Protein 6MEL (pdb70)

Structure (mmCIF, N/CA/C/O backbone):
data_6MEL
#
_entry.id   6MEL
#
_cell.length_a   123.072
_cell.length_b   123.072
_cell.length_c   146.788
_cell.angle_alpha   90.000
_cell.angle_beta   90.000
_cell.angle_gamma   120.000
#
_symmetry.space_group_name_H-M   'P 31 2 1'
#
loop_
_entity.id
_entity.type
_entity.pdbx_description
1 polymer 'Succinate--CoA ligase subunit alpha'
2 polymer 'Succinate--CoA ligase [ADP-forming] subunit beta'
3 non-polymer 'CHLORIDE ION'
4 non-polymer 'CITRIC ACID'
5 water water
#
loop_
_atom_site.group_PDB
_atom_site.id
_atom_site.type_symbol
_atom_site.label_atom_id
_atom_site.label_alt_id
_atom_site.label_comp_id
_atom_site.label_asym_id
_atom_site.label_entity_id
_atom_site.label_seq_id
_atom_site.pdbx_PDB_ins_code
_atom_site.Cartn_x
_atom_site.Cartn_y
_atom_site.Cartn_z
_atom_site.occupancy
_atom_site.B_iso_or_equiv
_atom_site.auth_seq_id
_atom_site.auth_comp_id
_atom_site.auth_asym_id
_atom_site.auth_atom_id
_atom_site.pdbx_PDB_model_num
ATOM 1 N N . SER A 1 2 ? 41.795 89.668 -22.816 1.00 49.36 2 SER A N 1
ATOM 2 C CA . SER A 1 2 ? 41.294 88.300 -22.812 1.00 46.50 2 SER A CA 1
ATOM 3 C C . SER A 1 2 ? 41.610 87.692 -21.441 1.00 45.57 2 SER A C 1
ATOM 4 O O . SER A 1 2 ? 42.475 88.218 -20.681 1.00 44.39 2 SER A O 1
ATOM 7 N N . ILE A 1 3 ? 40.887 86.620 -21.097 1.00 44.97 3 ILE A N 1
ATOM 8 C CA . ILE A 1 3 ? 41.145 85.887 -19.840 1.00 43.75 3 ILE A CA 1
ATOM 9 C C . ILE A 1 3 ? 41.243 84.397 -20.153 1.00 41.75 3 ILE A C 1
ATOM 10 O O . ILE A 1 3 ? 40.652 83.951 -21.113 1.00 42.00 3 ILE A O 1
ATOM 15 N N . LEU A 1 4 ? 42.012 83.693 -19.311 1.00 42.79 4 LEU A N 1
ATOM 16 C CA . LEU A 1 4 ? 42.084 82.236 -19.134 1.00 44.51 4 LEU A CA 1
ATOM 17 C C . LEU A 1 4 ? 42.737 81.506 -20.314 1.00 44.53 4 LEU A C 1
ATOM 18 O O . LEU A 1 4 ? 43.428 80.561 -20.115 1.00 44.41 4 LEU A O 1
ATOM 23 N N . VAL A 1 5 ? 42.377 81.836 -21.544 1.00 45.31 5 VAL A N 1
ATOM 24 C CA . VAL A 1 5 ? 42.885 81.090 -22.666 1.00 45.34 5 VAL A CA 1
ATOM 25 C C . VAL A 1 5 ? 43.253 82.097 -23.755 1.00 46.32 5 VAL A C 1
ATOM 26 O O . VAL A 1 5 ? 42.679 83.219 -23.835 1.00 42.34 5 VAL A O 1
ATOM 30 N N . ASN A 1 6 ? 44.180 81.654 -24.603 1.00 46.30 6 ASN A N 1
ATOM 31 C CA . ASN A 1 6 ? 44.664 82.437 -25.749 1.00 49.77 6 ASN A CA 1
ATOM 32 C C . ASN A 1 6 ? 45.249 81.487 -26.793 1.00 49.14 6 ASN A C 1
ATOM 33 O O . ASN A 1 6 ? 45.188 80.259 -26.650 1.00 46.15 6 ASN A O 1
ATOM 38 N N . LYS A 1 7 ? 45.804 82.060 -27.869 1.00 52.77 7 LYS A N 1
ATOM 39 C CA . LYS A 1 7 ? 46.193 81.265 -29.051 1.00 53.54 7 LYS A CA 1
ATOM 40 C C . LYS A 1 7 ? 47.279 80.237 -28.726 1.00 49.35 7 LYS A C 1
ATOM 41 O O . LYS A 1 7 ? 47.394 79.267 -29.473 1.00 53.45 7 LYS A O 1
ATOM 47 N N . ASN A 1 8 ? 48.044 80.447 -27.640 1.00 47.71 8 ASN A N 1
ATOM 48 C CA . ASN A 1 8 ? 49.147 79.574 -27.263 1.00 50.21 8 ASN A CA 1
ATOM 49 C C . ASN A 1 8 ? 48.702 78.510 -26.262 1.00 50.32 8 ASN A C 1
ATOM 50 O O . ASN A 1 8 ? 49.415 77.557 -26.073 1.00 49.01 8 ASN A O 1
ATOM 55 N N . THR A 1 9 ? 47.552 78.691 -25.601 1.00 48.05 9 THR A N 1
ATOM 56 C CA . THR A 1 9 ? 47.151 77.704 -24.571 1.00 47.00 9 THR A CA 1
ATOM 57 C C . THR A 1 9 ? 47.151 76.291 -25.197 1.00 43.06 9 THR A C 1
ATOM 58 O O . THR A 1 9 ? 46.463 76.049 -26.152 1.00 44.00 9 THR A O 1
ATOM 62 N N . LYS A 1 10 ? 47.864 75.347 -24.607 1.00 44.38 10 LYS A N 1
ATOM 63 C CA . LYS A 1 10 ? 47.826 73.966 -25.053 1.00 47.68 10 LYS A CA 1
ATOM 64 C C . LYS A 1 10 ? 46.605 73.253 -24.481 1.00 47.68 10 LYS A C 1
ATOM 65 O O . LYS A 1 10 ? 46.402 73.278 -23.260 1.00 46.05 10 LYS A O 1
ATOM 71 N N . VAL A 1 11 ? 45.875 72.563 -25.364 1.00 44.31 11 VAL A N 1
ATOM 72 C CA . VAL A 1 11 ? 44.610 71.951 -25.038 1.00 43.38 11 VAL A CA 1
ATOM 73 C C . VAL A 1 11 ? 44.628 70.487 -25.462 1.00 42.67 11 VAL A C 1
ATOM 74 O O . VAL A 1 11 ? 44.952 70.214 -26.605 1.00 44.58 11 VAL A O 1
ATOM 78 N N . ILE A 1 12 ? 44.174 69.591 -24.571 1.00 41.72 12 ILE A N 1
ATOM 79 C CA . ILE A 1 12 ? 43.834 68.237 -24.920 1.00 40.33 12 ILE A CA 1
ATOM 80 C C . ILE A 1 12 ? 42.320 68.091 -24.916 1.00 41.97 12 ILE A C 1
ATOM 81 O O . ILE A 1 12 ? 41.601 68.797 -24.177 1.00 39.96 12 ILE A O 1
ATOM 86 N N . VAL A 1 13 ? 41.844 67.123 -25.691 1.00 38.07 13 VAL A N 1
ATOM 87 C CA . VAL A 1 13 ? 40.411 66.864 -25.802 1.00 37.56 13 VAL A CA 1
ATOM 88 C C . VAL A 1 13 ? 40.138 65.487 -25.197 1.00 39.71 13 VAL A C 1
ATOM 89 O O . VAL A 1 13 ? 40.690 64.496 -25.628 1.00 38.16 13 VAL A O 1
ATOM 93 N N . GLN A 1 14 ? 39.260 65.431 -24.193 1.00 37.98 14 GLN A N 1
ATOM 94 C CA . GLN A 1 14 ? 38.790 64.150 -23.674 1.00 37.81 14 GLN A CA 1
ATOM 95 C C . GLN A 1 14 ? 37.538 63.791 -24.486 1.00 37.51 14 GLN A C 1
ATOM 96 O O . GLN A 1 14 ? 36.645 64.630 -24.689 1.00 38.09 14 GLN A O 1
ATOM 102 N N . GLY A 1 15 ? 37.506 62.556 -25.000 1.00 37.53 15 GLY A N 1
ATOM 103 C CA . GLY A 1 15 ? 36.468 62.116 -25.940 1.00 40.45 15 GLY A CA 1
ATOM 104 C C . GLY A 1 15 ? 36.770 62.569 -27.372 1.00 42.06 15 GLY A C 1
ATOM 105 O O . GLY A 1 15 ? 35.871 62.796 -28.176 1.00 43.12 15 GLY A O 1
ATOM 106 N N . PHE A 1 16 ? 38.056 62.550 -27.718 1.00 42.18 16 PHE A N 1
ATOM 107 C CA . PHE A 1 16 ? 38.590 63.159 -28.918 1.00 42.71 16 PHE A CA 1
ATOM 108 C C . PHE A 1 16 ? 38.077 62.487 -30.199 1.00 44.31 16 PHE A C 1
ATOM 109 O O . PHE A 1 16 ? 37.958 63.159 -31.182 1.00 46.09 16 PHE A O 1
ATOM 117 N N . THR A 1 17 ? 37.803 61.176 -30.197 1.00 45.15 17 THR A N 1
ATOM 118 C CA . THR A 1 17 ? 37.511 60.491 -31.457 1.00 47.42 17 THR A CA 1
ATOM 119 C C . THR A 1 17 ? 36.013 60.352 -31.679 1.00 46.28 17 THR A C 1
ATOM 120 O O . THR A 1 17 ? 35.636 59.893 -32.697 1.00 47.60 17 THR A O 1
ATOM 124 N N . GLY A 1 18 ? 35.176 60.728 -30.712 1.00 45.50 18 GLY A N 1
ATOM 125 C CA . GLY A 1 18 ? 33.774 60.757 -30.955 1.00 46.06 18 GLY A CA 1
ATOM 126 C C . GLY A 1 18 ? 33.433 61.686 -32.127 1.00 49.61 18 GLY A C 1
ATOM 127 O O . GLY A 1 18 ? 34.189 62.585 -32.476 1.00 45.14 18 GLY A O 1
ATOM 128 N N . LYS A 1 19 ? 32.256 61.474 -32.715 1.00 51.19 19 LYS A N 1
ATOM 129 C CA . LYS A 1 19 ? 31.848 62.157 -33.934 1.00 57.54 19 LYS A CA 1
ATOM 130 C C . LYS A 1 19 ? 31.732 63.672 -33.709 1.00 51.39 19 LYS A C 1
ATOM 131 O O . LYS A 1 19 ? 32.307 64.486 -34.432 1.00 48.22 19 LYS A O 1
ATOM 137 N N . GLU A 1 20 ? 30.949 64.042 -32.711 1.00 49.92 20 GLU A N 1
ATOM 138 C CA . GLU A 1 20 ? 30.679 65.448 -32.370 1.00 49.75 20 GLU A CA 1
ATOM 139 C C . GLU A 1 20 ? 31.974 66.151 -31.971 1.00 40.99 20 GLU A C 1
ATOM 140 O O . GLU A 1 20 ? 32.252 67.233 -32.397 1.00 42.89 20 GLU A O 1
ATOM 146 N N . ALA A 1 21 ? 32.723 65.516 -31.077 1.00 39.56 21 ALA A N 1
ATOM 147 C CA . ALA A 1 21 ? 33.991 66.015 -30.603 1.00 40.46 21 ALA A CA 1
ATOM 148 C C . ALA A 1 21 ? 34.932 66.277 -31.782 1.00 41.99 21 ALA A C 1
ATOM 149 O O . ALA A 1 21 ? 35.642 67.294 -31.793 1.00 41.95 21 ALA A O 1
ATOM 151 N N . THR A 1 22 ? 34.932 65.353 -32.755 1.00 39.98 22 THR A N 1
ATOM 152 C CA . THR A 1 22 ? 35.816 65.467 -33.940 1.00 42.39 22 THR A CA 1
ATOM 153 C C . THR A 1 22 ? 35.431 66.730 -34.747 1.00 41.14 22 THR A C 1
ATOM 154 O O . THR A 1 22 ? 36.271 67.535 -35.088 1.00 40.77 22 THR A O 1
ATOM 158 N N . PHE A 1 23 ? 34.137 66.874 -35.030 1.00 41.79 23 PHE A N 1
ATOM 159 C CA . PHE A 1 23 ? 33.602 68.010 -35.729 1.00 42.97 23 PHE A CA 1
ATOM 160 C C . PHE A 1 23 ? 34.045 69.310 -35.030 1.00 44.63 23 PHE A C 1
ATOM 161 O O . PHE A 1 23 ? 34.612 70.186 -35.674 1.00 41.29 23 PHE A O 1
ATOM 169 N N . HIS A 1 24 ? 33.812 69.427 -33.704 1.00 40.68 24 HIS A N 1
ATOM 170 C CA . HIS A 1 24 ? 34.094 70.655 -33.016 1.00 39.78 24 HIS A CA 1
ATOM 171 C C . HIS A 1 24 ? 35.603 70.872 -32.879 1.00 38.54 24 HIS A C 1
ATOM 172 O O . HIS A 1 24 ? 36.056 71.997 -33.038 1.00 38.03 24 HIS A O 1
ATOM 179 N N . ALA A 1 25 ? 36.357 69.827 -32.539 1.00 39.58 25 ALA A N 1
ATOM 180 C CA . ALA A 1 25 ? 37.847 69.920 -32.399 1.00 42.82 25 ALA A CA 1
ATOM 181 C C . ALA A 1 25 ? 38.470 70.498 -33.678 1.00 43.40 25 ALA A C 1
ATOM 182 O O . ALA A 1 25 ? 39.366 71.365 -33.608 1.00 45.22 25 ALA A O 1
ATOM 184 N N . GLU A 1 26 ? 37.950 70.088 -34.833 1.00 45.16 26 GLU A N 1
ATOM 185 C CA A GLU A 1 26 ? 38.451 70.548 -36.139 0.60 48.73 26 GLU A CA 1
ATOM 186 C CA B GLU A 1 26 ? 38.505 70.567 -36.111 0.40 45.96 26 GLU A CA 1
ATOM 187 C C . GLU A 1 26 ? 38.163 72.047 -36.279 1.00 46.05 26 GLU A C 1
ATOM 188 O O . GLU A 1 26 ? 39.037 72.831 -36.627 1.00 46.37 26 GLU A O 1
ATOM 199 N N . GLN A 1 27 ? 36.902 72.438 -36.009 1.00 46.18 27 GLN A N 1
ATOM 200 C CA . GLN A 1 27 ? 36.549 73.872 -36.043 1.00 44.65 27 GLN A CA 1
ATOM 201 C C . GLN A 1 27 ? 37.394 74.668 -35.031 1.00 42.93 27 GLN A C 1
ATOM 202 O O . GLN A 1 27 ? 37.846 75.748 -35.354 1.00 43.32 27 GLN A O 1
ATOM 208 N N . CYS A 1 28 ? 37.653 74.127 -33.833 1.00 42.51 28 CYS A N 1
ATOM 209 C CA . CYS A 1 28 ? 38.479 74.849 -32.825 1.00 43.62 28 CYS A CA 1
ATOM 210 C C . CYS A 1 28 ? 39.914 75.053 -33.361 1.00 45.17 28 CYS A C 1
ATOM 211 O O . CYS A 1 28 ? 40.493 76.142 -33.262 1.00 44.72 28 CYS A O 1
ATOM 214 N N . MET A 1 29 ? 40.475 74.005 -33.954 1.00 44.53 29 MET A N 1
ATOM 215 C CA . MET A 1 29 ? 41.809 74.091 -34.544 1.00 47.07 29 MET A CA 1
ATOM 216 C C . MET A 1 29 ? 41.852 75.127 -35.676 1.00 46.05 29 MET A C 1
ATOM 217 O O . MET A 1 29 ? 42.748 75.972 -35.691 1.00 44.55 29 MET A O 1
ATOM 222 N N . ALA A 1 30 ? 40.846 75.127 -36.550 1.00 45.20 30 ALA A N 1
ATOM 223 C CA . ALA A 1 30 ? 40.795 76.082 -37.675 1.00 47.86 30 ALA A CA 1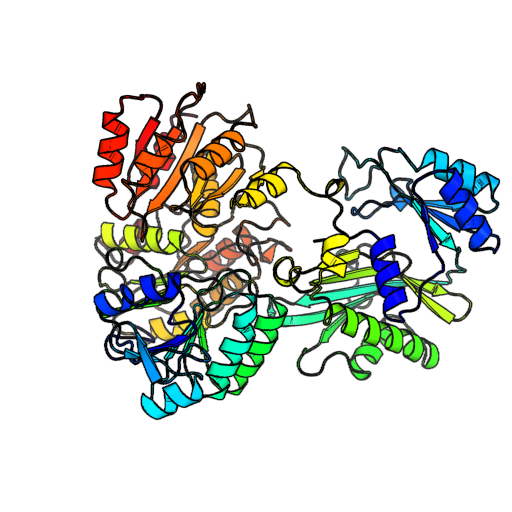
ATOM 224 C C . ALA A 1 30 ? 40.689 77.502 -37.133 1.00 50.42 30 ALA A C 1
ATOM 225 O O . ALA A 1 30 ? 41.200 78.416 -37.751 1.00 46.53 30 ALA A O 1
ATOM 227 N N . TYR A 1 31 ? 40.032 77.683 -35.978 1.00 45.43 31 TYR A N 1
ATOM 228 C CA . TYR A 1 31 ? 39.898 79.019 -35.418 1.00 44.00 31 TYR A CA 1
ATOM 229 C C . TYR A 1 31 ? 41.210 79.500 -34.773 1.00 46.19 31 TYR A C 1
ATOM 230 O O . TYR A 1 31 ? 41.322 80.672 -34.454 1.00 44.85 31 TYR A O 1
ATOM 239 N N . GLY A 1 32 ? 42.162 78.593 -34.505 1.00 45.19 32 GLY A N 1
ATOM 240 C CA . GLY A 1 32 ? 43.480 78.982 -33.955 1.00 47.37 32 GLY A CA 1
ATOM 241 C C . GLY A 1 32 ? 43.847 78.263 -32.659 1.00 46.63 32 GLY A C 1
ATOM 242 O O . GLY A 1 32 ? 44.942 78.448 -32.138 1.00 47.37 32 GLY A O 1
ATOM 243 N N . THR A 1 33 ? 42.943 77.419 -32.143 1.00 45.33 33 THR A N 1
ATOM 244 C CA . THR A 1 33 ? 43.189 76.764 -30.850 1.00 45.75 33 THR A CA 1
ATOM 245 C C . THR A 1 33 ? 44.350 75.776 -30.982 1.00 44.88 33 THR A C 1
ATOM 246 O O . THR A 1 33 ? 44.346 74.924 -31.854 1.00 45.92 33 THR A O 1
ATOM 250 N N . ASN A 1 34 ? 45.291 75.843 -30.051 1.00 42.61 34 ASN A N 1
ATOM 251 C CA . ASN A 1 34 ? 46.445 74.931 -30.006 1.00 44.20 34 ASN A CA 1
ATOM 252 C C . ASN A 1 34 ? 46.045 73.577 -29.389 1.00 44.31 34 ASN A C 1
ATOM 253 O O . ASN A 1 34 ? 46.452 73.240 -28.282 1.00 44.60 34 ASN A O 1
ATOM 258 N N . ILE A 1 35 ? 45.268 72.775 -30.109 1.00 41.56 35 ILE A N 1
ATOM 259 C CA . ILE A 1 35 ? 44.983 71.459 -29.648 1.00 42.95 35 ILE A CA 1
ATOM 260 C C . ILE A 1 35 ? 46.198 70.570 -29.904 1.00 47.66 35 ILE A C 1
ATOM 261 O O . ILE A 1 35 ? 46.576 70.380 -31.059 1.00 47.00 35 ILE A O 1
ATOM 266 N N . VAL A 1 36 ? 46.734 69.938 -28.848 1.00 43.73 36 VAL A N 1
ATOM 267 C CA . VAL A 1 36 ? 47.987 69.204 -28.993 1.00 47.41 36 VAL A CA 1
ATOM 268 C C . VAL A 1 36 ? 47.739 67.705 -28.959 1.00 49.39 36 VAL A C 1
ATOM 269 O O . VAL A 1 36 ? 48.679 66.964 -29.105 1.00 50.04 36 VAL A O 1
ATOM 273 N N . GLY A 1 37 ? 46.497 67.269 -28.752 1.00 46.64 37 GLY A N 1
ATOM 274 C CA . GLY A 1 37 ? 46.252 65.837 -28.526 1.00 47.70 37 GLY A CA 1
ATOM 275 C C . GLY A 1 37 ? 44.892 65.562 -27.920 1.00 46.32 37 GLY A C 1
ATOM 276 O O . GLY A 1 37 ? 44.101 66.464 -27.592 1.00 44.53 37 GLY A O 1
ATOM 277 N N . GLY A 1 38 ? 44.589 64.296 -27.752 1.00 43.36 38 GLY A N 1
ATOM 278 C CA . GLY A 1 38 ? 43.325 63.939 -27.131 1.00 43.02 38 GLY A CA 1
ATOM 279 C C . GLY A 1 38 ? 43.351 62.545 -26.563 1.00 44.10 38 GLY A C 1
ATOM 280 O O . GLY A 1 38 ? 44.315 61.783 -26.824 1.00 43.87 38 GLY A O 1
ATOM 281 N N . ILE A 1 39 ? 42.263 62.204 -25.859 1.00 40.33 39 ILE A N 1
ATOM 282 C CA . ILE A 1 39 ? 42.132 60.978 -25.137 1.00 39.60 39 ILE A CA 1
ATOM 283 C C . ILE A 1 39 ? 40.969 60.186 -25.750 1.00 41.55 39 ILE A C 1
ATOM 284 O O . ILE A 1 39 ? 39.893 60.703 -25.948 1.00 43.16 39 ILE A O 1
ATOM 289 N N . THR A 1 40 ? 41.204 58.900 -26.011 1.00 39.41 40 THR A N 1
ATOM 290 C CA . THR A 1 40 ? 40.156 57.913 -26.131 1.00 41.46 40 THR A CA 1
ATOM 291 C C . THR A 1 40 ? 40.704 56.576 -25.648 1.00 42.38 40 THR A C 1
ATOM 292 O O . THR A 1 40 ? 41.649 56.079 -26.233 1.00 45.08 40 THR A O 1
ATOM 296 N N . PRO A 1 41 ? 40.151 55.953 -24.585 1.00 42.91 41 PRO A N 1
ATOM 297 C CA . PRO A 1 41 ? 40.658 54.660 -24.124 1.00 44.20 41 PRO A CA 1
ATOM 298 C C . PRO A 1 41 ? 40.692 53.651 -25.286 1.00 45.12 41 PRO A C 1
ATOM 299 O O . PRO A 1 41 ? 39.748 53.584 -26.056 1.00 43.23 41 PRO A O 1
ATOM 303 N N . HIS A 1 42 ? 41.816 52.931 -25.397 1.00 48.14 42 HIS A N 1
ATOM 304 C CA . HIS A 1 42 ? 42.040 51.829 -26.316 1.00 49.34 42 HIS A CA 1
ATOM 305 C C . HIS A 1 42 ? 42.420 52.351 -27.708 1.00 55.55 42 HIS A C 1
ATOM 306 O O . HIS A 1 42 ? 42.469 51.586 -28.660 1.00 57.56 42 HIS A O 1
ATOM 313 N N . LYS A 1 43 ? 42.704 53.651 -27.832 1.00 53.72 43 LYS A N 1
ATOM 314 C CA . LYS A 1 43 ? 43.140 54.188 -29.085 1.00 50.41 43 LYS A CA 1
ATOM 315 C C . LYS A 1 43 ? 44.462 54.919 -28.922 1.00 46.81 43 LYS A C 1
ATOM 316 O O . LYS A 1 43 ? 44.876 55.645 -29.843 1.00 49.26 43 LYS A O 1
ATOM 322 N N . GLY A 1 44 ? 45.121 54.697 -27.791 1.00 42.92 44 GLY A N 1
ATOM 323 C CA . GLY A 1 44 ? 46.419 55.283 -27.544 1.00 49.66 44 GLY A CA 1
ATOM 324 C C . GLY A 1 44 ? 47.403 54.858 -28.627 1.00 52.89 44 GLY A C 1
ATOM 325 O O . GLY A 1 44 ? 47.373 53.711 -29.064 1.00 49.48 44 GLY A O 1
ATOM 326 N N . GLY A 1 45 ? 48.215 55.806 -29.085 1.00 54.78 45 GLY A N 1
ATOM 327 C CA . GLY A 1 45 ? 49.185 55.594 -30.154 1.00 55.19 45 GLY A CA 1
ATOM 328 C C . GLY A 1 45 ? 48.638 55.958 -31.520 1.00 56.87 45 GLY A C 1
ATOM 329 O O . GLY A 1 45 ? 49.394 56.110 -32.468 1.00 55.49 45 GLY A O 1
ATOM 330 N N . GLN A 1 46 ? 47.316 56.085 -31.662 1.00 54.36 46 GLN A N 1
ATOM 331 C CA . GLN A 1 46 ? 46.785 56.499 -32.944 1.00 50.05 46 GLN A CA 1
ATOM 332 C C . GLN A 1 46 ? 47.039 57.999 -33.154 1.00 51.03 46 GLN A C 1
ATOM 333 O O . GLN A 1 46 ? 47.603 58.704 -32.281 1.00 49.50 46 GLN A O 1
ATOM 339 N N . THR A 1 47 ? 46.668 58.447 -34.357 1.00 49.19 47 THR A N 1
ATOM 340 C CA . THR A 1 47 ? 46.679 59.822 -34.775 1.00 52.31 47 THR A CA 1
ATOM 341 C C . THR A 1 47 ? 45.238 60.208 -35.155 1.00 52.55 47 THR A C 1
ATOM 342 O O . THR A 1 47 ? 44.510 59.390 -35.736 1.00 52.02 47 THR A O 1
ATOM 346 N N . HIS A 1 48 ? 44.835 61.446 -34.820 1.00 51.00 48 HIS A N 1
ATOM 347 C CA . HIS A 1 48 ? 43.453 61.956 -35.090 1.00 48.74 48 HIS A CA 1
ATOM 348 C C . HIS A 1 48 ? 43.535 63.476 -35.258 1.00 46.82 48 HIS A C 1
ATOM 349 O O . HIS A 1 48 ? 44.177 64.188 -34.443 1.00 47.83 48 HIS A O 1
ATOM 356 N N . LEU A 1 49 ? 43.035 63.948 -36.406 1.00 49.16 49 LEU A N 1
ATOM 357 C CA . LEU A 1 49 ? 43.142 65.343 -36.815 1.00 49.43 49 LEU A CA 1
ATOM 358 C C . LEU A 1 49 ? 44.586 65.823 -36.715 1.00 47.85 49 LEU A C 1
ATOM 359 O O . LEU A 1 49 ? 44.839 66.957 -36.305 1.00 51.77 49 LEU A O 1
ATOM 364 N N . GLY A 1 50 ? 45.513 64.955 -37.110 1.00 50.11 50 GLY A N 1
ATOM 365 C CA . GLY A 1 50 ? 46.956 65.219 -37.137 1.00 50.01 50 GLY A CA 1
ATOM 366 C C . GLY A 1 50 ? 47.619 65.305 -35.769 1.00 51.82 50 GLY A C 1
ATOM 367 O O . GLY A 1 50 ? 48.746 65.791 -35.665 1.00 50.69 50 GLY A O 1
ATOM 368 N N . LYS A 1 51 ? 46.966 64.819 -34.707 1.00 48.90 51 LYS A N 1
ATOM 369 C CA . LYS A 1 51 ? 47.525 64.928 -33.368 1.00 46.12 51 LYS A CA 1
ATOM 370 C C . LYS A 1 51 ? 47.502 63.572 -32.691 1.00 43.50 51 LYS A C 1
ATOM 371 O O . LYS A 1 51 ? 46.709 62.716 -33.048 1.00 44.19 51 LYS A O 1
ATOM 377 N N . PRO A 1 52 ? 48.345 63.367 -31.663 1.00 44.06 52 PRO A N 1
ATOM 378 C CA . PRO A 1 52 ? 48.383 62.096 -30.950 1.00 44.74 52 PRO A CA 1
ATOM 379 C C . PRO A 1 52 ? 47.146 61.841 -30.072 1.00 46.98 52 PRO A C 1
ATOM 380 O O . PRO A 1 52 ? 46.557 62.772 -29.513 1.00 46.97 52 PRO A O 1
ATOM 384 N N . VAL A 1 53 ? 46.716 60.585 -30.064 1.00 45.29 53 VAL A N 1
ATOM 385 C CA . VAL A 1 53 ? 45.653 60.076 -29.222 1.00 46.43 53 VAL A CA 1
ATOM 386 C C . VAL A 1 53 ? 46.326 59.288 -28.113 1.00 48.60 53 VAL A C 1
ATOM 387 O O . VAL A 1 53 ? 47.336 58.618 -28.376 1.00 49.73 53 VAL A O 1
ATOM 391 N N . PHE A 1 54 ? 45.768 59.396 -26.905 1.00 45.82 54 PHE A N 1
ATOM 392 C CA . PHE A 1 54 ? 46.245 58.714 -25.740 1.00 42.91 54 PHE A CA 1
ATOM 393 C C . PHE A 1 54 ? 45.102 57.951 -25.083 1.00 44.14 54 PHE A C 1
ATOM 394 O O . PHE A 1 54 ? 43.911 58.329 -25.251 1.00 44.12 54 PHE A O 1
ATOM 402 N N . ASP A 1 55 ? 45.448 56.926 -24.296 1.00 41.39 55 ASP A N 1
ATOM 403 C CA . ASP A 1 55 ? 44.441 56.166 -23.562 1.00 44.43 55 ASP A CA 1
ATOM 404 C C . ASP A 1 55 ? 43.943 56.931 -22.332 1.00 40.65 55 ASP A C 1
ATOM 405 O O . ASP A 1 55 ? 42.852 56.657 -21.889 1.00 43.07 55 ASP A O 1
ATOM 410 N N . THR A 1 56 ? 44.814 57.763 -21.740 1.00 40.44 56 THR A N 1
ATOM 411 C CA . THR A 1 56 ? 44.621 58.357 -20.437 1.00 40.42 56 THR A CA 1
ATOM 412 C C . THR A 1 56 ? 45.073 59.817 -20.491 1.00 42.63 56 THR A C 1
ATOM 413 O O . THR A 1 56 ? 46.002 60.192 -21.262 1.00 41.64 56 THR A O 1
ATOM 417 N N . VAL A 1 57 ? 44.439 60.649 -19.661 1.00 38.75 57 VAL A N 1
ATOM 418 C CA . VAL A 1 57 ? 44.876 62.030 -19.551 1.00 40.45 57 VAL A CA 1
ATOM 419 C C . VAL A 1 57 ? 46.324 62.066 -19.042 1.00 40.22 57 VAL A C 1
ATOM 420 O O . VAL A 1 57 ? 47.093 62.939 -19.430 1.00 39.85 57 VAL A O 1
ATOM 424 N N . ALA A 1 58 ? 46.677 61.167 -18.115 1.00 42.61 58 ALA A N 1
ATOM 425 C CA . ALA A 1 58 ? 48.023 61.189 -17.515 1.00 42.42 58 ALA A CA 1
ATOM 426 C C . ALA A 1 58 ? 49.098 61.021 -18.601 1.00 44.02 58 ALA A C 1
ATOM 427 O O . ALA A 1 58 ? 50.074 61.751 -18.583 1.00 45.30 58 ALA A O 1
ATOM 429 N N . ASP A 1 59 ? 48.884 60.096 -19.543 1.00 44.42 59 ASP A N 1
ATOM 430 C CA . ASP A 1 59 ? 49.816 59.881 -20.702 1.00 47.66 59 ASP A CA 1
ATOM 431 C C . ASP A 1 59 ? 49.886 61.130 -21.582 1.00 47.35 59 ASP A C 1
ATOM 432 O O . ASP A 1 59 ? 50.965 61.549 -21.987 1.00 46.46 59 ASP A O 1
ATOM 437 N N . ALA A 1 60 ? 48.732 61.761 -21.830 1.00 42.94 60 ALA A N 1
ATOM 438 C CA . ALA A 1 60 ? 48.674 62.941 -22.663 1.00 43.02 60 ALA A CA 1
ATOM 439 C C . ALA A 1 60 ? 49.438 64.098 -22.014 1.00 45.01 60 ALA A C 1
ATOM 440 O O . ALA A 1 60 ? 50.160 64.841 -22.694 1.00 44.14 60 ALA A O 1
ATOM 442 N N . VAL A 1 61 ? 49.249 64.288 -20.706 1.00 45.40 61 VAL A N 1
ATOM 443 C CA . VAL A 1 61 ? 49.883 65.409 -19.994 1.00 47.48 61 VAL A CA 1
ATOM 444 C C . VAL A 1 61 ? 51.425 65.208 -19.959 1.00 50.17 61 VAL A C 1
ATOM 445 O O . VAL A 1 61 ? 52.187 66.151 -20.110 1.00 50.76 61 VAL A O 1
ATOM 449 N N . LYS A 1 62 ? 51.877 63.975 -19.739 1.00 51.39 62 LYS A N 1
ATOM 450 C CA . LYS A 1 62 ? 53.305 63.645 -19.742 1.00 57.46 62 LYS A CA 1
ATOM 451 C C . LYS A 1 62 ? 53.935 63.945 -21.123 1.00 58.02 62 LYS A C 1
ATOM 452 O O . LYS A 1 62 ? 55.000 64.556 -21.184 1.00 54.57 62 LYS A O 1
ATOM 458 N N . ALA A 1 63 ? 53.257 63.571 -22.219 1.00 52.06 63 ALA A N 1
ATOM 459 C CA . ALA A 1 63 ? 53.801 63.767 -23.553 1.00 51.82 63 ALA A CA 1
ATOM 460 C C . ALA A 1 63 ? 53.690 65.234 -23.974 1.00 53.44 63 ALA A C 1
ATOM 461 O O . ALA A 1 63 ? 54.611 65.710 -24.571 1.00 51.70 63 ALA A O 1
ATOM 463 N N . THR A 1 64 ? 52.587 65.945 -23.672 1.00 50.44 64 THR A N 1
ATOM 464 C CA . THR A 1 64 ? 52.311 67.257 -24.304 1.00 47.57 64 THR A CA 1
ATOM 465 C C . THR A 1 64 ? 52.499 68.434 -23.341 1.00 48.19 64 THR A C 1
ATOM 466 O O . THR A 1 64 ? 52.579 69.568 -23.786 1.00 46.10 64 THR A O 1
ATOM 470 N N . LYS A 1 65 ? 52.507 68.171 -22.028 1.00 49.10 65 LYS A N 1
ATOM 471 C CA . LYS A 1 65 ? 52.533 69.233 -21.003 1.00 53.58 65 LYS A CA 1
ATOM 472 C C . LYS A 1 65 ? 51.333 70.193 -21.090 1.00 49.80 65 LYS A C 1
ATOM 473 O O . LYS A 1 65 ? 51.385 71.250 -20.516 1.00 49.48 65 LYS A O 1
ATOM 479 N N . ALA A 1 66 ? 50.243 69.793 -21.749 1.00 48.51 66 ALA A N 1
ATOM 480 C CA . ALA A 1 66 ? 48.943 70.540 -21.723 1.00 49.52 66 ALA A CA 1
ATOM 481 C C . ALA A 1 66 ? 48.434 70.666 -20.280 1.00 47.16 66 ALA A C 1
ATOM 482 O O . ALA A 1 66 ? 48.596 69.739 -19.511 1.00 44.78 66 ALA A O 1
ATOM 484 N N . ASP A 1 67 ? 47.843 71.811 -19.925 1.00 50.07 67 ASP A N 1
ATOM 485 C CA . ASP A 1 67 ? 47.196 71.914 -18.624 1.00 50.11 67 ASP A CA 1
ATOM 486 C C . ASP A 1 67 ? 45.761 72.415 -18.752 1.00 45.28 67 ASP A C 1
ATOM 487 O O . ASP A 1 67 ? 45.137 72.764 -17.740 1.00 42.00 67 ASP A O 1
ATOM 492 N N . VAL A 1 68 ? 45.227 72.386 -19.974 1.00 43.14 68 VAL A N 1
ATOM 493 C CA . VAL A 1 68 ? 43.852 72.709 -20.217 1.00 41.33 68 VAL A CA 1
ATOM 494 C C . VAL A 1 68 ? 43.220 71.545 -20.976 1.00 40.83 68 VAL A C 1
ATOM 495 O O . VAL A 1 68 ? 43.803 71.066 -21.903 1.00 38.54 68 VAL A O 1
ATOM 499 N N . SER A 1 69 ? 42.033 71.107 -20.548 1.00 36.45 69 SER A N 1
ATOM 500 C CA . SER A 1 69 ? 41.331 70.045 -21.211 1.00 38.51 69 SER A CA 1
ATOM 501 C C . SER A 1 69 ? 39.934 70.504 -21.627 1.00 38.91 69 SER A C 1
ATOM 502 O O . SER A 1 69 ? 39.225 71.244 -20.891 1.00 38.87 69 SER A O 1
ATOM 505 N N . LEU A 1 70 ? 39.498 69.990 -22.770 1.00 36.87 70 LEU A N 1
ATOM 506 C CA . LEU A 1 70 ? 38.165 70.243 -23.335 1.00 37.33 70 LEU A CA 1
ATOM 507 C C . LEU A 1 70 ? 37.445 68.890 -23.402 1.00 36.37 70 LEU A C 1
ATOM 508 O O . LEU A 1 70 ? 37.921 67.940 -24.086 1.00 35.54 70 LEU A O 1
ATOM 513 N N . ILE A 1 71 ? 36.328 68.782 -22.677 1.00 34.81 71 ILE A N 1
ATOM 514 C CA . ILE A 1 71 ? 35.700 67.484 -22.385 1.00 34.69 71 ILE A CA 1
ATOM 515 C C . ILE A 1 71 ? 34.357 67.347 -23.104 1.00 36.22 71 ILE A C 1
ATOM 516 O O . ILE A 1 71 ? 33.400 68.110 -22.840 1.00 36.70 71 ILE A O 1
ATOM 521 N N . PHE A 1 72 ? 34.268 66.334 -23.975 1.00 35.47 72 PHE A N 1
ATOM 522 C CA . PHE A 1 72 ? 33.086 66.039 -24.801 1.00 35.69 72 PHE A CA 1
ATOM 523 C C . PHE A 1 72 ? 32.474 64.672 -24.475 1.00 37.84 72 PHE A C 1
ATOM 524 O O . PHE A 1 72 ? 31.534 64.268 -25.157 1.00 37.12 72 PHE A O 1
ATOM 532 N N . VAL A 1 73 ? 32.941 64.001 -23.413 1.00 36.51 73 VAL A N 1
ATOM 533 C CA . VAL A 1 73 ? 32.523 62.638 -23.150 1.00 35.55 73 VAL A CA 1
ATOM 534 C C . VAL A 1 73 ? 31.041 62.616 -22.764 1.00 36.20 73 VAL A C 1
ATOM 535 O O . VAL A 1 73 ? 30.482 63.605 -22.298 1.00 36.75 73 VAL A O 1
ATOM 539 N N . PRO A 1 74 ? 30.365 61.470 -22.951 1.00 38.83 74 PRO A N 1
ATOM 540 C CA . PRO A 1 74 ? 28.956 61.366 -22.617 1.00 40.08 74 PRO A CA 1
ATOM 541 C C . PRO A 1 74 ? 28.711 61.593 -21.115 1.00 39.02 74 PRO A C 1
ATOM 542 O O . PRO A 1 74 ? 29.609 61.501 -20.300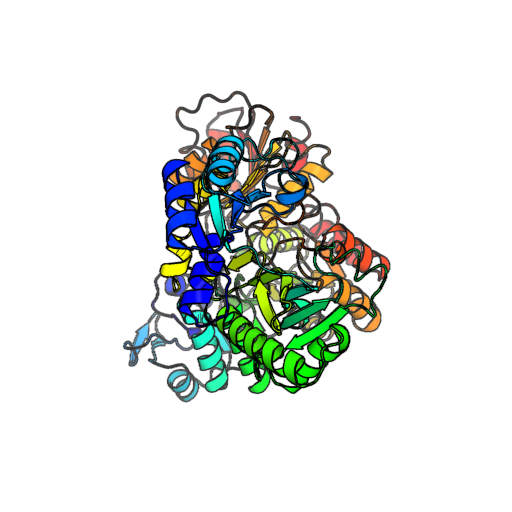 1.00 35.68 74 PRO A O 1
ATOM 546 N N . ALA A 1 75 ? 27.457 61.875 -20.794 1.00 37.75 75 ALA A N 1
ATOM 547 C CA . ALA A 1 75 ? 27.020 62.276 -19.484 1.00 37.28 75 ALA A CA 1
ATOM 548 C C . ALA A 1 75 ? 27.430 61.258 -18.410 1.00 36.21 75 ALA A C 1
ATOM 549 O O . ALA A 1 75 ? 27.813 61.674 -17.302 1.00 35.43 75 ALA A O 1
ATOM 551 N N . PHE A 1 76 ? 27.395 59.960 -18.744 1.00 33.92 76 PHE A N 1
ATOM 552 C CA . PHE A 1 76 ? 27.697 58.939 -17.800 1.00 36.01 76 PHE A CA 1
ATOM 553 C C . PHE A 1 76 ? 29.191 58.912 -17.464 1.00 34.90 76 PHE A C 1
ATOM 554 O O . PHE A 1 76 ? 29.548 58.242 -16.508 1.00 35.34 76 PHE A O 1
ATOM 562 N N . ALA A 1 77 ? 30.032 59.597 -18.251 1.00 34.56 77 ALA A N 1
ATOM 563 C CA . ALA A 1 77 ? 31.485 59.541 -18.112 1.00 37.16 77 ALA A CA 1
ATOM 564 C C . ALA A 1 77 ? 32.041 60.861 -17.556 1.00 34.95 77 ALA A C 1
ATOM 565 O O . ALA A 1 77 ? 33.238 60.955 -17.247 1.00 36.57 77 ALA A O 1
ATOM 567 N N . VAL A 1 78 ? 31.202 61.883 -17.445 1.00 33.16 78 VAL A N 1
ATOM 568 C CA . VAL A 1 78 ? 31.683 63.266 -17.197 1.00 34.27 78 VAL A CA 1
ATOM 569 C C . VAL A 1 78 ? 32.396 63.338 -15.836 1.00 34.57 78 VAL A C 1
ATOM 570 O O . VAL A 1 78 ? 33.491 63.855 -15.734 1.00 33.39 78 VAL A O 1
ATOM 574 N N . GLY A 1 79 ? 31.768 62.794 -14.798 1.00 37.74 79 GLY A N 1
ATOM 575 C CA . GLY A 1 79 ? 32.301 62.894 -13.474 1.00 36.40 79 GLY A CA 1
ATOM 576 C C . GLY A 1 79 ? 33.675 62.274 -13.399 1.00 36.08 79 GLY A C 1
ATOM 577 O O . GLY A 1 79 ? 34.594 62.897 -12.886 1.00 36.91 79 GLY A O 1
ATOM 578 N N . ASP A 1 80 ? 33.786 61.032 -13.878 1.00 34.41 80 ASP A N 1
ATOM 579 C CA . ASP A 1 80 ? 35.056 60.322 -13.887 1.00 36.84 80 ASP A CA 1
ATOM 580 C C . ASP A 1 80 ? 36.095 61.026 -14.774 1.00 35.68 80 ASP A C 1
ATOM 581 O O . ASP A 1 80 ? 37.294 61.038 -14.391 1.00 34.34 80 ASP A O 1
ATOM 586 N N . SER A 1 81 ? 35.667 61.666 -15.873 1.00 33.80 81 SER A N 1
ATOM 587 C CA . SER A 1 81 ? 36.614 62.380 -16.767 1.00 35.43 81 SER A CA 1
ATOM 588 C C . SER A 1 81 ? 37.113 63.666 -16.105 1.00 36.07 81 SER A C 1
ATOM 589 O O . SER A 1 81 ? 38.302 64.019 -16.292 1.00 36.61 81 SER A O 1
ATOM 592 N N . VAL A 1 82 ? 36.254 64.331 -15.305 1.00 33.46 82 VAL A N 1
ATOM 593 C CA . VAL A 1 82 ? 36.686 65.507 -14.568 1.00 34.19 82 VAL A CA 1
ATOM 594 C C . VAL A 1 82 ? 37.700 65.088 -13.482 1.00 34.62 82 VAL A C 1
ATOM 595 O O . VAL A 1 82 ? 38.761 65.719 -13.325 1.00 35.01 82 VAL A O 1
ATOM 599 N N . ILE A 1 83 ? 37.392 64.006 -12.763 1.00 33.68 83 ILE A N 1
ATOM 600 C CA . ILE A 1 83 ? 38.276 63.464 -11.736 1.00 34.96 83 ILE A CA 1
ATOM 601 C C . ILE A 1 83 ? 39.621 63.059 -12.367 1.00 35.53 83 ILE A C 1
ATOM 602 O O . ILE A 1 83 ? 40.633 63.351 -11.811 1.00 34.45 83 ILE A O 1
ATOM 607 N N . GLU A 1 84 ? 39.597 62.376 -13.512 1.00 34.53 84 GLU A N 1
ATOM 608 C CA . GLU A 1 84 ? 40.807 61.977 -14.213 1.00 37.58 84 GLU A CA 1
ATOM 609 C C . GLU A 1 84 ? 41.697 63.193 -14.555 1.00 36.70 84 GLU A C 1
ATOM 610 O O . GLU A 1 84 ? 42.902 63.204 -14.335 1.00 37.33 84 GLU A O 1
ATOM 616 N N . ALA A 1 85 ? 41.083 64.240 -15.086 1.00 37.03 85 ALA A N 1
ATOM 617 C CA . ALA A 1 85 ? 41.776 65.467 -15.420 1.00 36.67 85 ALA A CA 1
ATOM 618 C C . ALA A 1 85 ? 42.431 66.073 -14.180 1.00 36.99 85 ALA A C 1
ATOM 619 O O . ALA A 1 85 ? 43.603 66.460 -14.232 1.00 35.53 85 ALA A O 1
ATOM 621 N N . ALA A 1 86 ? 41.681 66.137 -13.078 1.00 35.05 86 ALA A N 1
ATOM 622 C CA . ALA A 1 86 ? 42.189 66.709 -11.863 1.00 36.03 86 ALA A CA 1
ATOM 623 C C . ALA A 1 86 ? 43.341 65.859 -11.322 1.00 36.54 86 ALA A C 1
ATOM 624 O O . ALA A 1 86 ? 44.356 66.414 -10.857 1.00 36.52 86 ALA A O 1
ATOM 626 N N . ASP A 1 87 ? 43.181 64.544 -11.378 1.00 37.27 87 ASP A N 1
ATOM 627 C CA . ASP A 1 87 ? 44.229 63.629 -10.917 1.00 39.89 87 ASP A CA 1
ATOM 628 C C . ASP A 1 87 ? 45.531 63.815 -11.712 1.00 40.52 87 ASP A C 1
ATOM 629 O O . ASP 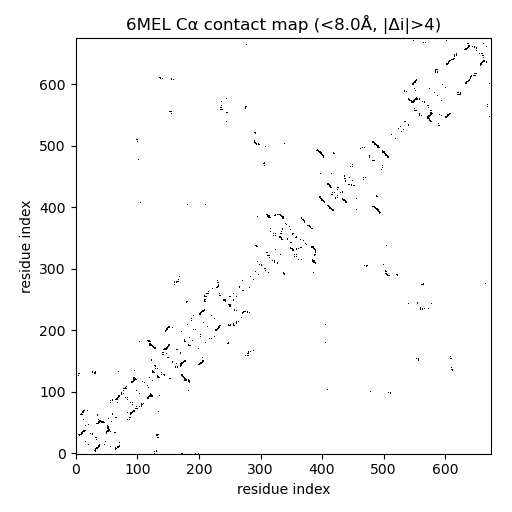A 1 87 ? 46.598 63.708 -11.170 1.00 39.13 87 ASP A O 1
ATOM 634 N N . ALA A 1 88 ? 45.440 64.124 -13.001 1.00 42.14 88 ALA A N 1
ATOM 635 C CA . ALA A 1 88 ? 46.641 64.219 -13.860 1.00 42.21 88 ALA A CA 1
ATOM 636 C C . ALA A 1 88 ? 47.337 65.586 -13.775 1.00 42.77 88 ALA A C 1
ATOM 637 O O . ALA A 1 88 ? 48.356 65.763 -14.418 1.00 44.00 88 ALA A O 1
ATOM 639 N N . GLY A 1 89 ? 46.739 66.581 -13.117 1.00 40.82 89 GLY A N 1
ATOM 640 C CA . GLY A 1 89 ? 47.363 67.930 -13.028 1.00 41.30 89 GLY A CA 1
ATOM 641 C C . GLY A 1 89 ? 46.789 68.956 -14.014 1.00 43.61 89 GLY A C 1
ATOM 642 O O . GLY A 1 89 ? 47.315 70.076 -14.114 1.00 42.87 89 GLY A O 1
ATOM 643 N N . ILE A 1 90 ? 45.671 68.654 -14.693 1.00 38.08 90 ILE A N 1
ATOM 644 C CA . ILE A 1 90 ? 44.980 69.695 -15.467 1.00 37.79 90 ILE A CA 1
ATOM 645 C C . ILE A 1 90 ? 44.560 70.855 -14.554 1.00 38.46 90 ILE A C 1
ATOM 646 O O . ILE A 1 90 ? 44.102 70.623 -13.457 1.00 38.04 90 ILE A O 1
ATOM 651 N N . LYS A 1 91 ? 44.706 72.100 -15.045 1.00 38.46 91 LYS A N 1
ATOM 652 C CA . LYS A 1 91 ? 44.407 73.301 -14.264 1.00 41.17 91 LYS A CA 1
ATOM 653 C C . LYS A 1 91 ? 43.054 73.923 -14.631 1.00 37.80 91 LYS A C 1
ATOM 654 O O . LYS A 1 91 ? 42.471 74.602 -13.825 1.00 37.56 91 LYS A O 1
ATOM 660 N N . LEU A 1 92 ? 42.542 73.629 -15.812 1.00 35.01 92 LEU A N 1
ATOM 661 C CA . LEU A 1 92 ? 41.279 74.152 -16.312 1.00 37.44 92 LEU A CA 1
ATOM 662 C C . LEU A 1 92 ? 40.652 73.072 -17.209 1.00 36.93 92 LEU A C 1
ATOM 663 O O . LEU A 1 92 ? 41.262 72.623 -18.159 1.00 38.14 92 LEU A O 1
ATOM 668 N N . ALA A 1 93 ? 39.448 72.628 -16.850 1.00 36.99 93 ALA A N 1
ATOM 669 C CA . ALA A 1 93 ? 38.677 71.675 -17.624 1.00 36.37 93 ALA A CA 1
ATOM 670 C C . ALA A 1 93 ? 37.381 72.337 -18.065 1.00 36.55 93 ALA A C 1
ATOM 671 O O . ALA A 1 93 ? 36.599 72.799 -17.226 1.00 35.51 93 ALA A O 1
ATOM 673 N N . VAL A 1 94 ? 37.173 72.353 -19.379 1.00 36.22 94 VAL A N 1
ATOM 674 C CA . VAL A 1 94 ? 36.012 72.905 -19.983 1.00 36.99 94 VAL A CA 1
ATOM 675 C C . VAL A 1 94 ? 35.076 71.754 -20.347 1.00 37.36 94 VAL A C 1
ATOM 676 O O . VAL A 1 94 ? 35.413 70.904 -21.177 1.00 36.69 94 VAL A O 1
ATOM 680 N N . VAL A 1 95 ? 33.892 71.711 -19.738 1.00 34.59 95 VAL A N 1
ATOM 681 C CA . VAL A 1 95 ? 33.043 70.521 -19.861 1.00 34.92 95 VAL A CA 1
ATOM 682 C C . VAL A 1 95 ? 31.755 70.909 -20.608 1.00 34.79 95 VAL A C 1
ATOM 683 O O . VAL A 1 95 ? 30.923 71.604 -20.057 1.00 34.37 95 VAL A O 1
ATOM 687 N N . ILE A 1 96 ? 31.578 70.381 -21.811 1.00 33.67 96 ILE A N 1
ATOM 688 C CA . ILE A 1 96 ? 30.481 70.758 -22.683 1.00 35.24 96 ILE A CA 1
ATOM 689 C C . ILE A 1 96 ? 29.195 70.013 -22.336 1.00 36.76 96 ILE A C 1
ATOM 690 O O . ILE A 1 96 ? 28.121 70.628 -22.356 1.00 35.07 96 ILE A O 1
ATOM 695 N N . THR A 1 97 ? 29.315 68.713 -22.048 1.00 35.03 97 THR A N 1
ATOM 696 C CA . THR A 1 97 ? 28.222 67.747 -22.064 1.00 35.32 97 THR A CA 1
ATOM 697 C C . THR A 1 97 ? 27.112 68.135 -21.072 1.00 36.15 97 THR A C 1
ATOM 698 O O . THR A 1 97 ? 27.371 68.618 -19.960 1.00 32.63 97 THR A O 1
ATOM 702 N N . GLU A 1 98 ? 25.873 67.938 -21.528 1.00 34.12 98 GLU A N 1
ATOM 703 C CA . GLU A 1 98 ? 24.653 68.116 -20.754 1.00 38.51 98 GLU A CA 1
ATOM 704 C C . GLU A 1 98 ? 24.221 66.756 -20.158 1.00 35.23 98 GLU A C 1
ATOM 705 O O . GLU A 1 98 ? 24.628 65.714 -20.635 1.00 33.66 98 GLU A O 1
ATOM 711 N N . HIS A 1 99 ? 23.368 66.811 -19.128 1.00 32.94 99 HIS A N 1
ATOM 712 C CA . HIS A 1 99 ? 22.677 65.675 -18.484 1.00 33.98 99 HIS A CA 1
ATOM 713 C C . HIS A 1 99 ? 23.616 64.886 -17.571 1.00 33.43 99 HIS A C 1
ATOM 714 O O . HIS A 1 99 ? 23.360 63.709 -17.292 1.00 32.63 99 HIS A O 1
ATOM 721 N N . THR A 1 100 ? 24.693 65.523 -17.068 1.00 34.13 100 THR A N 1
ATOM 722 C CA . THR A 1 100 ? 25.548 64.861 -16.069 1.00 34.77 100 THR A CA 1
ATOM 723 C C . THR A 1 100 ? 24.757 64.701 -14.767 1.00 33.80 100 THR A C 1
ATOM 724 O O . THR A 1 100 ? 24.169 65.666 -14.285 1.00 33.92 100 THR A O 1
ATOM 728 N N . PRO A 1 101 ? 24.684 63.509 -14.144 1.00 33.82 101 PRO A N 1
ATOM 729 C CA . PRO A 1 101 ? 24.050 63.393 -12.830 1.00 35.44 101 PRO A CA 1
ATOM 730 C C . PRO A 1 101 ? 24.630 64.414 -11.834 1.00 34.45 101 PRO A C 1
ATOM 731 O O . PRO A 1 101 ? 25.848 64.612 -11.776 1.00 34.95 101 PRO A O 1
ATOM 735 N N . VAL A 1 102 ? 23.765 65.101 -11.083 1.00 32.74 102 VAL A N 1
ATOM 736 C CA . VAL A 1 102 ? 24.224 66.155 -10.176 1.00 33.68 102 VAL A CA 1
ATOM 737 C C . VAL A 1 102 ? 25.236 65.597 -9.158 1.00 32.56 102 VAL A C 1
ATOM 738 O O . VAL A 1 102 ? 26.233 66.218 -8.827 1.00 34.52 102 VAL A O 1
ATOM 742 N N . LYS A 1 103 ? 24.950 64.434 -8.623 1.00 34.71 103 LYS A N 1
ATOM 743 C CA . LYS A 1 103 ? 25.805 63.874 -7.608 1.00 36.37 103 LYS A CA 1
ATOM 744 C C . LYS A 1 103 ? 27.224 63.668 -8.180 1.00 34.93 103 LYS A C 1
ATOM 745 O O . LYS A 1 103 ? 28.229 63.866 -7.459 1.00 33.56 103 LYS A O 1
ATOM 751 N N . ASP A 1 104 ? 27.328 63.267 -9.453 1.00 35.44 104 ASP A N 1
ATOM 752 C CA . ASP A 1 104 ? 28.668 63.007 -10.037 1.00 36.28 104 ASP A CA 1
ATOM 753 C C . ASP A 1 104 ? 29.444 64.318 -10.098 1.00 34.50 104 ASP A C 1
ATOM 754 O O . ASP A 1 104 ? 30.640 64.370 -9.830 1.00 33.21 104 ASP A O 1
ATOM 759 N N . MET A 1 105 ? 28.744 65.388 -10.446 1.00 35.05 105 MET A N 1
ATOM 760 C CA . MET A 1 105 ? 29.363 66.675 -10.527 1.00 36.31 105 MET A CA 1
ATOM 761 C C . MET A 1 105 ? 29.744 67.179 -9.131 1.00 37.15 105 MET A C 1
ATOM 762 O O . MET A 1 105 ? 30.791 67.800 -8.936 1.00 35.70 105 MET A O 1
ATOM 767 N N . MET A 1 106 ? 28.892 66.898 -8.138 1.00 36.59 106 MET A N 1
ATOM 768 C CA . MET A 1 106 ? 29.166 67.304 -6.779 1.00 35.56 106 MET A CA 1
ATOM 769 C C . MET A 1 106 ? 30.521 66.720 -6.322 1.00 35.40 106 MET A C 1
ATOM 770 O O . MET A 1 106 ? 31.381 67.436 -5.797 1.00 36.34 106 MET A O 1
ATOM 775 N N . PHE A 1 107 ? 30.683 65.408 -6.455 1.00 35.75 107 PHE A N 1
ATOM 776 C CA . PHE A 1 107 ? 31.914 64.721 -6.042 1.00 37.68 107 PHE A CA 1
ATOM 777 C C . PHE A 1 107 ? 33.107 65.126 -6.924 1.00 36.83 107 PHE A C 1
ATOM 778 O O . PHE A 1 107 ? 34.203 65.372 -6.403 1.00 34.97 107 PHE A O 1
ATOM 786 N N . ALA A 1 108 ? 32.890 65.282 -8.228 1.00 34.17 108 ALA A N 1
ATOM 787 C CA . ALA A 1 108 ? 34.010 65.619 -9.124 1.00 34.92 108 ALA A CA 1
ATOM 788 C C . ALA A 1 108 ? 34.527 67.031 -8.829 1.00 34.38 108 ALA A C 1
ATOM 789 O O . ALA A 1 108 ? 35.729 67.249 -8.818 1.00 33.63 108 ALA A O 1
ATOM 791 N N . LYS A 1 109 ? 33.634 67.970 -8.545 1.00 34.22 109 LYS A N 1
ATOM 792 C CA . LYS A 1 109 ? 34.052 69.301 -8.193 1.00 35.11 109 LYS A CA 1
ATOM 793 C C . LYS A 1 109 ? 34.841 69.340 -6.870 1.00 36.12 109 LYS A C 1
ATOM 794 O O . LYS A 1 109 ? 35.789 70.099 -6.772 1.00 36.24 109 LYS A O 1
ATOM 800 N N . GLN A 1 110 ? 34.412 68.585 -5.856 1.00 34.11 110 GLN A N 1
ATOM 801 C CA . GLN A 1 110 ? 35.141 68.568 -4.588 1.00 36.78 110 GLN A CA 1
ATOM 802 C C . GLN A 1 110 ? 36.575 68.087 -4.868 1.00 36.27 110 GLN A C 1
ATOM 803 O O . GLN A 1 110 ? 37.539 68.644 -4.359 1.00 36.43 110 GLN A O 1
ATOM 809 N N . TYR A 1 111 ? 36.732 67.095 -5.749 1.00 34.69 111 TYR A N 1
ATOM 810 C CA . TYR A 1 111 ? 38.081 66.590 -6.037 1.00 34.99 111 TYR A CA 1
ATOM 811 C C . TYR A 1 111 ? 38.882 67.632 -6.832 1.00 34.62 111 TYR A C 1
ATOM 812 O O . TYR A 1 111 ? 40.046 67.905 -6.541 1.00 34.92 111 TYR A O 1
ATOM 821 N N . ALA A 1 112 ? 38.257 68.229 -7.844 1.00 35.07 112 ALA A N 1
ATOM 822 C CA . ALA A 1 112 ? 38.887 69.293 -8.616 1.00 34.28 112 ALA A CA 1
ATOM 823 C C . ALA A 1 112 ? 39.344 70.426 -7.689 1.00 36.93 112 ALA A C 1
ATOM 824 O O . ALA A 1 112 ? 40.467 70.886 -7.798 1.00 36.85 112 ALA A O 1
ATOM 826 N N . ASN A 1 113 ? 38.474 70.843 -6.763 1.00 35.32 113 ASN A N 1
ATOM 827 C CA . ASN A 1 113 ? 38.830 71.897 -5.807 1.00 37.59 113 ASN A CA 1
ATOM 828 C C . ASN A 1 113 ? 40.084 71.513 -5.039 1.00 37.56 113 ASN A C 1
ATOM 829 O O . ASN A 1 113 ? 40.969 72.313 -4.904 1.00 40.01 113 ASN A O 1
ATOM 834 N N . LYS A 1 114 ? 40.140 70.285 -4.527 1.00 38.12 114 LYS A N 1
ATOM 835 C CA . LYS A 1 114 ? 41.259 69.886 -3.726 1.00 38.47 114 LYS A CA 1
ATOM 836 C C . LYS A 1 114 ? 42.533 69.877 -4.578 1.00 38.48 114 LYS A C 1
ATOM 837 O O . LYS A 1 114 ? 43.585 70.262 -4.115 1.00 38.12 114 LYS A O 1
ATOM 843 N N . LYS A 1 115 ? 42.446 69.444 -5.827 1.00 36.88 115 LYS A N 1
ATOM 844 C CA . LYS A 1 115 ? 43.665 69.383 -6.669 1.00 40.86 115 LYS A CA 1
ATOM 845 C C . LYS A 1 115 ? 44.039 70.748 -7.272 1.00 42.76 115 LYS A C 1
ATOM 846 O O . LYS A 1 115 ? 45.054 70.842 -7.920 1.00 40.72 115 LYS A O 1
ATOM 852 N N . GLY A 1 116 ? 43.207 71.783 -7.101 1.00 40.34 116 GLY A N 1
ATOM 853 C CA . GLY A 1 116 ? 43.463 73.117 -7.715 1.00 40.87 116 GLY A CA 1
ATOM 854 C C . GLY A 1 116 ? 43.056 73.192 -9.186 1.00 41.88 116 GLY A C 1
ATOM 855 O O . GLY A 1 116 ? 43.568 73.993 -9.893 1.00 43.79 116 GLY A O 1
ATOM 856 N N . MET A 1 117 ? 42.152 72.331 -9.666 1.00 39.31 117 MET A N 1
ATOM 857 C CA . MET A 1 117 ? 41.673 72.413 -11.052 1.00 38.35 117 MET A CA 1
ATOM 858 C C . MET A 1 117 ? 40.391 73.244 -11.076 1.00 38.99 117 MET A C 1
ATOM 859 O O . MET A 1 117 ? 39.466 72.970 -10.351 1.00 38.50 117 MET A O 1
ATOM 864 N N . LYS A 1 118 ? 40.326 74.234 -11.967 1.00 39.48 118 LYS A N 1
ATOM 865 C CA . LYS A 1 118 ? 39.093 74.958 -12.186 1.00 38.90 118 LYS A CA 1
ATOM 866 C C . LYS A 1 118 ? 38.291 74.274 -13.274 1.00 36.83 118 LYS A C 1
ATOM 867 O O . LYS A 1 118 ? 38.856 73.649 -14.183 1.00 36.49 118 LYS A O 1
ATOM 873 N N . ILE A 1 119 ? 36.979 74.442 -13.208 1.00 34.46 119 ILE A N 1
ATOM 874 C CA . ILE A 1 119 ? 36.056 73.878 -14.188 1.00 32.87 119 ILE A CA 1
ATOM 875 C C . ILE A 1 119 ? 35.247 75.008 -14.819 1.00 33.10 119 ILE A C 1
ATOM 876 O O . ILE A 1 119 ? 34.854 75.975 -14.147 1.00 36.35 119 ILE A O 1
ATOM 881 N N . ILE A 1 120 ? 34.973 74.861 -16.111 1.00 33.52 120 ILE A N 1
ATOM 882 C CA . ILE A 1 120 ? 33.975 75.640 -16.827 1.00 33.75 120 ILE A CA 1
ATOM 883 C C . ILE A 1 120 ? 32.936 74.656 -17.338 1.00 33.41 120 ILE A C 1
ATOM 884 O O . ILE A 1 120 ? 33.240 73.769 -18.100 1.00 34.40 120 ILE A O 1
ATOM 889 N N . GLY A 1 121 ? 31.718 74.819 -16.846 1.00 33.17 121 GLY A N 1
ATOM 890 C CA . GLY A 1 121 ? 30.614 73.927 -17.165 1.00 33.65 121 GLY A CA 1
ATOM 891 C C . GLY A 1 121 ? 30.202 73.151 -15.919 1.00 32.54 121 GLY A C 1
ATOM 892 O O . GLY A 1 121 ? 30.452 73.597 -14.786 1.00 32.99 121 GLY A O 1
ATOM 893 N N . PRO A 1 122 ? 29.513 72.009 -16.041 1.00 33.82 122 PRO A N 1
ATOM 894 C CA . PRO A 1 122 ? 29.186 71.374 -17.299 1.00 33.91 122 PRO A CA 1
ATOM 895 C C . PRO A 1 122 ? 27.961 71.998 -17.959 1.00 35.62 122 PRO A C 1
ATOM 896 O O . PRO A 1 122 ? 27.470 73.013 -17.484 1.00 33.58 122 PRO A O 1
ATOM 900 N N . ASN A 1 123 ? 27.504 71.393 -19.062 1.00 35.49 123 ASN A N 1
ATOM 901 C CA . ASN A 1 123 ? 26.291 71.830 -19.781 1.00 34.82 123 ASN A CA 1
ATOM 902 C C . ASN A 1 123 ? 26.486 73.282 -20.246 1.00 35.62 123 ASN A C 1
ATOM 903 O O . ASN A 1 123 ? 25.708 74.205 -19.902 1.00 34.67 123 ASN A O 1
ATOM 908 N N . CYS A 1 124 ? 27.553 73.494 -21.018 1.00 35.51 124 CYS A N 1
ATOM 909 C CA . CYS A 1 124 ? 27.923 74.817 -21.454 1.00 35.36 124 CYS A CA 1
ATOM 910 C C . CYS A 1 124 ? 28.534 74.730 -22.845 1.00 37.71 124 CYS A C 1
ATOM 911 O O . CYS A 1 124 ? 28.964 73.657 -23.307 1.00 34.91 124 CYS A O 1
ATOM 914 N N . PRO A 1 125 ? 28.614 75.870 -23.553 1.00 36.27 125 PRO A N 1
ATOM 915 C CA . PRO A 1 125 ? 29.227 75.864 -24.882 1.00 37.18 125 PRO A CA 1
ATOM 916 C C . PRO A 1 125 ? 30.745 76.070 -24.858 1.00 36.15 125 PRO A C 1
ATOM 917 O O . PRO A 1 125 ? 31.361 75.933 -25.910 1.00 38.37 125 PRO A O 1
ATOM 921 N N . GLY A 1 126 ? 31.320 76.365 -23.684 1.00 35.49 126 GLY A N 1
ATOM 922 C CA . GLY A 1 126 ? 32.756 76.514 -23.535 1.00 35.79 126 GLY A CA 1
ATOM 923 C C . GLY A 1 126 ? 33.230 77.946 -23.420 1.00 36.62 126 GLY A C 1
ATOM 924 O O . GLY A 1 126 ? 32.538 78.805 -22.889 1.00 36.88 126 GLY A O 1
ATOM 925 N N . ILE A 1 127 ? 34.454 78.191 -23.881 1.00 35.35 127 ILE A N 1
ATOM 926 C CA . ILE A 1 127 ? 35.090 79.500 -23.710 1.00 37.27 127 ILE A CA 1
ATOM 927 C C . ILE A 1 127 ? 35.702 79.907 -25.048 1.00 39.86 127 ILE A C 1
ATOM 928 O O . ILE A 1 127 ? 36.172 79.055 -25.801 1.00 39.28 127 ILE A O 1
ATOM 933 N N . ILE A 1 128 ? 35.655 81.210 -25.354 1.00 39.19 128 ILE A N 1
ATOM 934 C CA . ILE A 1 128 ? 36.222 81.699 -26.598 1.00 40.04 128 ILE A CA 1
ATOM 935 C C . ILE A 1 128 ? 36.914 83.018 -26.316 1.00 39.16 128 ILE A C 1
ATOM 936 O O . ILE A 1 128 ? 36.337 83.902 -25.668 1.00 39.17 128 ILE A O 1
ATOM 941 N N . THR A 1 129 ? 38.131 83.139 -26.849 1.00 41.21 129 THR A N 1
ATOM 942 C CA . THR A 1 129 ? 38.841 84.409 -26.925 1.00 41.85 129 THR A CA 1
ATOM 943 C C . THR A 1 129 ? 38.853 84.824 -28.403 1.00 43.38 129 THR A C 1
ATOM 944 O O . THR A 1 129 ? 39.504 84.179 -29.221 1.00 43.15 129 THR A O 1
ATOM 948 N N . SER A 1 130 ? 38.091 85.877 -28.710 1.00 40.26 130 SER A N 1
ATOM 949 C CA . SER A 1 130 ? 37.739 86.320 -30.056 1.00 42.55 130 SER A CA 1
ATOM 950 C C . SER A 1 130 ? 38.989 86.365 -30.950 1.00 43.49 130 SER A C 1
ATOM 951 O O . SER A 1 130 ? 39.997 86.904 -30.563 1.00 41.27 130 SER A O 1
ATOM 954 N N . GLU A 1 131 ? 38.904 85.679 -32.090 1.00 47.04 131 GLU A N 1
ATOM 955 C CA . GLU A 1 131 ? 39.925 85.670 -33.137 1.00 53.81 131 GLU A CA 1
ATOM 956 C C . GLU A 1 131 ? 41.241 85.111 -32.600 1.00 53.34 131 GLU A C 1
ATOM 957 O O . GLU A 1 131 ? 42.253 85.336 -33.202 1.00 51.98 131 GLU A O 1
ATOM 963 N N . GLU A 1 132 ? 41.230 84.351 -31.494 1.00 50.56 132 GLU A N 1
ATOM 964 C CA . GLU A 1 132 ? 42.468 83.737 -31.029 1.00 47.88 132 GLU A CA 1
ATOM 965 C C . GLU A 1 132 ? 42.286 82.235 -30.826 1.00 47.52 132 GLU A C 1
ATOM 966 O O . GLU A 1 132 ? 43.135 81.448 -31.227 1.00 43.77 132 GLU A O 1
ATOM 972 N N . CYS A 1 133 ? 41.242 81.838 -30.083 1.00 46.28 133 CYS A N 1
ATOM 973 C CA . CYS A 1 133 ? 41.032 80.432 -29.786 1.00 45.63 133 CYS A CA 1
ATOM 974 C C . CYS A 1 133 ? 39.614 80.222 -29.278 1.00 43.34 133 CYS A C 1
ATOM 975 O O . CYS A 1 133 ? 38.973 81.131 -28.716 1.00 44.00 133 CYS A O 1
ATOM 978 N N . LYS A 1 134 ? 39.145 79.001 -29.454 1.00 43.16 134 LYS A N 1
ATOM 979 C CA . LYS A 1 134 ? 37.855 78.615 -28.919 1.00 44.82 134 LYS A CA 1
ATOM 980 C C . LYS A 1 134 ? 37.917 77.160 -28.443 1.00 42.09 134 LYS A C 1
ATOM 981 O O . LYS A 1 134 ? 38.546 76.301 -29.074 1.00 41.80 134 LYS A O 1
ATOM 987 N N . LEU A 1 135 ? 37.314 76.914 -27.279 1.00 39.26 135 LEU A N 1
ATOM 988 C CA . LEU A 1 135 ? 37.277 75.567 -26.671 1.00 38.40 135 LEU A CA 1
ATOM 989 C C . LEU A 1 135 ? 35.814 75.251 -26.406 1.00 37.91 135 LEU A C 1
ATOM 990 O O . LEU A 1 135 ? 35.239 75.709 -25.399 1.00 36.75 135 LEU A O 1
ATOM 995 N N . GLY A 1 136 ? 35.198 74.545 -27.352 1.00 36.96 136 GLY A N 1
ATOM 996 C CA . GLY A 1 136 ? 33.785 74.290 -27.268 1.00 36.92 136 GLY A CA 1
ATOM 997 C C . GLY A 1 136 ? 33.110 74.395 -28.615 1.00 38.25 136 GLY A C 1
ATOM 998 O O . GLY A 1 136 ? 33.748 74.136 -29.650 1.00 37.94 136 GLY A O 1
ATOM 999 N N . ILE A 1 137 ? 31.820 74.715 -28.561 1.00 35.14 137 ILE A N 1
ATOM 1000 C CA . ILE A 1 137 ? 30.888 74.505 -29.654 1.00 38.88 137 ILE A CA 1
ATOM 1001 C C . ILE A 1 137 ? 30.337 75.850 -30.151 1.00 40.55 137 ILE A C 1
ATOM 1002 O O . ILE A 1 137 ? 29.371 75.894 -30.929 1.00 39.84 137 ILE A O 1
ATOM 1007 N N . MET A 1 138 ? 30.925 76.968 -29.708 1.00 38.76 138 MET A N 1
ATOM 1008 C CA . MET A 1 138 ? 30.382 78.261 -30.137 1.00 40.48 138 MET A CA 1
ATOM 1009 C C . MET A 1 138 ? 30.806 78.579 -31.578 1.00 41.19 138 MET A C 1
ATOM 1010 O O . MET A 1 138 ? 31.897 78.202 -32.006 1.00 40.19 138 MET A O 1
ATOM 1015 N N . PRO A 1 139 ? 29.961 79.330 -32.335 1.00 40.19 139 PRO A N 1
ATOM 1016 C CA . PRO A 1 139 ? 30.295 79.811 -33.681 1.00 41.12 139 PRO A CA 1
ATOM 1017 C C . PRO A 1 139 ? 31.349 80.928 -33.630 1.00 41.80 139 PRO A C 1
ATOM 1018 O O . PRO A 1 139 ? 31.072 82.066 -33.202 1.00 40.00 139 PRO A O 1
ATOM 1022 N N . GLY A 1 140 ? 32.568 80.578 -34.050 1.00 38.32 140 GLY A N 1
ATOM 1023 C CA . GLY A 1 140 ? 33.726 81.470 -33.909 1.00 41.30 140 GLY A CA 1
ATOM 1024 C C . GLY A 1 140 ? 33.524 82.843 -34.539 1.00 40.68 140 GLY A C 1
ATOM 1025 O O . GLY A 1 140 ? 33.932 83.876 -33.980 1.00 42.68 140 GLY A O 1
ATOM 1026 N N . PHE A 1 141 ? 32.860 82.880 -35.687 1.00 42.47 141 PHE A N 1
ATOM 1027 C CA . PHE A 1 141 ? 32.855 84.096 -36.506 1.00 47.15 141 PHE A CA 1
ATOM 1028 C C . PHE A 1 141 ? 31.944 85.171 -35.869 1.00 46.37 141 PHE A C 1
ATOM 1029 O O . PHE A 1 141 ? 32.093 86.327 -36.139 1.00 45.60 141 PHE A O 1
ATOM 1037 N N . ILE A 1 142 ? 31.016 84.798 -34.984 1.00 44.72 142 ILE A N 1
ATOM 1038 C CA . ILE A 1 142 ? 30.176 85.772 -34.300 1.00 42.92 142 ILE A CA 1
ATOM 1039 C C . ILE A 1 142 ? 31.029 86.660 -33.389 1.00 41.23 142 ILE A C 1
ATOM 1040 O O . ILE A 1 142 ? 30.695 87.840 -33.123 1.00 45.11 142 ILE A O 1
ATOM 1045 N N . PHE A 1 143 ? 32.119 86.088 -32.858 1.00 41.09 143 PHE A N 1
ATOM 1046 C CA . PHE A 1 143 ? 32.959 86.731 -31.850 1.00 39.59 143 PHE A CA 1
ATOM 1047 C C . PHE A 1 143 ? 34.059 87.549 -32.536 1.00 45.48 143 PHE A C 1
ATOM 1048 O O . PHE A 1 143 ? 35.110 87.016 -32.864 1.00 48.79 143 PHE A O 1
ATOM 1056 N N . LYS A 1 144 ? 33.783 88.839 -32.755 1.00 46.89 144 LYS A N 1
ATOM 1057 C CA . LYS A 1 144 ? 34.777 89.791 -33.242 1.00 49.71 144 LYS A CA 1
ATOM 1058 C C . LYS A 1 144 ? 35.457 90.435 -32.045 1.00 43.59 144 LYS A C 1
ATOM 1059 O O . LYS A 1 144 ? 34.823 90.741 -31.057 1.00 44.27 144 LYS A O 1
ATOM 1065 N N . LYS A 1 145 ? 36.750 90.662 -32.166 1.00 43.78 145 LYS A N 1
ATOM 1066 C CA . LYS A 1 145 ? 37.560 91.120 -31.036 1.00 46.85 145 LYS A CA 1
ATOM 1067 C C . LYS A 1 145 ? 37.093 92.500 -30.581 1.00 49.19 145 LYS A C 1
ATOM 1068 O O . LYS A 1 145 ? 36.788 93.352 -31.407 1.00 47.63 145 LYS A O 1
ATOM 1074 N N . GLY A 1 146 ? 37.024 92.697 -29.261 1.00 45.05 146 GLY A N 1
ATOM 1075 C CA . GLY A 1 146 ? 36.722 93.992 -28.688 1.00 45.75 146 GLY A CA 1
ATOM 1076 C C . GLY A 1 146 ? 36.935 94.003 -27.187 1.00 43.72 146 GLY A C 1
ATOM 1077 O O . GLY A 1 146 ? 37.612 93.136 -26.638 1.00 44.58 146 GLY A O 1
ATOM 1078 N N . CYS A 1 147 ? 36.312 94.975 -26.524 1.00 43.38 147 CYS A N 1
ATOM 1079 C CA . CYS A 1 147 ? 36.615 95.277 -25.132 1.00 45.29 147 CYS A CA 1
ATOM 1080 C C . CYS A 1 147 ? 35.502 94.777 -24.186 1.00 43.64 147 CYS A C 1
ATOM 1081 O O . CYS A 1 147 ? 35.544 95.123 -22.999 1.00 43.95 147 CYS A O 1
ATOM 1084 N N . VAL A 1 148 ? 34.514 93.994 -24.675 1.00 42.73 148 VAL A N 1
ATOM 1085 C CA . VAL A 1 148 ? 33.398 93.525 -23.808 1.00 41.47 148 VAL A CA 1
ATOM 1086 C C . VAL A 1 148 ? 33.591 92.053 -23.416 1.00 41.11 148 VAL A C 1
ATOM 1087 O O . VAL A 1 148 ? 33.670 91.191 -24.249 1.00 41.18 148 VAL A O 1
ATOM 1091 N N . GLY A 1 149 ? 33.671 91.799 -22.110 1.00 42.03 149 GLY A N 1
ATOM 1092 C CA . GLY A 1 149 ? 33.679 90.452 -21.554 1.00 41.58 149 GLY A CA 1
ATOM 1093 C C . GLY A 1 149 ? 32.253 89.931 -21.449 1.00 42.36 149 GLY A C 1
ATOM 1094 O O . GLY A 1 149 ? 31.294 90.744 -21.327 1.00 41.77 149 GLY A O 1
ATOM 1095 N N . LEU A 1 150 ? 32.103 88.607 -21.492 1.00 37.65 150 LEU A N 1
ATOM 1096 C CA . LEU A 1 150 ? 30.764 87.955 -21.471 1.00 40.25 150 LEU A CA 1
ATOM 1097 C C . LEU A 1 150 ? 30.819 86.742 -20.525 1.00 39.70 150 LEU A C 1
ATOM 1098 O O . LEU A 1 150 ? 31.699 85.911 -20.675 1.00 38.08 150 LEU A O 1
ATOM 1103 N N . ILE A 1 151 ? 29.883 86.643 -19.581 1.00 35.25 151 ILE A N 1
ATOM 1104 C CA . ILE A 1 151 ? 29.734 85.488 -18.721 1.00 35.27 151 ILE A CA 1
ATOM 1105 C C . ILE A 1 151 ? 28.287 85.042 -18.823 1.00 36.34 151 ILE A C 1
ATOM 1106 O O . ILE A 1 151 ? 27.428 85.856 -18.590 1.00 37.63 151 ILE A O 1
ATOM 1111 N N . SER A 1 152 ? 28.037 83.772 -19.180 1.00 35.12 152 SER A N 1
ATOM 1112 C CA . SER A 1 152 ? 26.657 83.341 -19.481 1.00 35.49 152 SER A CA 1
ATOM 1113 C C . SER A 1 152 ? 26.390 81.892 -19.044 1.00 35.05 152 SER A C 1
ATOM 1114 O O . SER A 1 152 ? 27.168 80.988 -19.346 1.00 34.45 152 SER A O 1
ATOM 1117 N N . LYS A 1 153 ? 25.215 81.691 -18.446 1.00 32.45 153 LYS A N 1
ATOM 1118 C CA . LYS A 1 153 ? 24.728 80.375 -18.104 1.00 35.28 153 LYS A CA 1
ATOM 1119 C C . LYS A 1 153 ? 24.068 79.695 -19.318 1.00 36.99 153 LYS A C 1
ATOM 1120 O O . LYS A 1 153 ? 23.593 78.512 -19.201 1.00 35.71 153 LYS A O 1
ATOM 1126 N N . SER A 1 154 ? 24.037 80.366 -20.476 1.00 35.00 154 SER A N 1
ATOM 1127 C CA . SER A 1 154 ? 23.404 79.748 -21.656 1.00 37.93 154 SER A CA 1
ATOM 1128 C C . SER A 1 154 ? 24.337 79.664 -22.874 1.00 40.56 154 SER A C 1
ATOM 1129 O O . SER A 1 154 ? 25.510 80.092 -22.835 1.00 37.27 154 SER A O 1
ATOM 1132 N N . GLY A 1 155 ? 23.811 79.006 -23.922 1.00 39.09 155 GLY A N 1
ATOM 1133 C CA . GLY A 1 155 ? 24.502 78.822 -25.203 1.00 40.38 155 GLY A CA 1
ATOM 1134 C C . GLY A 1 155 ? 24.099 79.874 -26.238 1.00 40.22 155 GLY A C 1
ATOM 1135 O O . GLY A 1 155 ? 24.741 80.944 -26.380 1.00 41.87 155 GLY A O 1
ATOM 1136 N N . THR A 1 156 ? 23.011 79.607 -26.963 1.00 38.05 156 THR A N 1
ATOM 1137 C CA . THR A 1 156 ? 22.593 80.489 -28.064 1.00 37.55 156 THR A CA 1
ATOM 1138 C C . THR A 1 156 ? 22.311 81.924 -27.597 1.00 37.69 156 THR A C 1
ATOM 1139 O O . THR A 1 156 ? 22.543 82.866 -28.357 1.00 38.39 156 THR A O 1
ATOM 1143 N N . LEU A 1 157 ? 21.785 82.121 -26.388 1.00 36.78 157 LEU A N 1
ATOM 1144 C CA . LEU A 1 157 ? 21.531 83.481 -25.910 1.00 36.52 157 LEU A CA 1
ATOM 1145 C C . LEU A 1 157 ? 22.853 84.266 -25.773 1.00 37.94 157 LEU A C 1
ATOM 1146 O O . LEU A 1 157 ? 22.898 85.458 -25.945 1.00 38.12 157 LEU A O 1
ATOM 1151 N N . THR A 1 158 ? 23.942 83.582 -25.474 1.00 37.15 158 THR A N 1
ATOM 1152 C CA . THR A 1 158 ? 25.257 84.184 -25.443 1.00 38.37 158 THR A CA 1
ATOM 1153 C C . THR A 1 158 ? 25.657 84.720 -26.833 1.00 38.92 158 THR A C 1
ATOM 1154 O O . THR A 1 158 ? 26.259 85.787 -26.963 1.00 38.61 158 THR A O 1
ATOM 1158 N N . TYR A 1 159 ? 25.315 83.970 -27.883 1.00 40.00 159 TYR A N 1
ATOM 1159 C CA . TYR A 1 159 ? 25.681 84.335 -29.254 1.00 40.52 159 TYR A CA 1
ATOM 1160 C C . TYR A 1 159 ? 24.834 85.542 -29.653 1.00 40.32 159 TYR A C 1
ATOM 1161 O O . TYR A 1 159 ? 25.319 86.464 -30.301 1.00 39.21 159 TYR A O 1
ATOM 1170 N N . GLU A 1 160 ? 23.547 85.498 -29.284 1.00 38.29 160 GLU A N 1
ATOM 1171 C CA . GLU A 1 160 ? 22.626 86.609 -29.510 1.00 39.07 160 GLU A CA 1
ATOM 1172 C C . GLU A 1 160 ? 23.213 87.878 -28.867 1.00 41.64 160 GLU A C 1
ATOM 1173 O O . GLU A 1 160 ? 23.219 88.944 -29.491 1.00 41.20 160 GLU A O 1
ATOM 1179 N N . ALA A 1 161 ? 23.672 87.788 -27.612 1.00 38.86 161 ALA A N 1
ATOM 1180 C CA . ALA A 1 161 ? 24.233 88.966 -26.900 1.00 39.77 161 ALA A CA 1
ATOM 1181 C C . ALA A 1 161 ? 25.515 89.437 -27.598 1.00 39.96 161 ALA A C 1
ATOM 1182 O O . ALA A 1 161 ? 25.676 90.641 -27.883 1.00 40.10 161 ALA A O 1
ATOM 1184 N N . ALA A 1 162 ? 26.395 88.481 -27.922 1.00 39.03 162 ALA A N 1
ATOM 1185 C CA . ALA A 1 162 ? 27.655 88.806 -28.559 1.00 42.19 162 ALA A CA 1
ATOM 1186 C C . ALA A 1 162 ? 27.383 89.538 -29.874 1.00 41.44 162 ALA A C 1
ATOM 1187 O O . ALA A 1 162 ? 28.001 90.550 -30.190 1.00 39.65 162 ALA A O 1
ATOM 1189 N N . ASN A 1 163 ? 26.405 89.034 -30.622 1.00 42.07 163 ASN A N 1
ATOM 1190 C CA . ASN A 1 163 ? 26.094 89.588 -31.917 1.00 40.95 163 ASN A CA 1
ATOM 1191 C C . ASN A 1 163 ? 25.564 91.016 -31.756 1.00 43.91 163 ASN A C 1
ATOM 1192 O O . ASN A 1 163 ? 25.907 91.910 -32.591 1.00 42.74 163 ASN A O 1
ATOM 1197 N N . GLN A 1 164 ? 24.704 91.253 -30.746 1.00 41.43 164 GLN A N 1
ATOM 1198 C CA . GLN A 1 164 ? 24.195 92.604 -30.504 1.00 41.63 164 GLN A CA 1
ATOM 1199 C C . GLN A 1 164 ? 25.375 93.560 -30.201 1.00 45.23 164 GLN A C 1
ATOM 1200 O O . GLN A 1 164 ? 25.391 94.761 -30.569 1.00 44.92 164 GLN A O 1
ATOM 1206 N N . VAL A 1 165 ? 26.369 93.064 -29.477 1.00 42.77 165 VAL A N 1
ATOM 1207 C CA . VAL A 1 165 ? 27.457 93.930 -29.092 1.00 42.79 165 VAL A CA 1
ATOM 1208 C C . VAL A 1 165 ? 28.298 94.259 -30.337 1.00 47.19 165 VAL A C 1
ATOM 1209 O O . VAL A 1 165 ? 28.747 95.402 -30.489 1.00 48.13 165 VAL A O 1
ATOM 1213 N N . VAL A 1 166 ? 28.531 93.266 -31.202 1.00 44.98 166 VAL A N 1
ATOM 1214 C CA . VAL A 1 166 ? 29.326 93.474 -32.412 1.00 49.31 166 VAL A CA 1
ATOM 1215 C C . VAL A 1 166 ? 28.568 94.428 -33.356 1.00 57.21 166 VAL A C 1
ATOM 1216 O O . VAL A 1 166 ? 29.143 95.420 -33.789 1.00 59.67 166 VAL A O 1
ATOM 1220 N N . GLN A 1 167 ? 27.271 94.194 -33.575 1.00 56.91 167 GLN A N 1
ATOM 1221 C CA . GLN A 1 167 ? 26.437 95.060 -34.420 1.00 62.18 167 GLN A CA 1
ATOM 1222 C C . GLN A 1 167 ? 26.420 96.488 -33.854 1.00 62.18 167 GLN A C 1
ATOM 1223 O O . GLN A 1 167 ? 26.215 97.419 -34.583 1.00 63.93 167 GLN A O 1
ATOM 1229 N N . GLY A 1 168 ? 26.556 96.656 -32.539 1.00 60.20 168 GLY A N 1
ATOM 1230 C CA . GLY A 1 168 ? 26.473 97.971 -31.922 1.00 56.46 168 GLY A CA 1
ATOM 1231 C C . GLY A 1 168 ? 27.803 98.724 -31.942 1.00 60.12 168 GLY A C 1
ATOM 1232 O O . GLY A 1 168 ? 27.941 99.729 -31.211 1.00 56.63 168 GLY A O 1
ATOM 1233 N N . GLY A 1 169 ? 28.774 98.208 -32.721 1.00 56.66 169 GLY A N 1
ATOM 1234 C CA . GLY A 1 169 ? 30.088 98.808 -32.946 1.00 56.91 169 GLY A CA 1
ATOM 1235 C C . GLY A 1 169 ? 31.210 98.335 -32.018 1.00 56.54 169 GLY A C 1
ATOM 1236 O O . GLY A 1 169 ? 32.300 98.865 -32.088 1.00 52.06 169 GLY A O 1
ATOM 1237 N N . TYR A 1 170 ? 30.983 97.337 -31.151 1.00 50.61 170 TYR A N 1
ATOM 1238 C CA . TYR A 1 170 ? 32.010 96.903 -30.210 1.00 46.90 170 TYR A CA 1
ATOM 1239 C C . TYR A 1 170 ? 32.416 95.449 -30.507 1.00 48.12 170 TYR A C 1
ATOM 1240 O O . TYR A 1 170 ? 32.257 94.974 -31.614 1.00 47.79 170 TYR A O 1
ATOM 1249 N N . GLY A 1 171 ? 32.971 94.753 -29.519 1.00 47.26 171 GLY A N 1
ATOM 1250 C CA . GLY A 1 171 ? 33.325 93.343 -29.676 1.00 45.31 171 GLY A CA 1
ATOM 1251 C C . GLY A 1 171 ? 33.625 92.712 -28.331 1.00 42.21 171 GLY A C 1
ATOM 1252 O O . GLY A 1 171 ? 33.564 93.379 -27.298 1.00 41.31 171 GLY A O 1
ATOM 1253 N N . ILE A 1 172 ? 33.997 91.435 -28.384 1.00 41.80 172 ILE A N 1
ATOM 1254 C CA . ILE A 1 172 ? 34.124 90.591 -27.245 1.00 41.10 172 ILE A CA 1
ATOM 1255 C C . ILE A 1 172 ? 35.600 90.331 -26.994 1.00 39.94 172 ILE A C 1
ATOM 1256 O O . ILE A 1 172 ? 36.341 90.007 -27.917 1.00 41.23 172 ILE A O 1
ATOM 1261 N N . SER A 1 173 ? 35.995 90.403 -25.723 1.00 40.62 173 SER A N 1
ATOM 1262 C CA . SER A 1 173 ? 37.358 90.045 -25.363 1.00 42.36 173 SER A CA 1
ATOM 1263 C C . SER A 1 173 ? 37.426 88.520 -25.232 1.00 42.67 173 SER A C 1
ATOM 1264 O O . SER A 1 173 ? 37.956 87.827 -26.107 1.00 40.91 173 SER A O 1
ATOM 1267 N N . THR A 1 174 ? 36.820 88.011 -24.162 1.00 39.38 174 THR A N 1
ATOM 1268 C CA . THR A 1 174 ? 36.613 86.599 -23.956 1.00 38.33 174 THR A CA 1
ATOM 1269 C C . THR A 1 174 ? 35.158 86.408 -23.526 1.00 40.02 174 THR A C 1
ATOM 1270 O O . THR A 1 174 ? 34.616 87.227 -22.720 1.00 37.92 174 THR A O 1
ATOM 1274 N N . ALA A 1 175 ? 34.528 85.346 -24.031 1.00 39.10 175 ALA A N 1
ATOM 1275 C CA . ALA A 1 175 ? 33.195 84.944 -23.570 1.00 37.88 175 ALA A CA 1
ATOM 1276 C C . ALA A 1 175 ? 33.303 83.562 -22.916 1.00 36.55 175 ALA A C 1
ATOM 1277 O O . ALA A 1 175 ? 33.917 82.653 -23.502 1.00 38.24 175 ALA A O 1
ATOM 1279 N N . VAL A 1 176 ? 32.672 83.413 -21.747 1.00 34.42 176 VAL A N 1
ATOM 1280 C CA . VAL A 1 176 ? 32.684 82.172 -21.014 1.00 36.04 176 VAL A CA 1
ATOM 1281 C C . VAL A 1 176 ? 31.243 81.701 -20.798 1.00 36.91 176 VAL A C 1
ATOM 1282 O O . VAL A 1 176 ? 30.421 82.394 -20.190 1.00 37.38 176 VAL A O 1
ATOM 1286 N N . GLY A 1 177 ? 30.930 80.512 -21.281 1.00 36.19 177 GLY A N 1
ATOM 1287 C CA . GLY A 1 177 ? 29.671 79.872 -20.909 1.00 36.39 177 GLY A CA 1
ATOM 1288 C C . GLY A 1 177 ? 29.892 79.069 -19.628 1.00 36.97 177 GLY A C 1
ATOM 1289 O O . GLY A 1 177 ? 30.644 78.136 -19.673 1.00 35.41 177 GLY A O 1
ATOM 1290 N N . ILE A 1 178 ? 29.252 79.453 -18.506 1.00 34.86 178 ILE A N 1
ATOM 1291 C CA . ILE A 1 178 ? 29.513 78.836 -17.222 1.00 35.89 178 ILE A CA 1
ATOM 1292 C C . ILE A 1 178 ? 28.624 77.615 -16.928 1.00 34.65 178 ILE A C 1
ATOM 1293 O O . ILE A 1 178 ? 28.904 76.928 -15.951 1.00 35.40 178 ILE A O 1
ATOM 1298 N N . GLY A 1 179 ? 27.571 77.382 -17.723 1.00 33.07 179 GLY A N 1
ATOM 1299 C CA . GLY A 1 179 ? 26.771 76.192 -17.667 1.00 34.43 179 GLY A CA 1
ATOM 1300 C C . GLY A 1 179 ? 25.404 76.393 -17.041 1.00 34.77 179 GLY A C 1
ATOM 1301 O O . GLY A 1 179 ? 25.176 77.322 -16.233 1.00 33.38 179 GLY A O 1
ATOM 1302 N N . GLY A 1 180 ? 24.499 75.487 -17.434 1.00 34.72 180 GLY A N 1
ATOM 1303 C CA . GLY A 1 180 ? 23.085 75.534 -17.066 1.00 35.80 180 GLY A CA 1
ATOM 1304 C C . GLY A 1 180 ? 22.686 74.510 -15.998 1.00 34.64 180 GLY A C 1
ATOM 1305 O O . GLY A 1 180 ? 21.501 74.284 -15.775 1.00 36.74 180 GLY A O 1
ATOM 1306 N N . ASP A 1 181 ? 23.668 73.876 -15.359 1.00 34.49 181 ASP A N 1
ATOM 1307 C CA . ASP A 1 181 ? 23.405 72.832 -14.365 1.00 34.44 181 ASP A CA 1
ATOM 1308 C C . ASP A 1 181 ? 23.375 73.437 -12.957 1.00 34.51 181 ASP A C 1
ATOM 1309 O O . ASP A 1 181 ? 23.786 74.580 -12.713 1.00 36.16 181 ASP A O 1
ATOM 1314 N N . PRO A 1 182 ? 22.838 72.703 -11.975 1.00 33.93 182 PRO A N 1
ATOM 1315 C CA . PRO A 1 182 ? 22.730 73.214 -10.618 1.00 36.18 182 PRO A CA 1
ATOM 1316 C C . PRO A 1 182 ? 24.083 73.362 -9.916 1.00 34.76 182 PRO A C 1
ATOM 1317 O O . PRO A 1 182 ? 24.254 74.257 -9.098 1.00 36.52 182 PRO A O 1
ATOM 1321 N N . ILE A 1 183 ? 25.018 72.479 -10.243 1.00 33.19 183 ILE A N 1
ATOM 1322 C CA . ILE A 1 183 ? 26.424 72.660 -9.823 1.00 33.38 183 ILE A CA 1
ATOM 1323 C C . ILE A 1 183 ? 27.289 72.916 -11.067 1.00 34.66 183 ILE A C 1
ATOM 1324 O O . ILE A 1 183 ? 27.299 72.091 -11.980 1.00 36.01 183 ILE A O 1
ATOM 1329 N N . ILE A 1 184 ? 28.023 74.031 -11.055 1.00 34.25 184 ILE A N 1
ATOM 1330 C CA . ILE A 1 184 ? 28.913 74.415 -12.100 1.00 33.83 184 ILE A CA 1
ATOM 1331 C C . ILE A 1 184 ? 30.233 74.801 -11.453 1.00 34.08 184 ILE A C 1
ATOM 1332 O O . ILE A 1 184 ? 30.394 74.685 -10.249 1.00 36.72 184 ILE A O 1
ATOM 1337 N N . GLY A 1 185 ? 31.191 75.211 -12.277 1.00 35.45 185 GLY A N 1
ATOM 1338 C CA . GLY A 1 185 ? 32.502 75.552 -11.802 1.00 37.28 185 GLY A CA 1
ATOM 1339 C C . GLY A 1 185 ? 32.654 77.044 -11.602 1.00 37.37 185 GLY A C 1
ATOM 1340 O O . GLY A 1 185 ? 31.920 77.655 -10.799 1.00 36.35 185 GLY A O 1
ATOM 1341 N N . LEU A 1 186 ? 33.622 77.630 -12.303 1.00 35.07 186 LEU A N 1
ATOM 1342 C CA . LEU A 1 186 ? 33.811 79.063 -12.265 1.00 37.10 186 LEU A CA 1
ATOM 1343 C C . LEU A 1 186 ? 32.485 79.759 -12.625 1.00 37.69 186 LEU A C 1
ATOM 1344 O O . LEU A 1 186 ? 31.755 79.347 -13.549 1.00 38.63 186 LEU A O 1
ATOM 1349 N N . ALA A 1 187 ? 32.170 80.834 -11.905 1.00 38.86 187 ALA A N 1
ATOM 1350 C CA . ALA A 1 187 ? 30.951 81.591 -12.175 1.00 40.07 187 ALA A CA 1
ATOM 1351 C C . ALA A 1 187 ? 31.232 83.107 -12.172 1.00 38.32 187 ALA A C 1
ATOM 1352 O O . ALA A 1 187 ? 32.303 83.536 -12.518 1.00 39.70 187 ALA A O 1
ATOM 1354 N N . TYR A 1 188 ? 30.259 83.913 -11.748 1.00 37.17 188 TYR A N 1
ATOM 1355 C CA . TYR A 1 188 ? 30.322 85.361 -11.920 1.00 36.73 188 TYR A CA 1
ATOM 1356 C C . TYR A 1 188 ? 31.483 85.945 -11.114 1.00 37.69 188 TYR A C 1
ATOM 1357 O O . TYR A 1 188 ? 32.266 86.736 -11.635 1.00 38.12 188 TYR A O 1
ATOM 1366 N N . LYS A 1 189 ? 31.614 85.569 -9.842 1.00 40.96 189 LYS A N 1
ATOM 1367 C CA . LYS A 1 189 ? 32.604 86.242 -8.964 1.00 42.92 189 LYS A CA 1
ATOM 1368 C C . LYS A 1 189 ? 34.020 86.059 -9.496 1.00 43.08 189 LYS A C 1
ATOM 1369 O O . LYS A 1 189 ? 34.751 87.020 -9.603 1.00 43.45 189 LYS A O 1
ATOM 1375 N N . GLU A 1 190 ? 34.388 84.810 -9.805 1.00 41.95 190 GLU A N 1
ATOM 1376 C CA . GLU A 1 190 ? 35.743 84.478 -10.234 1.00 43.01 190 GLU A CA 1
ATOM 1377 C C . GLU A 1 190 ? 36.037 85.135 -11.584 1.00 42.95 190 GLU A C 1
ATOM 1378 O O . GLU A 1 190 ? 37.117 85.694 -11.796 1.00 44.14 190 GLU A O 1
ATOM 1384 N N . LEU A 1 191 ? 35.073 85.066 -12.511 1.00 40.68 191 LEU A N 1
ATOM 1385 C CA . LEU A 1 191 ? 35.304 85.570 -13.839 1.00 39.92 191 LEU A CA 1
ATOM 1386 C C . LEU A 1 191 ? 35.240 87.100 -13.871 1.00 38.84 191 LEU A C 1
ATOM 1387 O O . LEU A 1 191 ? 35.991 87.739 -14.615 1.00 39.83 191 LEU A O 1
ATOM 1392 N N . LEU A 1 192 ? 34.358 87.704 -13.079 1.00 38.37 192 LEU A N 1
ATOM 1393 C CA . LEU A 1 192 ? 34.338 89.184 -12.977 1.00 39.88 192 LEU A CA 1
ATOM 1394 C C . LEU A 1 192 ? 35.688 89.686 -12.439 1.00 41.57 192 LEU A C 1
ATOM 1395 O O . LEU A 1 192 ? 36.222 90.670 -12.966 1.00 42.10 192 LEU A O 1
ATOM 1400 N N . SER A 1 193 ? 36.279 88.979 -11.461 1.00 41.17 193 SER A N 1
ATOM 1401 C CA . SER A 1 193 ? 37.625 89.351 -10.960 1.00 43.89 193 SER A CA 1
ATOM 1402 C C . SER A 1 193 ? 38.686 89.244 -12.053 1.00 47.61 193 SER A C 1
ATOM 1403 O O . SER A 1 193 ? 39.554 90.088 -12.121 1.00 45.68 193 SER A O 1
ATOM 1406 N N . GLU A 1 194 ? 38.668 88.165 -12.849 1.00 46.18 194 GLU A N 1
ATOM 1407 C CA . GLU A 1 194 ? 39.599 88.053 -13.987 1.00 45.82 194 GLU A CA 1
ATOM 1408 C C . GLU A 1 194 ? 39.437 89.246 -14.938 1.00 45.44 194 GLU A C 1
ATOM 1409 O O . GLU A 1 194 ? 40.432 89.792 -15.394 1.00 43.71 194 GLU A O 1
ATOM 1415 N N . PHE A 1 195 ? 38.193 89.597 -15.268 1.00 41.13 195 PHE A N 1
ATOM 1416 C CA . PHE A 1 195 ? 37.907 90.668 -16.246 1.00 43.50 195 PHE A CA 1
ATOM 1417 C C . PHE A 1 195 ? 38.340 92.041 -15.691 1.00 44.17 195 PHE A C 1
ATOM 1418 O O . PHE A 1 195 ? 38.785 92.904 -16.424 1.00 44.37 195 PHE A O 1
ATOM 1426 N N . GLN A 1 196 ? 38.204 92.229 -14.390 1.00 46.22 196 GLN A N 1
ATOM 1427 C CA . GLN A 1 196 ? 38.582 93.466 -13.735 1.00 47.21 196 GLN A CA 1
ATOM 1428 C C . GLN A 1 196 ? 40.103 93.661 -13.875 1.00 49.52 196 GLN A C 1
ATOM 1429 O O . GLN A 1 196 ? 40.549 94.762 -14.079 1.00 49.80 196 GLN A O 1
ATOM 1435 N N . LYS A 1 197 ? 40.868 92.575 -13.801 1.00 48.16 197 LYS A N 1
ATOM 1436 C CA . LYS A 1 197 ? 42.342 92.602 -13.960 1.00 53.20 197 LYS A CA 1
ATOM 1437 C C . LYS A 1 197 ? 42.788 92.626 -15.431 1.00 51.28 197 LYS A C 1
ATOM 1438 O O . LYS A 1 197 ? 43.933 92.780 -15.663 1.00 50.19 197 LYS A O 1
ATOM 1444 N N . ASP A 1 198 ? 41.904 92.348 -16.398 1.00 47.80 198 ASP A N 1
ATOM 1445 C CA . ASP A 1 198 ? 42.251 92.283 -17.807 1.00 48.40 198 ASP A CA 1
ATOM 1446 C C . ASP A 1 198 ? 42.107 93.695 -18.389 1.00 51.85 198 ASP A C 1
ATOM 1447 O O . ASP A 1 198 ? 40.977 94.240 -18.517 1.00 49.27 198 ASP A O 1
ATOM 1452 N N . ASP A 1 199 ? 43.244 94.295 -18.757 1.00 52.93 199 ASP A N 1
ATOM 1453 C CA . ASP A 1 199 ? 43.268 95.659 -19.302 1.00 54.56 199 ASP A CA 1
ATOM 1454 C C . ASP A 1 199 ? 42.511 95.759 -20.632 1.00 51.17 199 ASP A C 1
ATOM 1455 O O . ASP A 1 199 ? 42.040 96.788 -20.918 1.00 49.82 199 ASP A O 1
ATOM 1460 N N . GLU A 1 200 ? 42.386 94.675 -21.412 1.00 50.83 200 GLU A N 1
ATOM 1461 C CA . GLU A 1 200 ? 41.669 94.727 -22.689 1.00 51.27 200 GLU A CA 1
ATOM 1462 C C . GLU A 1 200 ? 40.153 94.764 -22.457 1.00 50.14 200 GLU A C 1
ATOM 1463 O O . GLU A 1 200 ? 39.420 95.019 -23.387 1.00 47.20 200 GLU A O 1
ATOM 1469 N N . THR A 1 201 ? 39.670 94.447 -21.247 1.00 45.07 201 THR A N 1
ATOM 1470 C CA . THR A 1 201 ? 38.232 94.429 -21.059 1.00 44.95 201 THR A CA 1
ATOM 1471 C C . THR A 1 201 ? 37.793 95.750 -20.406 1.00 43.26 201 THR A C 1
ATOM 1472 O O . THR A 1 201 ? 38.350 96.139 -19.378 1.00 44.35 201 THR A O 1
ATOM 1476 N N . LYS A 1 202 ? 36.796 96.425 -20.979 1.00 41.09 202 LYS A N 1
ATOM 1477 C CA . LYS A 1 202 ? 36.297 97.691 -20.372 1.00 46.39 202 LYS A CA 1
ATOM 1478 C C . LYS A 1 202 ? 34.895 97.554 -19.783 1.00 45.78 202 LYS A C 1
ATOM 1479 O O . LYS A 1 202 ? 34.453 98.408 -19.047 1.00 44.72 202 LYS A O 1
ATOM 1485 N N . ALA A 1 203 ? 34.184 96.485 -20.127 1.00 44.90 203 ALA A N 1
ATOM 1486 C CA . ALA A 1 203 ? 32.836 96.300 -19.619 1.00 43.12 203 ALA A CA 1
ATOM 1487 C C . ALA A 1 203 ? 32.520 94.812 -19.675 1.00 41.38 203 ALA A C 1
ATOM 1488 O O . ALA A 1 203 ? 33.122 94.097 -20.454 1.00 40.90 203 ALA A O 1
ATOM 1490 N N . ILE A 1 204 ? 31.614 94.368 -18.814 1.00 39.96 204 ILE A N 1
ATOM 1491 C CA . ILE A 1 204 ? 31.235 92.972 -18.772 1.00 40.79 204 ILE A CA 1
ATOM 1492 C C . ILE A 1 204 ? 29.719 92.839 -18.890 1.00 41.07 204 ILE A C 1
ATOM 1493 O O . ILE A 1 204 ? 28.974 93.557 -18.194 1.00 41.42 204 ILE A O 1
ATOM 1498 N N . VAL A 1 205 ? 29.289 91.920 -19.750 1.00 38.49 205 VAL A N 1
ATOM 1499 C CA . VAL A 1 205 ? 27.897 91.468 -19.812 1.00 39.91 205 VAL A CA 1
ATOM 1500 C C . VAL A 1 205 ? 27.794 90.145 -19.041 1.00 40.24 205 VAL A C 1
ATOM 1501 O O . VAL A 1 205 ? 28.491 89.184 -19.368 1.00 39.10 205 VAL A O 1
ATOM 1505 N N . MET A 1 206 ? 26.878 90.081 -18.075 1.00 37.42 206 MET A N 1
ATOM 1506 C CA . MET A 1 206 ? 26.558 88.860 -17.373 1.00 39.59 206 MET A CA 1
ATOM 1507 C C . MET A 1 206 ? 25.134 88.444 -17.762 1.00 36.45 206 MET A C 1
ATOM 1508 O O . MET A 1 206 ? 24.199 89.249 -17.745 1.00 37.89 206 MET A O 1
ATOM 1513 N N . ILE A 1 207 ? 25.008 87.186 -18.196 1.00 35.81 207 ILE A N 1
ATOM 1514 C CA A ILE A 1 207 ? 23.730 86.598 -18.617 0.60 36.12 207 ILE A CA 1
ATOM 1515 C CA B ILE A 1 207 ? 23.736 86.602 -18.615 0.40 34.60 207 ILE A CA 1
ATOM 1516 C C . ILE A 1 207 ? 23.413 85.466 -17.641 1.00 36.84 207 ILE A C 1
ATOM 1517 O O . ILE A 1 207 ? 24.198 84.525 -17.527 1.00 35.02 207 ILE A O 1
ATOM 1526 N N . GLY A 1 208 ? 22.273 85.587 -16.947 1.00 34.91 208 GLY A N 1
ATOM 1527 C CA . GLY A 1 208 ? 21.880 84.602 -15.990 1.00 35.61 208 GLY A CA 1
ATOM 1528 C C . GLY A 1 208 ? 20.527 84.048 -16.320 1.00 36.44 208 GLY A C 1
ATOM 1529 O O . GLY A 1 208 ? 19.968 84.357 -17.385 1.00 33.17 208 GLY A O 1
ATOM 1530 N N . GLU A 1 209 ? 20.020 83.235 -15.395 1.00 36.39 209 GLU A N 1
ATOM 1531 C CA . GLU A 1 209 ? 18.692 82.704 -15.476 1.00 37.36 209 GLU A CA 1
ATOM 1532 C C . GLU A 1 209 ? 18.205 82.276 -14.091 1.00 36.47 209 GLU A C 1
ATOM 1533 O O . GLU A 1 209 ? 18.955 82.297 -13.120 1.00 38.73 209 GLU A O 1
ATOM 1539 N N . ILE A 1 210 ? 16.922 81.927 -14.038 1.00 36.19 210 ILE A N 1
ATOM 1540 C CA . ILE A 1 210 ? 16.266 81.404 -12.866 1.00 35.51 210 ILE A CA 1
ATOM 1541 C C . ILE A 1 210 ? 17.077 80.246 -12.288 1.00 34.72 210 ILE A C 1
ATOM 1542 O O . ILE A 1 210 ? 17.730 79.488 -13.013 1.00 35.14 210 ILE A O 1
ATOM 1547 N N . GLY A 1 211 ? 16.976 80.103 -10.958 1.00 36.72 211 GLY A N 1
ATOM 1548 C CA . GLY A 1 211 ? 17.503 78.920 -10.239 1.00 37.84 211 GLY A CA 1
ATOM 1549 C C . GLY A 1 211 ? 18.754 79.270 -9.461 1.00 38.04 211 GLY A C 1
ATOM 1550 O O . GLY A 1 211 ? 19.703 79.870 -10.012 1.00 37.49 211 GLY A O 1
ATOM 1551 N N . GLY A 1 212 ? 18.771 78.848 -8.190 1.00 40.67 212 GLY A N 1
ATOM 1552 C CA . GLY A 1 212 ? 19.792 79.234 -7.221 1.00 40.83 212 GLY A CA 1
ATOM 1553 C C . GLY A 1 212 ? 19.906 80.751 -7.131 1.00 39.74 212 GLY A C 1
ATOM 1554 O O . GLY A 1 212 ? 19.040 81.514 -7.636 1.00 38.01 212 GLY A O 1
ATOM 1555 N N . SER A 1 213 ? 20.982 81.213 -6.514 1.00 39.76 213 SER A N 1
ATOM 1556 C CA . SER A 1 213 ? 21.062 82.649 -6.148 1.00 41.92 213 SER A CA 1
ATOM 1557 C C . SER A 1 213 ? 22.445 83.217 -6.458 1.00 39.64 213 SER A C 1
ATOM 1558 O O . SER A 1 213 ? 22.842 84.218 -5.878 1.00 39.60 213 SER A O 1
ATOM 1561 N N . LEU A 1 214 ? 23.165 82.619 -7.413 1.00 37.70 214 LEU A N 1
ATOM 1562 C CA . LEU A 1 214 ? 24.520 83.135 -7.774 1.00 38.84 214 LEU A CA 1
ATOM 1563 C C . LEU A 1 214 ? 24.444 84.621 -8.171 1.00 38.46 214 LEU A C 1
ATOM 1564 O O . LEU A 1 214 ? 25.331 85.422 -7.776 1.00 38.53 214 LEU A O 1
ATOM 1569 N N . GLU A 1 215 ? 23.416 84.985 -8.943 1.00 35.39 215 GLU A N 1
ATOM 1570 C CA . GLU A 1 215 ? 23.322 86.344 -9.491 1.00 37.58 215 GLU A CA 1
ATOM 1571 C C . GLU A 1 215 ? 22.973 87.356 -8.375 1.00 39.26 215 GLU A C 1
ATOM 1572 O O . GLU A 1 215 ? 23.376 88.514 -8.449 1.00 40.27 215 GLU A O 1
ATOM 1578 N N . VAL A 1 216 ? 22.240 86.934 -7.346 1.00 38.65 216 VAL A N 1
ATOM 1579 C CA . VAL A 1 216 ? 21.947 87.805 -6.165 1.00 41.22 216 VAL A CA 1
ATOM 1580 C C . VAL A 1 216 ? 23.260 88.073 -5.416 1.00 42.36 216 VAL A C 1
ATOM 1581 O O . VAL A 1 216 ? 23.635 89.202 -5.219 1.00 43.92 216 VAL A O 1
ATOM 1585 N N . GLU A 1 217 ? 23.986 87.011 -5.065 1.00 42.74 217 GLU A N 1
ATOM 1586 C CA . GLU A 1 217 ? 25.270 87.122 -4.366 1.00 45.79 217 GLU A CA 1
ATOM 1587 C C . GLU A 1 217 ? 26.279 87.937 -5.178 1.00 46.60 217 GLU A C 1
ATOM 1588 O O . GLU A 1 217 ? 27.079 88.667 -4.565 1.00 41.48 217 GLU A O 1
ATOM 1594 N N . ALA A 1 218 ? 26.255 87.813 -6.517 1.00 41.96 218 ALA A N 1
ATOM 1595 C CA . ALA A 1 218 ? 27.176 88.576 -7.388 1.00 42.92 218 ALA A CA 1
ATOM 1596 C C . ALA A 1 218 ? 26.956 90.097 -7.250 1.00 40.52 218 ALA A C 1
ATOM 1597 O O . ALA A 1 218 ? 27.858 90.867 -7.471 1.00 42.74 218 ALA A O 1
ATOM 1599 N N . ALA A 1 219 ? 25.753 90.517 -6.903 1.00 39.66 219 ALA A N 1
ATOM 1600 C CA . ALA A 1 219 ? 25.405 91.939 -6.950 1.00 42.99 219 ALA A CA 1
ATOM 1601 C C . ALA A 1 219 ? 26.241 92.732 -5.924 1.00 43.86 219 ALA A C 1
ATOM 1602 O O . ALA A 1 219 ? 26.918 93.694 -6.249 1.00 40.13 219 ALA A O 1
ATOM 1604 N N . LYS A 1 220 ? 26.250 92.262 -4.687 1.00 47.94 220 LYS A N 1
ATOM 1605 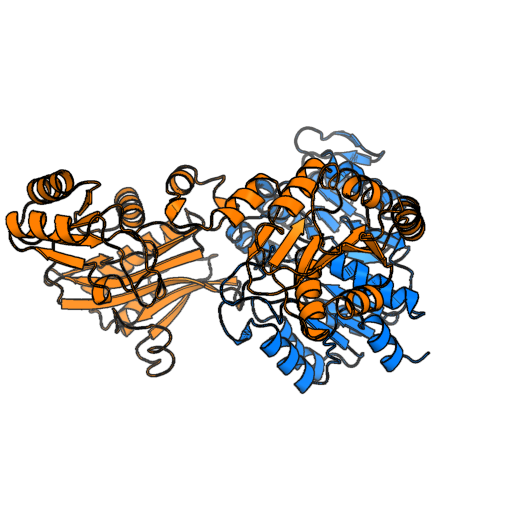C CA . LYS A 1 220 ? 27.003 92.911 -3.642 1.00 50.84 220 LYS A CA 1
ATOM 1606 C C . LYS A 1 220 ? 28.497 92.819 -3.943 1.00 49.97 220 LYS A C 1
ATOM 1607 O O . LYS A 1 220 ? 29.230 93.781 -3.779 1.00 47.83 220 LYS A O 1
ATOM 1613 N N . PHE A 1 221 ? 28.924 91.640 -4.398 1.00 45.98 221 PHE A N 1
ATOM 1614 C CA . PHE A 1 221 ? 30.277 91.428 -4.772 1.00 43.63 221 PHE A CA 1
ATOM 1615 C C . PHE A 1 221 ? 30.716 92.473 -5.810 1.00 43.80 221 PHE A C 1
ATOM 1616 O O . PHE A 1 221 ? 31.831 92.975 -5.723 1.00 44.42 221 PHE A O 1
ATOM 1624 N N . ILE A 1 222 ? 29.897 92.722 -6.838 1.00 43.24 222 ILE A N 1
ATOM 1625 C CA . ILE A 1 222 ? 30.216 93.716 -7.878 1.00 43.62 222 ILE A CA 1
ATOM 1626 C C . ILE A 1 222 ? 30.417 95.105 -7.227 1.00 47.19 222 ILE A C 1
ATOM 1627 O O . ILE A 1 222 ? 31.434 95.785 -7.441 1.00 42.86 222 ILE A O 1
ATOM 1632 N N . LYS A 1 223 ? 29.450 95.517 -6.410 1.00 48.83 223 LYS A N 1
ATOM 1633 C CA . LYS A 1 223 ? 29.520 96.808 -5.754 1.00 51.40 223 LYS A CA 1
ATOM 1634 C C . LYS A 1 223 ? 30.855 96.965 -5.018 1.00 49.31 223 LYS A C 1
ATOM 1635 O O . LYS A 1 223 ? 31.484 97.962 -5.136 1.00 50.02 223 LYS A O 1
ATOM 1641 N N . GLU A 1 224 ? 31.268 95.934 -4.284 1.00 50.14 224 GLU A N 1
ATOM 1642 C CA . GLU A 1 224 ? 32.421 95.987 -3.429 1.00 53.82 224 GLU A CA 1
ATOM 1643 C C . GLU A 1 224 ? 33.731 95.758 -4.192 1.00 53.91 224 GLU A C 1
ATOM 1644 O O . GLU A 1 224 ? 34.756 96.166 -3.707 1.00 50.51 224 GLU A O 1
ATOM 1650 N N . ASN A 1 225 ? 33.732 95.108 -5.360 1.00 49.73 225 ASN A N 1
ATOM 1651 C CA . ASN A 1 225 ? 35.028 94.662 -5.899 1.00 48.40 225 ASN A CA 1
ATOM 1652 C C . ASN A 1 225 ? 35.252 95.031 -7.365 1.00 47.97 225 ASN A C 1
ATOM 1653 O O . ASN A 1 225 ? 36.365 94.931 -7.819 1.00 49.20 225 ASN A O 1
ATOM 1658 N N . ILE A 1 226 ? 34.198 95.332 -8.122 1.00 45.72 226 ILE A N 1
ATOM 1659 C CA . ILE A 1 226 ? 34.311 95.433 -9.567 1.00 45.51 226 ILE A CA 1
ATOM 1660 C C . ILE A 1 226 ? 33.949 96.866 -9.958 1.00 47.74 226 ILE A C 1
ATOM 1661 O O . ILE A 1 226 ? 32.784 97.251 -9.880 1.00 47.99 226 ILE A O 1
ATOM 1666 N N . SER A 1 227 ? 34.916 97.625 -10.471 1.00 45.86 227 SER A N 1
ATOM 1667 C CA . SER A 1 227 ? 34.634 99.016 -10.837 1.00 49.24 227 SER A CA 1
ATOM 1668 C C . SER A 1 227 ? 34.318 99.154 -12.336 1.00 48.36 227 SER A C 1
ATOM 1669 O O . SER A 1 227 ? 33.765 100.151 -12.769 1.00 49.62 227 SER A O 1
ATOM 1672 N N . LYS A 1 228 ? 34.683 98.163 -13.152 1.00 46.65 228 LYS A N 1
ATOM 1673 C CA . LYS A 1 228 ? 34.242 98.161 -14.547 1.00 46.12 228 LYS A CA 1
ATOM 1674 C C . LYS A 1 228 ? 32.730 97.999 -14.602 1.00 45.60 228 LYS A C 1
ATOM 1675 O O . LYS A 1 228 ? 32.132 97.314 -13.766 1.00 44.47 228 LYS A O 1
ATOM 1681 N N . PRO A 1 229 ? 32.059 98.688 -15.551 1.00 43.77 229 PRO A N 1
ATOM 1682 C CA . PRO A 1 229 ? 30.614 98.575 -15.707 1.00 43.58 229 PRO A CA 1
ATOM 1683 C C . PRO A 1 229 ? 30.171 97.152 -16.067 1.00 41.58 229 PRO A C 1
ATOM 1684 O O . PRO A 1 229 ? 30.829 96.480 -16.876 1.00 39.49 229 PRO A O 1
ATOM 1688 N N . VAL A 1 230 ? 29.024 96.763 -15.509 1.00 39.48 230 VAL A N 1
ATOM 1689 C CA . VAL A 1 230 ? 28.426 95.484 -15.698 1.00 40.11 230 VAL A CA 1
ATOM 1690 C C . VAL A 1 230 ? 26.990 95.655 -16.196 1.00 40.91 230 VAL A C 1
ATOM 1691 O O . VAL A 1 230 ? 26.196 96.410 -15.585 1.00 41.40 230 VAL A O 1
ATOM 1695 N N . VAL A 1 231 ? 26.670 94.942 -17.287 1.00 36.91 231 VAL A N 1
ATOM 1696 C CA . VAL A 1 231 ? 25.349 94.836 -17.830 1.00 36.62 231 VAL A CA 1
ATOM 1697 C C . VAL A 1 231 ? 24.860 93.432 -17.502 1.00 38.94 231 VAL A C 1
ATOM 1698 O O . VAL A 1 231 ? 25.601 92.484 -17.744 1.00 38.26 231 VAL A O 1
ATOM 1702 N N . ALA A 1 232 ? 23.606 93.306 -17.052 1.00 39.84 232 ALA A N 1
ATOM 1703 C CA . ALA A 1 232 ? 23.003 92.008 -16.720 1.00 39.48 232 ALA A CA 1
ATOM 1704 C C . ALA A 1 232 ? 21.676 91.837 -17.433 1.00 38.90 232 ALA A C 1
ATOM 1705 O O . ALA A 1 232 ? 20.859 92.770 -17.530 1.00 38.36 232 ALA A O 1
ATOM 1707 N N . PHE A 1 233 ? 21.491 90.620 -17.958 1.00 36.78 233 PHE A N 1
ATOM 1708 C CA . PHE A 1 233 ? 20.196 90.145 -18.397 1.00 36.14 233 PHE A CA 1
ATOM 1709 C C . PHE A 1 233 ? 19.960 88.796 -17.704 1.00 35.50 233 PHE A C 1
ATOM 1710 O O . PHE A 1 233 ? 20.800 87.917 -17.798 1.00 34.92 233 PHE A O 1
ATOM 1718 N N . ILE A 1 234 ? 18.814 88.656 -17.043 1.00 35.34 234 ILE A N 1
ATOM 1719 C CA . ILE A 1 234 ? 18.449 87.484 -16.309 1.00 34.01 234 ILE A CA 1
ATOM 1720 C C . ILE A 1 234 ? 17.224 86.899 -16.995 1.00 36.48 234 ILE A C 1
ATOM 1721 O O . ILE A 1 234 ? 16.171 87.454 -16.891 1.00 36.50 234 ILE A O 1
ATOM 1726 N N . ALA A 1 235 ? 17.382 85.740 -17.641 1.00 37.37 235 ALA A N 1
ATOM 1727 C CA . ALA A 1 235 ? 16.261 85.106 -18.351 1.00 35.36 235 ALA A CA 1
ATOM 1728 C C . ALA A 1 235 ? 15.294 84.428 -17.373 1.00 37.47 235 ALA A C 1
ATOM 1729 O O . ALA A 1 235 ? 15.699 83.878 -16.353 1.00 36.58 235 ALA A O 1
ATOM 1731 N N . GLY A 1 236 ? 14.008 84.408 -17.722 1.00 36.14 236 GLY A N 1
ATOM 1732 C CA . GLY A 1 236 ? 13.017 83.620 -16.967 1.00 38.56 236 GLY A CA 1
ATOM 1733 C C . GLY A 1 236 ? 12.026 84.444 -16.148 1.00 37.99 236 GLY A C 1
ATOM 1734 O O . GLY A 1 236 ? 11.359 83.891 -15.302 1.00 39.93 236 GLY A O 1
ATOM 1735 N N . ALA A 1 237 ? 11.911 85.747 -16.405 1.00 38.90 237 ALA A N 1
ATOM 1736 C CA . ALA A 1 237 ? 10.911 86.604 -15.731 1.00 41.58 237 ALA A CA 1
ATOM 1737 C C . ALA A 1 237 ? 9.522 85.989 -15.828 1.00 43.44 237 ALA A C 1
ATOM 1738 O O . ALA A 1 237 ? 8.755 86.158 -14.955 1.00 42.23 237 ALA A O 1
ATOM 1740 N N . THR A 1 238 ? 9.217 85.323 -16.948 1.00 42.46 238 THR A N 1
ATOM 1741 C CA . THR A 1 238 ? 7.894 84.777 -17.225 1.00 42.60 238 THR A CA 1
ATOM 1742 C C . THR A 1 238 ? 7.849 83.284 -16.908 1.00 43.99 238 THR A C 1
ATOM 1743 O O . THR A 1 238 ? 6.840 82.651 -17.150 1.00 43.34 238 THR A O 1
ATOM 1747 N N . ALA A 1 239 ? 8.924 82.713 -16.348 1.00 41.25 239 ALA A N 1
ATOM 1748 C CA . ALA A 1 239 ? 8.893 81.260 -16.050 1.00 42.21 239 ALA A CA 1
ATOM 1749 C C . ALA A 1 239 ? 7.917 80.973 -14.901 1.00 42.58 239 ALA A C 1
ATOM 1750 O O . ALA A 1 239 ? 7.902 81.685 -13.906 1.00 43.45 239 ALA A O 1
ATOM 1752 N N . PRO A 1 240 ? 7.100 79.911 -14.976 1.00 42.59 240 PRO A N 1
ATOM 1753 C CA . PRO A 1 240 ? 6.294 79.481 -13.833 1.00 45.99 240 PRO A CA 1
ATOM 1754 C C . PRO A 1 240 ? 7.197 78.900 -12.739 1.00 47.84 240 PRO A C 1
ATOM 1755 O O . PRO A 1 240 ? 8.289 78.451 -13.033 1.00 44.88 240 PRO A O 1
ATOM 1759 N N . LYS A 1 241 ? 6.748 78.990 -11.489 1.00 46.96 241 LYS A N 1
ATOM 1760 C CA . LYS A 1 241 ? 7.476 78.558 -10.353 1.00 50.73 241 LYS A CA 1
ATOM 1761 C C . LYS A 1 241 ? 7.522 77.041 -10.372 1.00 47.09 241 LYS A C 1
ATOM 1762 O O . LYS A 1 241 ? 6.572 76.442 -10.781 1.00 45.92 241 LYS A O 1
ATOM 1768 N N . GLY A 1 242 ? 8.594 76.448 -9.850 1.00 45.56 242 GLY A N 1
ATOM 1769 C CA . GLY A 1 242 ? 8.628 75.018 -9.600 1.00 46.80 242 GLY A CA 1
ATOM 1770 C C . GLY A 1 242 ? 8.669 74.177 -10.863 1.00 47.48 242 GLY A C 1
ATOM 1771 O O . GLY A 1 242 ? 8.414 73.005 -10.798 1.00 44.48 242 GLY A O 1
ATOM 1772 N N . LYS A 1 243 ? 9.022 74.764 -12.009 1.00 46.17 243 LYS A N 1
ATOM 1773 C CA . LYS A 1 243 ? 9.056 74.016 -13.298 1.00 47.35 243 LYS A CA 1
ATOM 1774 C C . LYS A 1 243 ? 10.420 74.186 -13.980 1.00 42.53 243 LYS A C 1
ATOM 1775 O O . LYS A 1 243 ? 10.876 75.313 -14.156 1.00 40.04 243 LYS A O 1
ATOM 1781 N N . ARG A 1 244 ? 11.035 73.084 -14.387 1.00 39.69 244 ARG A N 1
ATOM 1782 C CA . ARG A 1 244 ? 12.293 73.101 -15.121 1.00 41.64 244 ARG A CA 1
ATOM 1783 C C . ARG A 1 244 ? 12.077 73.673 -16.528 1.00 39.63 244 ARG A C 1
ATOM 1784 O O . ARG A 1 244 ? 11.220 73.217 -17.268 1.00 40.25 244 ARG A O 1
ATOM 1792 N N . MET A 1 245 ? 12.835 74.716 -16.855 1.00 38.79 245 MET A N 1
ATOM 1793 C CA . MET A 1 245 ? 12.807 75.369 -18.161 1.00 36.67 245 MET A CA 1
ATOM 1794 C C . MET A 1 245 ? 14.035 74.933 -18.987 1.00 35.56 245 MET A C 1
ATOM 1795 O O . MET A 1 245 ? 15.022 75.666 -19.178 1.00 35.45 245 MET A O 1
ATOM 1800 N N . GLY A 1 246 ? 13.985 73.687 -19.447 1.00 35.37 246 GLY A N 1
ATOM 1801 C CA . GLY A 1 246 ? 15.037 73.065 -20.238 1.00 36.86 246 GLY A CA 1
ATOM 1802 C C . GLY A 1 246 ? 16.237 72.676 -19.390 1.00 36.03 246 GLY A C 1
ATOM 1803 O O . GLY A 1 246 ? 16.452 71.517 -19.073 1.00 38.35 246 GLY A O 1
ATOM 1804 N N . HIS A 1 247 ? 17.057 73.656 -19.040 1.00 36.73 247 HIS A N 1
ATOM 1805 C CA . HIS A 1 247 ? 18.262 73.395 -18.216 1.00 37.81 247 HIS A CA 1
ATOM 1806 C C . HIS A 1 247 ? 17.919 72.775 -16.852 1.00 34.02 247 HIS A C 1
ATOM 1807 O O . HIS A 1 247 ? 17.035 73.256 -16.105 1.00 34.54 247 HIS A O 1
ATOM 1814 N N . ALA A 1 248 ? 18.690 71.764 -16.442 1.00 34.49 248 ALA A N 1
ATOM 1815 C CA . ALA A 1 248 ? 18.489 71.169 -15.098 1.00 34.69 248 ALA A CA 1
ATOM 1816 C C . ALA A 1 248 ? 18.526 72.256 -14.009 1.00 35.00 248 ALA A C 1
ATOM 1817 O O . ALA A 1 248 ? 17.854 72.153 -13.051 1.00 34.55 248 ALA A O 1
ATOM 1819 N N . GLY A 1 249 ? 19.345 73.302 -14.173 1.00 33.66 249 GLY A N 1
ATOM 1820 C CA . GLY A 1 249 ? 19.460 74.316 -13.156 1.00 34.22 249 GLY A CA 1
ATOM 1821 C C . GLY A 1 249 ? 18.352 75.358 -13.194 1.00 34.96 249 GLY A C 1
ATOM 1822 O O . GLY A 1 249 ? 18.221 76.170 -12.270 1.00 35.05 249 GLY A O 1
ATOM 1823 N N . ALA A 1 250 ? 17.532 75.355 -14.247 1.00 36.35 250 ALA A N 1
ATOM 1824 C CA . ALA A 1 250 ? 16.619 76.462 -14.469 1.00 35.79 250 ALA A CA 1
ATOM 1825 C C . ALA A 1 250 ? 15.253 76.140 -13.875 1.00 36.15 250 ALA A C 1
ATOM 1826 O O . ALA A 1 250 ? 14.308 75.838 -14.603 1.00 36.28 250 ALA A O 1
ATOM 1828 N N . ILE A 1 251 ? 15.150 76.291 -12.560 1.00 37.30 251 ILE A N 1
ATOM 1829 C CA . ILE A 1 251 ? 13.937 75.972 -11.844 1.00 39.47 251 ILE A CA 1
ATOM 1830 C C . ILE A 1 251 ? 13.848 76.906 -10.635 1.00 39.99 251 ILE A C 1
ATOM 1831 O O . ILE A 1 251 ? 14.829 77.105 -9.932 1.00 37.07 251 ILE A O 1
ATOM 1836 N N . VAL A 1 252 ? 12.702 77.563 -10.488 1.00 39.25 252 VAL A N 1
ATOM 1837 C CA . VAL A 1 252 ? 12.456 78.470 -9.372 1.00 40.98 252 VAL A CA 1
ATOM 1838 C C . VAL A 1 252 ? 11.833 77.658 -8.227 1.00 44.29 252 VAL A C 1
ATOM 1839 O O . VAL A 1 252 ? 10.668 77.258 -8.315 1.00 42.36 252 VAL A O 1
ATOM 1843 N N . GLY A 1 253 ? 12.638 77.368 -7.200 1.00 47.17 253 GLY A N 1
ATOM 1844 C CA . GLY A 1 253 ? 12.192 76.652 -5.977 1.00 51.43 253 GLY A CA 1
ATOM 1845 C C . GLY A 1 253 ? 11.708 77.597 -4.884 1.00 53.80 253 GLY A C 1
ATOM 1846 O O . GLY A 1 253 ? 10.803 77.275 -4.183 1.00 66.92 253 GLY A O 1
ATOM 1847 N N . SER A 1 254 ? 12.329 78.766 -4.742 1.00 56.27 254 SER A N 1
ATOM 1848 C CA . SER A 1 254 ? 11.914 79.804 -3.770 1.00 57.70 254 SER A CA 1
ATOM 1849 C C . SER A 1 254 ? 12.115 81.196 -4.385 1.00 59.82 254 SER A C 1
ATOM 1850 O O . SER A 1 254 ? 12.790 81.318 -5.404 1.00 50.53 254 SER A O 1
ATOM 1853 N N . ALA A 1 255 ? 11.544 82.231 -3.750 1.00 54.00 255 ALA A N 1
ATOM 1854 C CA . ALA A 1 255 ? 11.386 83.560 -4.358 1.00 57.60 255 ALA A CA 1
ATOM 1855 C C . ALA A 1 255 ? 12.741 84.172 -4.741 1.00 49.06 255 ALA A C 1
ATOM 1856 O O . ALA A 1 255 ? 12.828 84.856 -5.760 1.00 52.04 255 ALA A O 1
ATOM 1858 N N . ASP A 1 256 ? 13.793 83.898 -3.972 1.00 48.39 256 ASP A N 1
ATOM 1859 C CA . ASP A 1 256 ? 15.139 84.458 -4.247 1.00 56.16 256 ASP A CA 1
ATOM 1860 C C . ASP A 1 256 ? 15.833 83.763 -5.449 1.00 48.88 256 ASP A C 1
ATOM 1861 O O . ASP A 1 256 ? 16.985 84.112 -5.804 1.00 48.60 256 ASP A O 1
ATOM 1866 N N . GLU A 1 257 ? 15.186 82.744 -6.047 1.00 46.03 257 GLU A N 1
ATOM 1867 C CA . GLU A 1 257 ? 15.724 82.082 -7.228 1.00 45.26 257 GLU A CA 1
ATOM 1868 C C . GLU A 1 257 ? 15.051 82.641 -8.494 1.00 40.54 257 GLU A C 1
ATOM 1869 O O . GLU A 1 257 ? 15.372 82.254 -9.600 1.00 38.77 257 GLU A O 1
ATOM 1875 N N . SER A 1 258 ? 14.058 83.486 -8.316 1.00 38.96 258 SER A N 1
ATOM 1876 C CA . SER A 1 258 ? 13.277 84.026 -9.415 1.00 38.72 258 SER A CA 1
ATOM 1877 C C . SER A 1 258 ? 14.072 85.088 -10.185 1.00 38.89 258 SER A C 1
ATOM 1878 O O . SER A 1 258 ? 15.021 85.727 -9.661 1.00 39.46 258 SER A O 1
ATOM 1881 N N . ALA A 1 259 ? 13.655 85.346 -11.424 1.00 37.38 259 ALA A N 1
ATOM 1882 C CA . ALA A 1 259 ? 14.372 86.350 -12.210 1.00 39.82 259 ALA A CA 1
ATOM 1883 C C . ALA A 1 259 ? 14.190 87.734 -11.565 1.00 38.88 259 ALA A C 1
ATOM 1884 O O . ALA A 1 259 ? 15.125 88.536 -11.558 1.00 39.54 259 ALA A O 1
ATOM 1886 N N . ALA A 1 260 ? 12.977 88.040 -11.086 1.00 40.68 260 ALA A N 1
ATOM 1887 C CA . ALA A 1 260 ? 12.694 89.383 -10.495 1.00 43.08 260 ALA A CA 1
ATOM 1888 C C . ALA A 1 260 ? 13.631 89.631 -9.301 1.00 42.88 260 ALA A C 1
ATOM 1889 O O . ALA A 1 260 ? 14.154 90.722 -9.175 1.00 43.64 260 ALA A O 1
ATOM 1891 N N . ALA A 1 261 ? 13.818 88.618 -8.428 1.00 41.83 261 ALA A N 1
ATOM 1892 C CA . ALA A 1 261 ? 14.659 88.762 -7.237 1.00 42.84 261 ALA A CA 1
ATOM 1893 C C . ALA A 1 261 ? 16.110 89.045 -7.626 1.00 43.91 261 ALA A C 1
ATOM 1894 O O . ALA A 1 261 ? 16.781 89.837 -6.994 1.00 43.29 261 ALA A O 1
ATOM 1896 N N . LYS A 1 262 ? 16.592 88.398 -8.687 1.00 39.28 262 LYS A N 1
ATOM 1897 C CA . LYS A 1 262 ? 17.953 88.587 -9.108 1.00 39.21 262 LYS A CA 1
ATOM 1898 C C . LYS A 1 262 ? 18.113 89.989 -9.712 1.00 38.02 262 LYS A C 1
ATOM 1899 O O . LYS A 1 262 ? 19.094 90.696 -9.454 1.00 38.79 262 LYS A O 1
ATOM 1905 N N . LYS A 1 263 ? 17.192 90.349 -10.604 1.00 37.57 263 LYS A N 1
ATOM 1906 C CA . LYS A 1 263 ? 17.237 91.689 -11.290 1.00 40.63 263 LYS A CA 1
ATOM 1907 C C . LYS A 1 263 ? 17.185 92.841 -10.276 1.00 42.48 263 LYS A C 1
ATOM 1908 O O . LYS A 1 263 ? 17.913 93.856 -10.394 1.00 39.94 263 LYS A O 1
ATOM 1914 N N . GLU A 1 264 ? 16.335 92.663 -9.261 1.00 43.58 264 GLU A N 1
ATOM 1915 C CA . GLU A 1 264 ? 16.150 93.680 -8.201 1.00 48.11 264 GLU A CA 1
ATOM 1916 C C . GLU A 1 264 ? 17.434 93.819 -7.376 1.00 46.67 264 GLU A C 1
ATOM 1917 O O . GLU A 1 264 ? 17.844 94.926 -7.074 1.00 44.35 264 GLU A O 1
ATOM 1923 N N . ALA A 1 265 ? 18.080 92.695 -7.028 1.00 43.05 265 ALA A N 1
ATOM 1924 C CA . ALA A 1 265 ? 19.323 92.752 -6.260 1.00 44.91 265 ALA A CA 1
ATOM 1925 C C . ALA A 1 265 ? 20.401 93.445 -7.103 1.00 42.94 265 ALA A C 1
ATOM 1926 O O . ALA A 1 265 ? 21.120 94.302 -6.626 1.00 40.67 265 ALA A O 1
ATOM 1928 N N . LEU A 1 266 ? 20.532 93.030 -8.357 1.00 40.11 266 LEU A N 1
ATOM 1929 C CA . LEU A 1 266 ? 21.561 93.599 -9.237 1.00 41.27 266 LEU A CA 1
ATOM 1930 C C . LEU A 1 266 ? 21.330 95.113 -9.429 1.00 42.54 266 LEU A C 1
ATOM 1931 O O . LEU A 1 266 ? 22.250 95.915 -9.355 1.00 42.09 266 LEU A O 1
ATOM 1936 N N . LYS A 1 267 ? 20.080 95.489 -9.661 1.00 45.16 267 LYS A N 1
ATOM 1937 C CA . LYS A 1 267 ? 19.716 96.896 -9.871 1.00 51.17 267 LYS A CA 1
ATOM 1938 C C . LYS A 1 267 ? 20.083 97.748 -8.631 1.00 50.78 267 LYS A C 1
ATOM 1939 O O . LYS A 1 267 ? 20.721 98.791 -8.761 1.00 48.39 267 LYS A O 1
ATOM 1945 N N . SER A 1 268 ? 19.779 97.250 -7.435 1.00 46.34 268 SER A N 1
ATOM 1946 C CA . SER A 1 268 ? 19.976 98.006 -6.205 1.00 50.48 268 SER A CA 1
ATOM 1947 C C . SER A 1 268 ? 21.473 98.150 -5.897 1.00 50.37 268 SER A C 1
ATOM 1948 O O . SER A 1 268 ? 21.849 99.031 -5.170 1.00 49.79 268 SER A O 1
ATOM 1951 N N . TYR A 1 269 ? 22.342 97.301 -6.458 1.00 47.78 269 TYR A N 1
ATOM 1952 C CA . TYR A 1 269 ? 23.782 97.439 -6.233 1.00 43.29 269 TYR A CA 1
ATOM 1953 C C . TYR A 1 269 ? 24.463 98.161 -7.391 1.00 44.31 269 TYR A C 1
ATOM 1954 O O . TYR A 1 269 ? 25.702 98.153 -7.446 1.00 48.00 269 TYR A O 1
ATOM 1963 N N . GLY A 1 270 ? 23.682 98.769 -8.300 1.00 45.06 270 GLY A N 1
ATOM 1964 C CA . GLY A 1 270 ? 24.243 99.650 -9.381 1.00 46.99 270 GLY A CA 1
ATOM 1965 C C . GLY A 1 270 ? 24.536 98.923 -10.703 1.00 50.49 270 GLY A C 1
ATOM 1966 O O . GLY A 1 270 ? 25.031 99.549 -11.646 1.00 46.05 270 GLY A O 1
ATOM 1967 N N . ILE A 1 271 ? 24.239 97.609 -10.809 1.00 46.41 271 ILE A N 1
ATOM 1968 C CA . ILE A 1 271 ? 24.452 96.903 -12.102 1.00 42.62 271 ILE A CA 1
ATOM 1969 C C . ILE A 1 271 ? 23.461 97.478 -13.130 1.00 41.96 271 ILE A C 1
ATOM 1970 O O . ILE A 1 271 ? 22.318 97.855 -12.797 1.00 42.85 271 ILE A O 1
ATOM 1975 N N . HIS A 1 272 ? 23.872 97.553 -14.399 1.00 41.34 272 HIS A N 1
ATOM 1976 C CA . HIS A 1 272 ? 22.953 97.974 -15.457 1.00 40.73 272 HIS A CA 1
ATOM 1977 C C . HIS A 1 272 ? 22.090 96.786 -15.901 1.00 40.98 272 HIS A C 1
ATOM 1978 O O . HIS A 1 272 ? 22.489 95.996 -16.743 1.00 38.05 272 HIS A O 1
ATOM 1985 N N . VAL A 1 273 ? 20.850 96.737 -15.420 1.00 40.97 273 VAL A N 1
ATOM 1986 C CA . VAL A 1 273 ? 19.982 95.628 -15.651 1.00 41.91 273 VAL A CA 1
ATOM 1987 C C . VAL A 1 273 ? 19.123 95.951 -16.866 1.00 44.16 273 VAL A C 1
ATOM 1988 O O . VAL A 1 273 ? 18.548 96.998 -16.941 1.00 43.60 273 VAL A O 1
ATOM 1992 N N . VAL A 1 274 ? 19.054 95.017 -17.808 1.00 41.67 274 VAL A N 1
ATOM 1993 C CA . VAL A 1 274 ? 18.269 95.166 -19.041 1.00 43.97 274 VAL A CA 1
ATOM 1994 C C . VAL A 1 274 ? 17.052 94.255 -18.947 1.00 43.77 274 VAL A C 1
ATOM 1995 O O . VAL A 1 274 ? 17.225 93.047 -18.651 1.00 41.81 274 VAL A O 1
ATOM 1999 N N . ASP A 1 275 ? 15.859 94.786 -19.261 1.00 40.93 275 ASP A N 1
ATOM 2000 C CA . ASP A 1 275 ? 14.623 94.032 -19.182 1.00 44.41 275 ASP A CA 1
ATOM 2001 C C . ASP A 1 275 ? 14.420 93.219 -20.458 1.00 43.47 275 ASP A C 1
ATOM 2002 O O . ASP A 1 275 ? 14.030 92.055 -20.399 1.00 41.24 275 ASP A O 1
ATOM 2007 N N . SER A 1 276 ? 14.663 93.829 -21.620 1.00 39.96 276 SER A N 1
ATOM 2008 C CA . SER A 1 276 ? 14.410 93.163 -22.886 1.00 40.65 276 SER A CA 1
ATOM 2009 C C . SER A 1 276 ? 15.707 92.545 -23.365 1.00 39.81 276 SER A C 1
ATOM 2010 O O . SER A 1 276 ? 16.707 93.251 -23.468 1.00 42.99 276 SER A O 1
ATOM 2013 N N . PRO A 1 277 ? 15.732 91.256 -23.751 1.00 40.57 277 PRO A N 1
ATOM 2014 C CA . PRO A 1 277 ? 16.968 90.655 -24.222 1.00 38.97 277 PRO A CA 1
ATOM 2015 C C . PRO A 1 277 ? 17.456 91.214 -25.564 1.00 40.75 277 PRO A C 1
ATOM 2016 O O . PRO A 1 277 ? 18.559 90.897 -26.003 1.00 41.30 277 PRO A O 1
ATOM 2020 N N . ALA A 1 278 ? 16.609 92.000 -26.228 1.00 39.95 278 ALA A N 1
ATOM 2021 C CA . ALA A 1 278 ? 16.976 92.599 -27.512 1.00 41.65 278 ALA A CA 1
ATOM 2022 C C . ALA A 1 278 ? 17.912 93.781 -27.323 1.00 43.27 278 ALA A C 1
ATOM 2023 O O . ALA A 1 278 ? 18.519 94.161 -28.293 1.00 45.40 278 ALA A O 1
ATOM 2025 N N . LEU A 1 279 ? 18.016 94.316 -26.094 1.00 42.96 279 LEU A N 1
ATOM 2026 C CA . LEU A 1 279 ? 18.650 95.623 -25.849 1.00 40.92 279 LEU A CA 1
ATOM 2027 C C . LEU A 1 279 ? 19.974 95.534 -25.062 1.00 42.07 279 LEU A C 1
ATOM 2028 O O . LEU A 1 279 ? 20.435 96.537 -24.501 1.00 41.56 279 LEU A O 1
ATOM 2033 N N . ILE A 1 280 ? 20.635 94.363 -25.074 1.00 41.16 280 ILE A N 1
ATOM 2034 C CA . ILE A 1 280 ? 21.916 94.194 -24.408 1.00 41.50 280 ILE A CA 1
ATOM 2035 C C . ILE A 1 280 ? 23.000 95.025 -25.116 1.00 41.11 280 ILE A C 1
ATOM 2036 O O . ILE A 1 280 ? 23.814 95.689 -24.442 1.00 41.29 280 ILE A O 1
ATOM 2041 N N . GLY A 1 281 ? 23.073 94.917 -26.448 1.00 41.51 281 GLY A N 1
ATOM 2042 C CA . GLY A 1 281 ? 23.995 95.735 -27.240 1.00 43.66 281 GLY A CA 1
ATOM 2043 C C . GLY A 1 281 ? 23.786 97.232 -26.979 1.00 42.95 281 GLY A C 1
ATOM 2044 O O . GLY A 1 281 ? 24.722 97.976 -26.766 1.00 42.48 281 GLY A O 1
ATOM 2045 N N . GLU A 1 282 ? 22.528 97.660 -26.972 1.00 42.00 282 GLU A N 1
ATOM 2046 C CA . GLU A 1 282 ? 22.217 99.051 -26.756 1.00 47.14 282 GLU A CA 1
ATOM 2047 C C . GLU A 1 282 ? 22.725 99.503 -25.386 1.00 47.66 282 GLU A C 1
ATOM 2048 O O . GLU A 1 282 ? 23.166 100.647 -25.255 1.00 44.21 282 GLU A O 1
ATOM 2054 N N . GLU A 1 283 ? 22.657 98.624 -24.369 1.00 42.50 283 GLU A N 1
ATOM 2055 C CA . GLU A 1 283 ? 23.095 99.025 -23.038 1.00 41.83 283 GLU A CA 1
ATOM 2056 C C . GLU A 1 283 ? 24.600 99.282 -23.051 1.00 41.73 283 GLU A C 1
ATOM 2057 O O . GLU A 1 283 ? 25.094 100.249 -22.450 1.00 43.37 283 GLU A O 1
ATOM 2063 N N . ILE A 1 284 ? 25.339 98.417 -23.733 1.00 41.80 284 ILE A N 1
ATOM 2064 C CA . ILE A 1 284 ? 26.762 98.616 -23.873 1.00 41.41 284 ILE A CA 1
ATOM 2065 C C . ILE A 1 284 ? 27.066 99.964 -24.576 1.00 44.74 284 ILE A C 1
ATOM 2066 O O . ILE A 1 284 ? 28.001 100.672 -24.175 1.00 43.46 284 ILE A O 1
ATOM 2071 N N . GLN A 1 285 ? 26.327 100.306 -25.627 1.00 44.27 285 GLN A N 1
ATOM 2072 C CA . GLN A 1 285 ? 26.482 101.614 -26.315 1.00 49.02 285 GLN A CA 1
ATOM 2073 C C . GLN A 1 285 ? 26.202 102.786 -25.364 1.00 48.23 285 GLN A C 1
ATOM 2074 O O . GLN A 1 285 ? 26.938 103.742 -25.374 1.00 47.44 285 GLN A O 1
ATOM 2080 N N . LYS A 1 286 ? 25.167 102.687 -24.531 1.00 46.72 286 LYS A N 1
ATOM 2081 C CA . LYS A 1 286 ? 24.927 103.710 -23.529 1.00 47.79 286 LYS A CA 1
ATOM 2082 C C . LYS A 1 286 ? 26.156 103.915 -22.657 1.00 49.09 286 LYS A C 1
ATOM 2083 O O . LYS A 1 286 ? 26.475 105.049 -22.282 1.00 47.36 286 LYS A O 1
ATOM 2089 N N . ILE A 1 287 ? 26.778 102.800 -22.247 1.00 45.83 287 ILE A N 1
ATOM 2090 C CA . ILE A 1 287 ? 27.836 102.867 -21.285 1.00 46.13 287 ILE A CA 1
ATOM 2091 C C . ILE A 1 287 ? 29.099 103.406 -21.956 1.00 45.91 287 ILE A C 1
ATOM 2092 O O . ILE A 1 287 ? 29.732 104.289 -21.426 1.00 46.85 287 ILE A O 1
ATOM 2097 N N . LEU A 1 288 ? 29.470 102.843 -23.101 1.00 43.44 288 LEU A N 1
ATOM 2098 C CA . LEU A 1 288 ? 30.775 103.098 -23.669 1.00 46.54 288 LEU A CA 1
ATOM 2099 C C . LEU A 1 288 ? 30.727 104.290 -24.640 1.00 47.73 288 LEU A C 1
ATOM 2100 O O . LEU A 1 288 ? 31.754 104.823 -24.948 1.00 48.48 288 LEU A O 1
ATOM 2105 N N . GLY A 1 289 ? 29.536 104.661 -25.124 1.00 47.41 289 GLY A N 1
ATOM 2106 C CA . GLY A 1 289 ? 29.394 105.712 -26.150 1.00 52.30 289 GLY A CA 1
ATOM 2107 C C . GLY A 1 289 ? 29.236 105.146 -27.555 1.00 54.88 289 GLY A C 1
ATOM 2108 O O . GLY A 1 289 ? 29.392 103.933 -27.779 1.00 52.59 289 GLY A O 1
ATOM 2109 N N . GLU A 1 290 ? 28.946 106.029 -28.514 1.00 53.39 290 GLU A N 1
ATOM 2110 C CA . GLU A 1 290 ? 28.715 105.678 -29.940 1.00 60.57 290 GLU A CA 1
ATOM 2111 C C . GLU A 1 290 ? 29.989 105.177 -30.637 1.00 58.65 290 GLU A C 1
ATOM 2112 O O . GLU A 1 290 ? 31.104 105.563 -30.247 1.00 63.64 290 GLU A O 1
ATOM 2118 N N . MET B 2 1 ? 12.057 62.758 -11.401 1.00 40.19 1 MET B N 1
ATOM 2119 C CA . MET B 2 1 ? 10.883 61.871 -11.389 1.00 38.61 1 MET B CA 1
ATOM 2120 C C . MET B 2 1 ? 10.485 61.547 -9.943 1.00 40.73 1 MET B C 1
ATOM 2121 O O . MET B 2 1 ? 11.351 61.253 -9.108 1.00 38.45 1 MET B O 1
ATOM 2126 N N . ASN B 2 2 ? 9.167 61.564 -9.690 1.00 37.81 2 ASN B N 1
ATOM 2127 C CA . ASN B 2 2 ? 8.564 61.285 -8.400 1.00 40.18 2 ASN B CA 1
ATOM 2128 C C . ASN B 2 2 ? 7.936 59.884 -8.448 1.00 38.61 2 ASN B C 1
ATOM 2129 O O . ASN B 2 2 ? 7.623 59.397 -9.527 1.00 39.07 2 ASN B O 1
ATOM 2134 N N . ILE B 2 3 ? 7.733 59.275 -7.272 1.00 40.02 3 ILE B N 1
ATOM 2135 C CA . ILE B 2 3 ? 7.102 57.980 -7.123 1.00 39.38 3 ILE B CA 1
ATOM 2136 C C . ILE B 2 3 ? 6.013 58.051 -6.035 1.00 43.81 3 ILE B C 1
ATOM 2137 O O . ILE B 2 3 ? 5.923 59.014 -5.288 1.00 37.76 3 ILE B O 1
ATOM 2142 N N . HIS B 2 4 ? 5.165 57.009 -5.983 1.00 41.40 4 HIS B N 1
ATOM 2143 C CA . HIS B 2 4 ? 4.101 56.915 -5.001 1.00 40.85 4 HIS B CA 1
ATOM 2144 C C . HIS B 2 4 ? 4.657 56.512 -3.641 1.00 39.61 4 HIS B C 1
ATOM 2145 O O . HIS B 2 4 ? 5.731 55.834 -3.535 1.00 39.15 4 HIS B O 1
ATOM 2152 N N . GLU B 2 5 ? 3.852 56.798 -2.611 1.00 38.37 5 GLU B N 1
ATOM 2153 C CA . GLU B 2 5 ? 4.105 56.305 -1.268 1.00 41.64 5 GLU B CA 1
ATOM 2154 C C . GLU B 2 5 ? 4.405 54.793 -1.253 1.00 40.37 5 GLU B C 1
ATOM 2155 O O . GLU B 2 5 ? 5.373 54.365 -0.611 1.00 40.48 5 GLU B O 1
ATOM 2161 N N . TYR B 2 6 ? 3.581 53.966 -1.915 1.00 41.07 6 TYR B N 1
ATOM 2162 C CA . TYR B 2 6 ? 3.757 52.499 -1.815 1.00 42.81 6 TYR B CA 1
ATOM 2163 C C . TYR B 2 6 ? 5.076 52.069 -2.474 1.00 41.73 6 TYR B C 1
ATOM 2164 O O . TYR B 2 6 ? 5.745 51.139 -2.039 1.00 42.89 6 TYR B O 1
ATOM 2173 N N . GLN B 2 7 ? 5.470 52.780 -3.515 1.00 39.61 7 GLN B N 1
ATOM 2174 C CA . GLN B 2 7 ? 6.693 52.431 -4.212 1.00 42.63 7 GLN B CA 1
ATOM 2175 C C . GLN B 2 7 ? 7.907 52.810 -3.343 1.00 41.49 7 GLN B C 1
ATOM 2176 O O . GLN B 2 7 ? 8.843 52.042 -3.260 1.00 41.69 7 GLN B O 1
ATOM 2182 N N . ALA B 2 8 ? 7.873 53.993 -2.701 1.00 42.13 8 ALA B N 1
ATOM 2183 C CA . ALA B 2 8 ? 8.948 54.422 -1.785 1.00 41.75 8 ALA B CA 1
ATOM 2184 C C . ALA B 2 8 ? 9.116 53.383 -0.682 1.00 42.73 8 ALA B C 1
ATOM 2185 O O . ALA B 2 8 ? 10.254 53.054 -0.288 1.00 40.88 8 ALA B O 1
ATOM 2187 N N . LYS B 2 9 ? 7.980 52.900 -0.160 1.00 42.20 9 LYS B N 1
ATOM 2188 C CA . LYS B 2 9 ? 8.028 52.014 0.990 1.00 43.33 9 LYS B CA 1
ATOM 2189 C C . LYS B 2 9 ? 8.571 50.642 0.587 1.00 42.64 9 LYS B C 1
ATOM 2190 O O . LYS B 2 9 ? 9.219 50.025 1.400 1.00 42.65 9 LYS B O 1
ATOM 2196 N N . ALA B 2 10 ? 8.272 50.155 -0.626 1.00 42.00 10 ALA B N 1
ATOM 2197 C CA . ALA B 2 10 ? 8.880 48.907 -1.095 1.00 44.36 10 ALA B CA 1
ATOM 2198 C C . ALA B 2 10 ? 10.411 49.059 -1.235 1.00 44.79 10 ALA B C 1
ATOM 2199 O O . ALA B 2 10 ? 11.174 48.166 -0.873 1.00 45.60 10 ALA B O 1
ATOM 2201 N N . ILE B 2 11 ? 10.876 50.232 -1.700 1.00 43.50 11 ILE B N 1
ATOM 2202 C CA . ILE B 2 11 ? 12.339 50.518 -1.741 1.00 44.12 11 ILE B CA 1
ATOM 2203 C C . ILE B 2 11 ? 12.919 50.474 -0.328 1.00 42.64 11 ILE B C 1
ATOM 2204 O O . ILE B 2 11 ? 14.029 49.946 -0.102 1.00 42.07 11 ILE B O 1
ATOM 2209 N N . PHE B 2 12 ? 12.204 51.093 0.612 1.00 39.85 12 PHE B N 1
ATOM 2210 C CA . PHE B 2 12 ? 12.644 51.111 2.018 1.00 42.15 12 PHE B CA 1
ATOM 2211 C C . PHE B 2 12 ? 12.816 49.651 2.497 1.00 44.29 12 PHE B C 1
ATOM 2212 O O . PHE B 2 12 ? 13.834 49.299 3.133 1.00 44.03 12 PHE B O 1
ATOM 2220 N N . VAL B 2 13 ? 11.798 48.815 2.249 1.00 46.43 13 VAL B N 1
ATOM 2221 C CA . VAL B 2 13 ? 11.830 47.405 2.700 1.00 48.81 13 VAL B CA 1
ATOM 2222 C C . VAL B 2 13 ? 13.033 46.725 2.024 1.00 48.65 13 VAL B C 1
ATOM 2223 O O . VAL B 2 13 ? 13.789 46.072 2.677 1.00 47.18 13 VAL B O 1
ATOM 2227 N N . ASP B 2 14 ? 13.242 46.970 0.727 1.00 48.71 14 ASP B N 1
ATOM 2228 C CA . ASP B 2 14 ? 14.358 46.341 0.028 1.00 51.07 14 ASP B CA 1
ATOM 2229 C C . ASP B 2 14 ? 15.710 46.815 0.570 1.00 53.39 14 ASP B C 1
ATOM 2230 O O . ASP B 2 14 ? 16.680 46.186 0.275 1.00 52.81 14 ASP B O 1
ATOM 2235 N N . ASN B 2 15 ? 15.774 47.888 1.369 1.00 50.78 15 ASN B N 1
ATOM 2236 C CA . ASN B 2 15 ? 17.065 48.410 1.814 1.00 48.27 15 ASN B CA 1
ATOM 2237 C C . ASN B 2 15 ? 17.199 48.307 3.323 1.00 46.17 15 ASN B C 1
ATOM 2238 O O . ASN B 2 15 ? 18.064 48.918 3.905 1.00 51.11 15 ASN B O 1
ATOM 2243 N N . GLY B 2 16 ? 16.305 47.549 3.953 1.00 48.29 16 GLY B N 1
ATOM 2244 C CA . GLY B 2 16 ? 16.365 47.306 5.378 1.00 47.94 16 GLY B CA 1
ATOM 2245 C C . GLY B 2 16 ? 15.908 48.492 6.240 1.00 49.98 16 GLY B C 1
ATOM 2246 O O . GLY B 2 16 ? 16.277 48.585 7.403 1.00 48.39 16 GLY B O 1
ATOM 2247 N N . ILE B 2 17 ? 15.098 49.405 5.695 1.00 43.25 17 ILE B N 1
ATOM 2248 C CA . ILE B 2 17 ? 14.622 50.511 6.427 1.00 42.18 17 ILE B CA 1
ATOM 2249 C C . ILE B 2 17 ? 13.294 50.111 7.062 1.00 43.57 17 ILE B C 1
ATOM 2250 O O . ILE B 2 17 ? 12.373 49.684 6.374 1.00 43.87 17 ILE B O 1
ATOM 2255 N N . PRO B 2 18 ? 13.127 50.289 8.383 1.00 48.56 18 PRO B N 1
ATOM 2256 C CA . PRO B 2 18 ? 11.880 49.933 9.057 1.00 49.40 18 PRO B CA 1
ATOM 2257 C C . PRO B 2 18 ? 10.653 50.575 8.391 1.00 49.52 18 PRO B C 1
ATOM 2258 O O . PRO B 2 18 ? 10.676 51.780 8.046 1.00 46.68 18 PRO B O 1
ATOM 2262 N N . THR B 2 19 ? 9.615 49.766 8.168 1.00 46.97 19 THR B N 1
ATOM 2263 C CA . THR B 2 19 ? 8.366 50.252 7.589 1.00 51.66 19 THR B CA 1
ATOM 2264 C C . THR B 2 19 ? 7.209 49.474 8.213 1.00 52.83 19 THR B C 1
ATOM 2265 O O . THR B 2 19 ? 7.376 48.344 8.630 1.00 49.45 19 THR B O 1
ATOM 2269 N N . LEU B 2 20 ? 6.054 50.136 8.310 1.00 51.74 20 LEU B N 1
ATOM 2270 C CA . LEU B 2 20 ? 4.843 49.476 8.690 1.00 51.34 20 LEU B CA 1
ATOM 2271 C C . LEU B 2 20 ? 4.549 48.448 7.608 1.00 49.55 20 LEU B C 1
ATOM 2272 O O . LEU B 2 20 ? 4.937 48.640 6.473 1.00 46.66 20 LEU B O 1
ATOM 2277 N N . LYS B 2 21 ? 3.860 47.370 7.963 1.00 47.28 21 LYS B N 1
ATOM 2278 C CA A LYS B 2 21 ? 3.491 46.392 6.938 0.60 51.12 21 LYS B CA 1
ATOM 2279 C CA B LYS B 2 21 ? 3.440 46.358 6.982 0.40 48.86 21 LYS B CA 1
ATOM 2280 C C . LYS B 2 21 ? 2.364 46.990 6.085 1.00 47.27 21 LYS B C 1
ATOM 2281 O O . LYS B 2 21 ? 1.462 47.700 6.588 1.00 50.02 21 LYS B O 1
ATOM 2292 N N . GLY B 2 22 ? 2.438 46.751 4.778 1.00 46.41 22 GLY B N 1
ATOM 2293 C CA . GLY B 2 22 ? 1.418 47.268 3.895 1.00 49.33 22 GLY B CA 1
ATOM 2294 C C . GLY B 2 22 ? 1.548 46.684 2.528 1.00 49.20 22 GLY B C 1
ATOM 2295 O O . GLY B 2 22 ? 2.549 46.090 2.249 1.00 52.32 22 GLY B O 1
ATOM 2296 N N . LYS B 2 23 ? 0.519 46.858 1.693 1.00 49.75 23 LYS B N 1
ATOM 2297 C CA . LYS B 2 23 ? 0.593 46.390 0.344 1.00 49.54 23 LYS B CA 1
ATOM 2298 C C . LYS B 2 23 ? -0.394 47.172 -0.527 1.00 45.39 23 LYS B C 1
ATOM 2299 O O . LYS B 2 23 ? -1.474 47.545 -0.078 1.00 47.23 23 LYS B O 1
ATOM 2305 N N . VAL B 2 24 ? 0.005 47.388 -1.780 1.00 42.56 24 VAL B N 1
ATOM 2306 C CA . VAL B 2 24 ? -0.754 48.132 -2.744 1.00 46.12 24 VAL B CA 1
ATOM 2307 C C . VAL B 2 24 ? -1.948 47.267 -3.176 1.00 49.19 24 VAL B C 1
ATOM 2308 O O . VAL B 2 24 ? -1.860 46.055 -3.113 1.00 50.51 24 VAL B O 1
ATOM 2312 N N . ALA B 2 25 ? -3.051 47.913 -3.566 1.00 49.21 25 ALA B N 1
ATOM 2313 C CA . ALA B 2 25 ? -4.255 47.241 -4.030 1.00 49.55 25 ALA B CA 1
ATOM 2314 C C . ALA B 2 25 ? -4.801 47.975 -5.243 1.00 51.19 25 ALA B C 1
ATOM 2315 O O . ALA B 2 25 ? -4.899 49.199 -5.247 1.00 54.06 25 ALA B O 1
ATOM 2317 N N . PHE B 2 26 ? -5.147 47.200 -6.272 1.00 51.53 26 PHE B N 1
ATOM 2318 C CA . PHE B 2 26 ? -5.696 47.712 -7.510 1.00 53.13 26 PHE B CA 1
ATOM 2319 C C . PHE B 2 26 ? -7.212 47.463 -7.622 1.00 50.72 26 PHE B C 1
ATOM 2320 O O . PHE B 2 26 ? -7.814 47.912 -8.550 1.00 52.23 26 PHE B O 1
ATOM 2328 N N . SER B 2 27 ? -7.836 46.860 -6.618 1.00 52.11 27 SER B N 1
ATOM 2329 C CA . SER B 2 27 ? -9.266 46.628 -6.636 1.00 55.00 27 SER B CA 1
ATOM 2330 C C . SER B 2 27 ? -9.744 46.587 -5.185 1.00 55.81 27 SER B C 1
ATOM 2331 O O . SER B 2 27 ? -8.929 46.468 -4.256 1.00 58.06 27 SER B O 1
ATOM 2334 N N . VAL B 2 28 ? -11.057 46.644 -4.992 1.00 54.61 28 VAL B N 1
ATOM 2335 C CA . VAL B 2 28 ? -11.626 46.548 -3.664 1.00 57.11 28 VAL B CA 1
ATOM 2336 C C . VAL B 2 28 ? -11.312 45.172 -3.046 1.00 61.12 28 VAL B C 1
ATOM 2337 O O . VAL B 2 28 ? -10.879 45.082 -1.878 1.00 62.41 28 VAL B O 1
ATOM 2341 N N . ASP B 2 29 ? -11.487 44.098 -3.831 1.00 62.84 29 ASP B N 1
ATOM 2342 C CA . ASP B 2 29 ? -11.237 42.718 -3.360 1.00 65.15 29 ASP B CA 1
ATOM 2343 C C . ASP B 2 29 ? -9.761 42.588 -2.944 1.00 58.30 29 ASP B C 1
ATOM 2344 O O . ASP B 2 29 ? -9.433 41.995 -1.938 1.00 63.08 29 ASP B O 1
ATOM 2349 N N . GLU B 2 30 ? -8.865 43.153 -3.749 1.00 60.28 30 GLU B N 1
ATOM 2350 C CA . GLU B 2 30 ? -7.443 43.157 -3.414 1.00 59.98 30 GLU B CA 1
ATOM 2351 C C . GLU B 2 30 ? -7.206 43.901 -2.097 1.00 55.12 30 GLU B C 1
ATOM 2352 O O . GLU B 2 30 ? -6.458 43.418 -1.249 1.00 56.95 30 GLU B O 1
ATOM 2358 N N . ALA B 2 31 ? -7.874 45.036 -1.888 1.00 54.37 31 ALA B N 1
ATOM 2359 C CA . ALA B 2 31 ? -7.715 45.761 -0.614 1.00 55.02 31 ALA B CA 1
ATOM 2360 C C . ALA B 2 31 ? -8.104 44.874 0.575 1.00 60.03 31 ALA B C 1
ATOM 2361 O O . ALA B 2 31 ? -7.342 44.797 1.563 1.00 55.44 31 ALA B O 1
ATOM 2363 N N . VAL B 2 32 ? -9.281 44.215 0.489 1.00 57.92 32 VAL B N 1
ATOM 2364 C CA . VAL B 2 32 ? -9.775 43.339 1.587 1.00 57.28 32 VAL B CA 1
ATOM 2365 C C . VAL B 2 32 ? -8.785 42.189 1.834 1.00 56.41 32 VAL B C 1
ATOM 2366 O O . VAL B 2 32 ? -8.435 41.879 2.979 1.00 57.09 32 VAL B O 1
ATOM 2370 N N . ALA B 2 33 ? -8.370 41.525 0.756 1.00 56.99 33 ALA B N 1
ATOM 2371 C CA . ALA B 2 33 ? -7.432 40.407 0.851 1.00 58.79 33 ALA B CA 1
ATOM 2372 C C . ALA B 2 33 ? -6.128 40.865 1.536 1.00 60.79 33 ALA B C 1
ATOM 2373 O O . ALA B 2 33 ? -5.556 40.150 2.392 1.00 63.07 33 ALA B O 1
ATOM 2375 N N . ASN B 2 34 ? -5.658 42.073 1.180 1.00 59.14 34 ASN B N 1
ATOM 2376 C CA . ASN B 2 34 ? -4.419 42.648 1.755 1.00 55.62 34 ASN B CA 1
ATOM 2377 C C . ASN B 2 34 ? -4.595 42.802 3.257 1.00 53.62 34 ASN B C 1
ATOM 2378 O O . ASN B 2 34 ? -3.696 42.406 4.010 1.00 54.56 34 ASN B O 1
ATOM 2383 N N . ALA B 2 35 ? -5.727 43.393 3.690 1.00 54.96 35 ALA B N 1
ATOM 2384 C CA . ALA B 2 35 ? -5.970 43.576 5.126 1.00 58.75 35 ALA B CA 1
ATOM 2385 C C . ALA B 2 35 ? -5.925 42.212 5.831 1.00 62.87 35 ALA B C 1
ATOM 2386 O O . ALA B 2 35 ? -5.307 42.078 6.892 1.00 63.25 35 ALA B O 1
ATOM 2388 N N . LYS B 2 36 ? -6.591 41.212 5.235 1.00 68.45 36 LYS B N 1
ATOM 2389 C CA . LYS B 2 36 ? -6.667 39.851 5.818 1.00 69.22 36 LYS B CA 1
ATOM 2390 C C . LYS B 2 36 ? -5.251 39.323 6.007 1.00 64.86 36 LYS B C 1
ATOM 2391 O O . LYS B 2 36 ? -4.896 38.917 7.066 1.00 67.28 36 LYS B O 1
ATOM 2397 N N . GLU B 2 37 ? -4.451 39.391 4.942 1.00 67.05 37 GLU B N 1
ATOM 2398 C CA . GLU B 2 37 ? -3.073 38.916 4.914 1.00 67.69 37 GLU B CA 1
ATOM 2399 C C . GLU B 2 37 ? -2.187 39.653 5.930 1.00 68.83 37 GLU B C 1
ATOM 2400 O O . GLU B 2 37 ? -1.274 39.040 6.459 1.00 68.47 37 GLU B O 1
ATOM 2406 N N . LEU B 2 38 ? -2.421 40.955 6.172 1.00 68.48 38 LEU B N 1
ATOM 2407 C CA . LEU B 2 38 ? -1.571 41.783 7.104 1.00 65.09 38 LEU B CA 1
ATOM 2408 C C . LEU B 2 38 ? -1.875 41.425 8.559 1.00 65.02 38 LEU B C 1
ATOM 2409 O O . LEU B 2 38 ? -1.001 41.513 9.413 1.00 67.20 38 LEU B O 1
ATOM 2414 N N . GLY B 2 39 ? -3.144 41.104 8.833 1.00 66.23 39 GLY B N 1
ATOM 2415 C CA . GLY B 2 39 ? -3.626 40.770 10.189 1.00 65.32 39 GLY B CA 1
ATOM 2416 C C . GLY B 2 39 ? -3.911 42.028 11.003 1.00 64.49 39 GLY B C 1
ATOM 2417 O O . GLY B 2 39 ? -4.161 43.092 10.432 1.00 66.66 39 GLY B O 1
ATOM 2418 N N . GLY B 2 40 ? -3.839 41.903 12.335 1.00 60.86 40 GLY B N 1
ATOM 2419 C CA . GLY B 2 40 ? -4.215 42.949 13.310 1.00 60.45 40 GLY B CA 1
ATOM 2420 C C . GLY B 2 40 ? -5.679 43.323 13.170 1.00 61.01 40 GLY B C 1
ATOM 2421 O O . GLY B 2 40 ? -6.456 42.609 12.510 1.00 63.86 40 GLY B O 1
ATOM 2422 N N . SER B 2 41 ? -6.049 44.478 13.727 1.00 61.95 41 SER B N 1
ATOM 2423 C CA . SER B 2 41 ? -7.455 44.923 13.753 1.00 66.55 41 SER B CA 1
ATOM 2424 C C . SER B 2 41 ? -7.651 46.366 13.220 1.00 66.70 41 SER B C 1
ATOM 2425 O O . SER B 2 41 ? -8.771 46.893 13.294 1.00 62.70 41 SER B O 1
ATOM 2428 N N . VAL B 2 42 ? -6.606 46.982 12.624 1.00 63.47 42 VAL B N 1
ATOM 2429 C CA . VAL B 2 42 ? -6.623 48.399 12.130 1.00 59.46 42 VAL B CA 1
ATOM 2430 C C . VAL B 2 42 ? -5.821 48.491 10.825 1.00 54.74 42 VAL B C 1
ATOM 2431 O O . VAL B 2 42 ? -4.688 48.089 10.825 1.00 51.70 42 VAL B O 1
ATOM 2435 N N . TRP B 2 43 ? -6.409 49.059 9.767 1.00 51.20 43 TRP B N 1
ATOM 2436 C CA . TRP B 2 43 ? -5.769 49.240 8.504 1.00 52.80 43 TRP B CA 1
ATOM 2437 C C . TRP B 2 43 ? -6.091 50.626 7.955 1.00 52.65 43 TRP B C 1
ATOM 2438 O O . TRP B 2 43 ? -7.234 51.019 7.854 1.00 51.91 43 TRP B O 1
ATOM 2449 N N . ALA B 2 44 ? -5.049 51.337 7.539 1.00 49.90 44 ALA B N 1
ATOM 2450 C CA . ALA B 2 44 ? -5.229 52.561 6.794 1.00 47.19 44 ALA B CA 1
ATOM 2451 C C . ALA B 2 44 ? -5.486 52.191 5.333 1.00 44.31 44 ALA B C 1
ATOM 2452 O O . ALA B 2 44 ? -4.745 51.374 4.752 1.00 48.62 44 ALA B O 1
ATOM 2454 N N . VAL B 2 45 ? -6.524 52.786 4.739 1.00 43.22 45 VAL B N 1
ATOM 2455 C CA . VAL B 2 45 ? -6.840 52.648 3.344 1.00 43.99 45 VAL B CA 1
ATOM 2456 C C . VAL B 2 45 ? -6.548 53.991 2.668 1.00 45.02 45 VAL B C 1
ATOM 2457 O O . VAL B 2 45 ? -7.228 54.993 2.951 1.00 45.33 45 VAL B O 1
ATOM 2461 N N . LYS B 2 46 ? -5.526 54.017 1.803 1.00 44.38 46 LYS B N 1
ATOM 2462 C CA . LYS B 2 46 ? -4.944 55.288 1.314 1.00 44.25 46 LYS B CA 1
ATOM 2463 C C . LYS B 2 46 ? -4.956 55.386 -0.199 1.00 42.94 46 LYS B C 1
ATOM 2464 O O . LYS B 2 46 ? -4.383 54.554 -0.894 1.00 46.66 46 LYS B O 1
ATOM 2470 N N . ALA B 2 47 ? -5.531 56.475 -0.694 1.00 41.29 47 ALA B N 1
ATOM 2471 C CA . ALA B 2 47 ? -5.380 56.865 -2.064 1.00 42.10 47 ALA B CA 1
ATOM 2472 C C . ALA B 2 47 ? -3.882 56.995 -2.388 1.00 43.81 47 ALA B C 1
ATOM 2473 O O . ALA B 2 47 ? -3.108 57.425 -1.553 1.00 44.94 47 ALA B O 1
ATOM 2475 N N . GLN B 2 48 ? -3.475 56.511 -3.558 1.00 43.66 48 GLN B N 1
ATOM 2476 C CA . GLN B 2 48 ? -2.093 56.675 -4.034 1.00 42.45 48 GLN B CA 1
ATOM 2477 C C . GLN B 2 48 ? -2.117 57.574 -5.259 1.00 41.73 48 GLN B C 1
ATOM 2478 O O . GLN B 2 48 ? -2.465 57.132 -6.354 1.00 42.84 48 GLN B O 1
ATOM 2484 N N . ILE B 2 49 ? -1.865 58.860 -5.009 1.00 42.70 49 ILE B N 1
ATOM 2485 C CA . ILE B 2 49 ? -1.543 59.869 -5.998 1.00 41.91 49 ILE B CA 1
ATOM 2486 C C . ILE B 2 49 ? -0.256 60.553 -5.514 1.00 44.56 49 ILE B C 1
ATOM 2487 O O . ILE B 2 49 ? 0.017 60.553 -4.321 1.00 43.58 49 ILE B O 1
ATOM 2492 N N . HIS B 2 50 ? 0.511 61.140 -6.434 1.00 43.39 50 HIS B N 1
ATOM 2493 C CA . HIS B 2 50 ? 1.780 61.819 -6.105 1.00 43.27 50 HIS B CA 1
ATOM 2494 C C . HIS B 2 50 ? 1.543 63.041 -5.203 1.00 43.40 50 HIS B C 1
ATOM 2495 O O . HIS B 2 50 ? 2.367 63.308 -4.374 1.00 45.11 50 HIS B O 1
ATOM 2502 N N . ALA B 2 51 ? 0.475 63.803 -5.460 1.00 42.84 51 ALA B N 1
ATOM 2503 C CA . ALA B 2 51 ? 0.186 65.073 -4.738 1.00 46.54 51 ALA B CA 1
ATOM 2504 C C . ALA B 2 51 ? -0.053 64.759 -3.251 1.00 42.89 51 ALA B C 1
ATOM 2505 O O . ALA B 2 51 ? -0.649 63.719 -2.914 1.00 45.01 51 ALA B O 1
ATOM 2507 N N . GLY B 2 52 ? 0.481 65.635 -2.396 1.00 43.69 52 GLY B N 1
ATOM 2508 C CA . GLY B 2 52 ? 0.276 65.619 -0.920 1.00 40.44 52 GLY B CA 1
ATOM 2509 C C . GLY B 2 52 ? -1.142 66.064 -0.557 1.00 41.05 52 GLY B C 1
ATOM 2510 O O . GLY B 2 52 ? -1.984 66.407 -1.424 1.00 42.21 52 GLY B O 1
ATOM 2511 N N . GLY B 2 53 ? -1.428 66.061 0.744 1.00 40.60 53 GLY B N 1
ATOM 2512 C CA . GLY B 2 53 ? -2.706 66.570 1.268 1.00 42.12 53 GLY B CA 1
ATOM 2513 C C . GLY B 2 53 ? -3.862 65.588 1.098 1.00 40.48 53 GLY B C 1
ATOM 2514 O O . GLY B 2 53 ? -5.013 65.997 1.180 1.00 37.65 53 GLY B O 1
ATOM 2515 N N . ARG B 2 54 ? -3.550 64.290 0.974 1.00 40.44 54 ARG B N 1
ATOM 2516 C CA . ARG B 2 54 ? -4.558 63.268 0.661 1.00 41.69 54 ARG B CA 1
ATOM 2517 C C . ARG B 2 54 ? -5.553 63.134 1.828 1.00 44.08 54 ARG B C 1
ATOM 2518 O O . ARG B 2 54 ? -6.733 62.843 1.618 1.00 41.32 54 ARG B O 1
ATOM 2526 N N . GLY B 2 55 ? -5.073 63.340 3.062 1.00 40.93 55 GLY B N 1
ATOM 2527 C CA . GLY B 2 55 ? -5.914 63.182 4.266 1.00 41.99 55 GLY B CA 1
ATOM 2528 C C . GLY B 2 55 ? -7.056 64.191 4.310 1.00 39.89 55 GLY B C 1
ATOM 2529 O O . GLY B 2 55 ? -8.236 63.813 4.374 1.00 42.89 55 GLY B O 1
ATOM 2530 N N . LEU B 2 56 ? -6.722 65.473 4.167 1.00 40.24 56 LEU B N 1
ATOM 2531 C CA . LEU B 2 56 ? -7.723 66.529 4.182 1.00 43.54 56 LEU B CA 1
ATOM 2532 C C . LEU B 2 56 ? -8.693 66.360 3.001 1.00 41.42 56 LEU B C 1
ATOM 2533 O O . LEU B 2 56 ? -9.842 66.785 3.053 1.00 38.63 56 LEU B O 1
ATOM 2538 N N . GLY B 2 57 ? -8.164 65.862 1.889 1.00 37.85 57 GLY B N 1
ATOM 2539 C CA . GLY B 2 57 ? -8.955 65.651 0.690 1.00 41.48 57 GLY B CA 1
ATOM 2540 C C . GLY B 2 57 ? -9.969 64.534 0.822 1.00 40.84 57 GLY B C 1
ATOM 2541 O O . GLY B 2 57 ? -10.868 64.452 0.009 1.00 44.55 57 GLY B O 1
ATOM 2542 N N . GLY B 2 58 ? -9.780 63.646 1.795 1.00 42.46 58 GLY B N 1
ATOM 2543 C CA . GLY B 2 58 ? -10.690 62.542 2.050 1.00 45.22 58 GLY B CA 1
ATOM 2544 C C . GLY B 2 58 ? -10.210 61.212 1.474 1.00 46.09 58 GLY B C 1
ATOM 2545 O O . GLY B 2 58 ? -11.000 60.266 1.306 1.00 44.35 58 GLY B O 1
ATOM 2546 N N . GLY B 2 59 ? -8.907 61.116 1.195 1.00 42.63 59 GLY B N 1
ATOM 2547 C CA . GLY B 2 59 ? -8.318 59.945 0.569 1.00 42.87 59 GLY B CA 1
ATOM 2548 C C . GLY B 2 59 ? -7.665 58.976 1.535 1.00 43.16 59 GLY B C 1
ATOM 2549 O O . GLY B 2 59 ? -7.020 58.018 1.103 1.00 46.03 59 GLY B O 1
ATOM 2550 N N . VAL B 2 60 ? -7.767 59.219 2.839 1.00 40.27 60 VAL B N 1
ATOM 2551 C CA . VAL B 2 60 ? -7.191 58.328 3.799 1.00 42.77 60 VAL B CA 1
ATOM 2552 C C . VAL B 2 60 ? -8.243 58.000 4.865 1.00 45.27 60 VAL B C 1
ATOM 2553 O O . VAL B 2 60 ? -8.666 58.867 5.552 1.00 43.16 60 VAL B O 1
ATOM 2557 N N . LYS B 2 61 ? -8.603 56.731 5.015 1.00 47.89 61 LYS B N 1
ATOM 2558 C CA . LYS B 2 61 ? -9.616 56.322 5.981 1.00 50.92 61 LYS B CA 1
ATOM 2559 C C . LYS B 2 61 ? -9.082 55.116 6.762 1.00 50.84 61 LYS B C 1
ATOM 2560 O O . LYS B 2 61 ? -8.498 54.206 6.161 1.00 51.55 61 LYS B O 1
ATOM 2566 N N . ILE B 2 62 ? -9.280 55.120 8.088 1.00 50.38 62 ILE B N 1
ATOM 2567 C CA . ILE B 2 62 ? -8.742 54.082 8.972 1.00 51.87 62 ILE B CA 1
ATOM 2568 C C . ILE B 2 62 ? -9.837 53.071 9.332 1.00 53.29 62 ILE B C 1
ATOM 2569 O O . ILE B 2 62 ? -10.751 53.398 10.075 1.00 56.01 62 ILE B O 1
ATOM 2574 N N . ALA B 2 63 ? -9.736 51.861 8.777 1.00 52.13 63 ALA B N 1
ATOM 2575 C CA . ALA B 2 63 ? -10.716 50.814 8.945 1.00 54.43 63 ALA B CA 1
ATOM 2576 C C . ALA B 2 63 ? -10.376 49.998 10.186 1.00 58.14 63 ALA B C 1
ATOM 2577 O O . ALA B 2 63 ? -9.185 49.750 10.430 1.00 56.79 63 ALA B O 1
ATOM 2579 N N . LYS B 2 64 ? -11.429 49.625 10.946 1.00 58.78 64 LYS B N 1
ATOM 2580 C CA . LYS B 2 64 ? -11.342 48.890 12.200 1.00 64.24 64 LYS B CA 1
ATOM 2581 C C . LYS B 2 64 ? -11.822 47.432 12.055 1.00 62.87 64 LYS B C 1
ATOM 2582 O O . LYS B 2 64 ? -11.702 46.663 12.992 1.00 64.45 64 LYS B O 1
ATOM 2588 N N . ASN B 2 65 ? -12.343 47.059 10.887 1.00 59.67 65 ASN B N 1
ATOM 2589 C CA . ASN B 2 65 ? -12.748 45.699 10.564 1.00 62.99 65 ASN B CA 1
ATOM 2590 C C . ASN B 2 65 ? -12.809 45.572 9.039 1.00 60.88 65 ASN B C 1
ATOM 2591 O O . ASN B 2 65 ? -12.795 46.572 8.324 1.00 65.38 65 ASN B O 1
ATOM 2596 N N . LEU B 2 66 ? -12.927 44.341 8.545 1.00 62.37 66 LEU B N 1
ATOM 2597 C CA . LEU B 2 66 ? -12.801 44.058 7.129 1.00 62.40 66 LEU B CA 1
ATOM 2598 C C . LEU B 2 66 ? -13.961 44.620 6.296 1.00 66.11 66 LEU B C 1
ATOM 2599 O O . LEU B 2 66 ? -13.808 44.797 5.072 1.00 63.64 66 LEU B O 1
ATOM 2604 N N . ASP B 2 67 ? -15.105 44.912 6.931 1.00 67.83 67 ASP B N 1
ATOM 2605 C CA . ASP B 2 67 ? -16.240 45.534 6.238 1.00 68.58 67 ASP B CA 1
ATOM 2606 C C . ASP B 2 67 ? -15.914 47.003 5.947 1.00 63.01 67 ASP B C 1
ATOM 2607 O O . ASP B 2 67 ? -16.244 47.517 4.885 1.00 63.80 67 ASP B O 1
ATOM 2612 N N . GLU B 2 68 ? -15.338 47.674 6.948 1.00 59.23 68 GLU B N 1
ATOM 2613 C CA . GLU B 2 68 ? -14.851 49.050 6.797 1.00 63.01 68 GLU B CA 1
ATOM 2614 C C . GLU B 2 68 ? -13.771 49.101 5.689 1.00 56.66 68 GLU B C 1
ATOM 2615 O O . GLU B 2 68 ? -13.841 49.980 4.841 1.00 57.19 68 GLU B O 1
ATOM 2621 N N . VAL B 2 69 ? -12.855 48.119 5.643 1.00 54.62 69 VAL B N 1
ATOM 2622 C CA . VAL B 2 69 ? -11.834 48.060 4.585 1.00 55.51 69 VAL B CA 1
ATOM 2623 C C . VAL B 2 69 ? -12.522 48.048 3.227 1.00 61.06 69 VAL B C 1
ATOM 2624 O O . VAL B 2 69 ? -12.168 48.834 2.330 1.00 58.67 69 VAL B O 1
ATOM 2628 N N . LYS B 2 70 ? -13.493 47.137 3.078 1.00 58.68 70 LYS B N 1
ATOM 2629 C CA . LYS B 2 70 ? -14.222 46.990 1.843 1.00 58.64 70 LYS B CA 1
ATOM 2630 C C . LYS B 2 70 ? -14.955 48.297 1.509 1.00 54.83 70 LYS B C 1
ATOM 2631 O O . LYS B 2 70 ? -14.915 48.777 0.394 1.00 51.48 70 LYS B O 1
ATOM 2637 N N . ASP B 2 71 ? -15.644 48.864 2.492 1.00 54.72 71 ASP B N 1
ATOM 2638 C CA . ASP B 2 71 ? -16.409 50.066 2.273 1.00 57.81 71 ASP B CA 1
ATOM 2639 C C . ASP B 2 71 ? -15.492 51.240 1.856 1.00 58.50 71 ASP B C 1
ATOM 2640 O O . ASP B 2 71 ? -15.788 51.997 0.889 1.00 54.76 71 ASP B O 1
ATOM 2645 N N . TYR B 2 72 ? -14.398 51.425 2.610 1.00 54.39 72 TYR B N 1
ATOM 2646 C CA . TYR B 2 72 ? -13.495 52.560 2.414 1.00 57.00 72 TYR B CA 1
ATOM 2647 C C . TYR B 2 72 ? -12.789 52.453 1.063 1.00 51.24 72 TYR B C 1
ATOM 2648 O O . TYR B 2 72 ? -12.687 53.431 0.347 1.00 52.11 72 TYR B O 1
ATOM 2657 N N . ALA B 2 73 ? -12.358 51.247 0.710 1.00 51.05 73 ALA B N 1
ATOM 2658 C CA . ALA B 2 73 ? -11.699 51.029 -0.542 1.00 52.12 73 ALA B CA 1
ATOM 2659 C C . ALA B 2 73 ? -12.657 51.346 -1.689 1.00 56.07 73 ALA B C 1
ATOM 2660 O O . ALA B 2 73 ? -12.242 51.933 -2.677 1.00 57.82 73 ALA B O 1
ATOM 2662 N N . SER B 2 74 ? -13.944 50.994 -1.541 1.00 54.59 74 SER B N 1
ATOM 2663 C CA . SER B 2 74 ? -14.943 51.284 -2.574 1.00 56.78 74 SER B CA 1
ATOM 2664 C C . SER B 2 74 ? -15.107 52.786 -2.748 1.00 52.03 74 SER B C 1
ATOM 2665 O O . SER B 2 74 ? -15.223 53.224 -3.835 1.00 53.50 74 SER B O 1
ATOM 2668 N N . LYS B 2 75 ? -15.167 53.528 -1.645 1.00 54.07 75 LYS B N 1
ATOM 2669 C CA . LYS B 2 75 ? -15.297 54.988 -1.703 1.00 56.86 75 LYS B CA 1
ATOM 2670 C C . LYS B 2 75 ? -14.037 55.657 -2.269 1.00 54.67 75 LYS B C 1
ATOM 2671 O O . LYS B 2 75 ? -14.143 56.587 -3.036 1.00 55.62 75 LYS B O 1
ATOM 2677 N N . ILE B 2 76 ? -12.841 55.187 -1.905 1.00 51.96 76 ILE B N 1
ATOM 2678 C CA . ILE B 2 76 ? -11.584 55.904 -2.329 1.00 50.65 76 ILE B CA 1
ATOM 2679 C C . ILE B 2 76 ? -11.136 55.507 -3.748 1.00 47.18 76 ILE B C 1
ATOM 2680 O O . ILE B 2 76 ? -10.802 56.357 -4.595 1.00 46.74 76 ILE B O 1
ATOM 2685 N N . LEU B 2 77 ? -11.076 54.212 -4.037 1.00 50.95 77 LEU B N 1
ATOM 2686 C CA . LEU B 2 77 ? -10.687 53.779 -5.385 1.00 51.91 77 LEU B CA 1
ATOM 2687 C C . LEU B 2 77 ? -11.700 54.299 -6.408 1.00 53.78 77 LEU B C 1
ATOM 2688 O O . LEU B 2 77 ? -12.870 54.079 -6.244 1.00 55.58 77 LEU B O 1
ATOM 2693 N N . GLY B 2 78 ? -11.226 55.009 -7.433 1.00 53.92 78 GLY B N 1
ATOM 2694 C CA . GLY B 2 78 ? -12.085 55.627 -8.449 1.00 53.47 78 GLY B CA 1
ATOM 2695 C C . GLY B 2 78 ? -12.529 57.049 -8.109 1.00 51.61 78 GLY B C 1
ATOM 2696 O O . GLY B 2 78 ? -13.068 57.711 -8.938 1.00 52.94 78 GLY B O 1
ATOM 2697 N N . MET B 2 79 ? -12.298 57.537 -6.887 1.00 50.07 79 MET B N 1
ATOM 2698 C CA . MET B 2 79 ? -12.693 58.917 -6.567 1.00 49.18 79 MET B CA 1
ATOM 2699 C C . MET B 2 79 ? -11.806 59.881 -7.356 1.00 48.65 79 MET B C 1
ATOM 2700 O O . MET B 2 79 ? -10.716 59.514 -7.751 1.00 49.89 79 MET B O 1
ATOM 2705 N N . ASN B 2 80 ? -12.330 61.083 -7.604 1.00 48.33 80 ASN B N 1
ATOM 2706 C CA . ASN B 2 80 ? -11.556 62.222 -8.043 1.00 47.98 80 ASN B CA 1
ATOM 2707 C C . ASN B 2 80 ? -11.048 62.963 -6.786 1.00 48.13 80 ASN B C 1
ATOM 2708 O O . ASN B 2 80 ? -11.811 63.698 -6.170 1.00 47.64 80 ASN B O 1
ATOM 2713 N N . LEU B 2 81 ? -9.793 62.716 -6.362 1.00 46.34 81 LEU B N 1
ATOM 2714 C CA . LEU B 2 81 ? -9.299 63.209 -5.046 1.00 42.38 81 LEU B CA 1
ATOM 2715 C C . LEU B 2 81 ? -8.797 64.631 -5.251 1.00 43.56 81 LEU B C 1
ATOM 2716 O O . LEU B 2 81 ? -7.883 64.838 -6.057 1.00 42.76 81 LEU B O 1
ATOM 2721 N N . VAL B 2 82 ? -9.441 65.591 -4.570 1.00 41.07 82 VAL B N 1
ATOM 2722 C CA . VAL B 2 82 ? -9.000 66.995 -4.581 1.00 43.08 82 VAL B CA 1
ATOM 2723 C C . VAL B 2 82 ? -8.208 67.242 -3.291 1.00 42.11 82 VAL B C 1
ATOM 2724 O O . VAL B 2 82 ? -8.683 66.942 -2.198 1.00 43.45 82 VAL B O 1
ATOM 2728 N N . THR B 2 83 ? -6.986 67.754 -3.428 1.00 41.17 83 THR B N 1
ATOM 2729 C CA . THR B 2 83 ? -6.173 68.196 -2.277 1.00 41.37 83 THR B CA 1
ATOM 2730 C C . THR B 2 83 ? -5.697 69.614 -2.571 1.00 42.17 83 THR B C 1
ATOM 2731 O O . THR B 2 83 ? -5.864 70.132 -3.696 1.00 42.55 83 THR B O 1
ATOM 2735 N N . HIS B 2 84 ? -5.127 70.254 -1.556 1.00 43.72 84 HIS B N 1
ATOM 2736 C CA . HIS B 2 84 ? -4.496 71.555 -1.766 1.00 43.86 84 HIS B CA 1
ATOM 2737 C C . HIS B 2 84 ? -3.436 71.440 -2.870 1.00 44.92 84 HIS B C 1
ATOM 2738 O O . HIS B 2 84 ? -3.151 72.422 -3.499 1.00 45.84 84 HIS B O 1
ATOM 2745 N N . GLN B 2 85 ? -2.775 70.280 -2.995 1.00 44.73 85 GLN B N 1
ATOM 2746 C CA . GLN B 2 85 ? -1.625 70.108 -3.944 1.00 50.32 85 GLN B CA 1
ATOM 2747 C C . GLN B 2 85 ? -2.093 69.697 -5.356 1.00 50.94 85 GLN B C 1
ATOM 2748 O O . GLN B 2 85 ? -1.351 69.805 -6.274 1.00 49.60 85 GLN B O 1
ATOM 2754 N N . THR B 2 86 ? -3.294 69.145 -5.514 1.00 50.66 86 THR B N 1
ATOM 2755 C CA . THR B 2 86 ? -3.722 68.747 -6.840 1.00 48.75 86 THR B CA 1
ATOM 2756 C C . THR B 2 86 ? -4.243 69.979 -7.573 1.00 52.72 86 THR B C 1
ATOM 2757 O O . THR B 2 86 ? -4.334 69.965 -8.777 1.00 53.41 86 THR B O 1
ATOM 2761 N N . GLY B 2 87 ? -4.687 70.987 -6.808 1.00 54.23 87 GLY B N 1
ATOM 2762 C CA . GLY B 2 87 ? -5.537 72.016 -7.314 1.00 53.66 87 GLY B CA 1
ATOM 2763 C C . GLY B 2 87 ? -6.957 71.500 -7.577 1.00 56.44 87 GLY B C 1
ATOM 2764 O O . GLY B 2 87 ? -7.255 70.318 -7.402 1.00 53.40 87 GLY B O 1
ATOM 2765 N N . PRO B 2 88 ? -7.884 72.384 -8.008 1.00 57.36 88 PRO B N 1
ATOM 2766 C CA . PRO B 2 88 ? -9.317 72.092 -7.961 1.00 57.20 88 PRO B CA 1
ATOM 2767 C C . PRO B 2 88 ? -9.777 70.937 -8.853 1.00 53.85 88 PRO B C 1
ATOM 2768 O O . PRO B 2 88 ? -10.829 70.346 -8.587 1.00 51.00 88 PRO B O 1
ATOM 2772 N N . GLU B 2 89 ? -9.006 70.625 -9.893 1.00 54.04 89 GLU B N 1
ATOM 2773 C CA . GLU B 2 89 ? -9.394 69.536 -10.846 1.00 56.38 89 GLU B CA 1
ATOM 2774 C C . GLU B 2 89 ? -9.248 68.161 -10.175 1.00 53.82 89 GLU B C 1
ATOM 2775 O O . GLU B 2 89 ? -9.873 67.191 -10.572 1.00 51.54 89 GLU B O 1
ATOM 2781 N N . GLY B 2 90 ? -8.363 68.057 -9.180 1.00 49.42 90 GLY B N 1
ATOM 2782 C CA . GLY B 2 90 ? -8.188 66.802 -8.478 1.00 51.67 90 GLY B CA 1
ATOM 2783 C C . GLY B 2 90 ? -7.406 65.798 -9.316 1.00 51.49 90 GLY B C 1
ATOM 2784 O O . GLY B 2 90 ? -6.826 66.135 -10.284 1.00 50.47 90 GLY B O 1
ATOM 2785 N N . LYS B 2 91 ? -7.394 64.554 -8.865 1.00 48.37 91 LYS B N 1
ATOM 2786 C CA A LYS B 2 91 ? -6.693 63.489 -9.520 0.60 49.03 91 LYS B CA 1
ATOM 2787 C CA B LYS B 2 91 ? -6.678 63.481 -9.491 0.40 48.11 91 LYS B CA 1
ATOM 2788 C C . LYS B 2 91 ? -7.455 62.176 -9.280 1.00 46.92 91 LYS B C 1
ATOM 2789 O O . LYS B 2 91 ? -7.880 61.858 -8.136 1.00 46.83 91 LYS B O 1
ATOM 2800 N N . LEU B 2 92 ? -7.623 61.406 -10.352 1.00 45.12 92 LEU B N 1
ATOM 2801 C CA . LEU B 2 92 ? -8.316 60.123 -10.309 1.00 48.19 92 LEU B CA 1
ATOM 2802 C C . LEU B 2 92 ? -7.437 59.174 -9.515 1.00 43.70 92 LEU B C 1
ATOM 2803 O O . LEU B 2 92 ? -6.282 59.093 -9.784 1.00 44.33 92 LEU B O 1
ATOM 2808 N N . VAL B 2 93 ? -8.008 58.523 -8.512 1.00 43.15 93 VAL B N 1
ATOM 2809 C CA . VAL B 2 93 ? -7.289 57.517 -7.723 1.00 46.86 93 VAL B CA 1
ATOM 2810 C C . VAL B 2 93 ? -7.441 56.141 -8.384 1.00 51.46 93 VAL B C 1
ATOM 2811 O O . VAL B 2 93 ? -8.558 55.628 -8.450 1.00 50.67 93 VAL B O 1
ATOM 2815 N N . GLN B 2 94 ? -6.314 55.525 -8.758 1.00 48.70 94 GLN B N 1
ATOM 2816 C CA . GLN B 2 94 ? -6.301 54.256 -9.514 1.00 52.08 94 GLN B CA 1
ATOM 2817 C C . GLN B 2 94 ? -5.648 53.126 -8.697 1.00 53.63 94 GLN B C 1
ATOM 2818 O O . GLN B 2 94 ? -5.635 52.006 -9.140 1.00 54.26 94 GLN B O 1
ATOM 2824 N N . LYS B 2 95 ? -5.125 53.415 -7.501 1.00 47.04 95 LYS B N 1
ATOM 2825 C CA . LYS B 2 95 ? -4.496 52.406 -6.649 1.00 48.98 95 LYS B CA 1
ATOM 2826 C C . LYS B 2 95 ? -4.628 52.877 -5.207 1.00 47.21 95 LYS B C 1
ATOM 2827 O O . LYS B 2 95 ? -4.622 54.078 -4.958 1.00 45.50 95 LYS B O 1
ATOM 2833 N N . LEU B 2 96 ? -4.670 51.915 -4.300 1.00 46.08 96 LEU B N 1
ATOM 2834 C CA . LEU B 2 96 ? -4.701 52.117 -2.874 1.00 47.20 96 LEU B CA 1
ATOM 2835 C C . LEU B 2 96 ? -3.459 51.485 -2.271 1.00 45.24 96 LEU B C 1
ATOM 2836 O O . LEU B 2 96 ? -2.855 50.569 -2.857 1.00 45.97 96 LEU B O 1
ATOM 2841 N N . TYR B 2 97 ? -3.064 52.023 -1.122 1.00 44.17 97 TYR B N 1
ATOM 2842 C CA . TYR B 2 97 ? -2.130 51.368 -0.276 1.00 44.03 97 TYR B CA 1
ATOM 2843 C C . TYR B 2 97 ? -2.892 50.997 0.984 1.00 44.08 97 TYR B C 1
ATOM 2844 O O . TYR B 2 97 ? -3.516 51.875 1.602 1.00 43.81 97 TYR B O 1
ATOM 2853 N N . ILE B 2 98 ? -2.793 49.730 1.376 1.00 43.64 98 ILE B N 1
ATOM 2854 C CA . ILE B 2 98 ? -3.381 49.232 2.635 1.00 45.49 98 ILE B CA 1
ATOM 2855 C C . ILE B 2 98 ? -2.252 49.019 3.637 1.00 43.20 98 ILE B C 1
ATOM 2856 O O . ILE B 2 98 ? -1.402 48.183 3.420 1.00 45.50 98 ILE B O 1
ATOM 2861 N N . GLU B 2 99 ? -2.280 49.724 4.762 1.00 45.01 99 GLU B N 1
ATOM 2862 C CA . GLU B 2 99 ? -1.161 49.716 5.723 1.00 45.23 99 GLU B CA 1
ATOM 2863 C C . GLU B 2 99 ? -1.658 49.411 7.143 1.00 46.83 99 GLU B C 1
ATOM 2864 O O . GLU B 2 99 ? -2.649 49.984 7.574 1.00 49.26 99 GLU B O 1
ATOM 2870 N N . SER B 2 100 ? -0.922 48.591 7.906 1.00 46.58 100 SER B N 1
ATOM 2871 C CA . SER B 2 100 ? -1.304 48.361 9.305 1.00 51.92 100 SER B CA 1
ATOM 2872 C C . SER B 2 100 ? -1.299 49.687 10.062 1.00 51.83 100 SER B C 1
ATOM 2873 O O . SER B 2 100 ? -0.426 50.513 9.862 1.00 53.85 100 SER B O 1
ATOM 2876 N N . GLY B 2 101 ? -2.322 49.874 10.894 1.00 49.92 101 GLY B N 1
ATOM 2877 C CA . GLY B 2 101 ? -2.460 51.039 11.746 1.00 52.53 101 GLY B CA 1
ATOM 2878 C C . GLY B 2 101 ? -1.482 50.954 12.903 1.00 53.68 101 GLY B C 1
ATOM 2879 O O . GLY B 2 101 ? -1.281 49.886 13.449 1.00 57.91 101 GLY B O 1
ATOM 2880 N N . ALA B 2 102 ? -0.808 52.058 13.220 1.00 50.06 102 ALA B N 1
ATOM 2881 C CA . ALA B 2 102 ? 0.149 52.062 14.313 1.00 52.58 102 ALA B CA 1
ATOM 2882 C C . ALA B 2 102 ? -0.466 52.828 15.486 1.00 51.70 102 ALA B C 1
ATOM 2883 O O . ALA B 2 102 ? -1.419 53.562 15.266 1.00 53.46 102 ALA B O 1
ATOM 2885 N N . ASN B 2 103 ? 0.079 52.631 16.692 1.00 49.28 103 ASN B N 1
ATOM 2886 C CA A ASN B 2 103 ? -0.263 53.426 17.851 0.60 52.01 103 ASN B CA 1
ATOM 2887 C CA B ASN B 2 103 ? -0.270 53.433 17.872 0.40 51.11 103 ASN B CA 1
ATOM 2888 C C . ASN B 2 103 ? 0.725 54.588 17.914 1.00 49.75 103 ASN B C 1
ATOM 2889 O O . ASN B 2 103 ? 1.812 54.438 18.420 1.00 50.46 103 ASN B O 1
ATOM 2898 N N . ILE B 2 104 ? 0.305 55.726 17.357 1.00 51.31 104 ILE B N 1
ATOM 2899 C CA . ILE B 2 104 ? 1.165 56.882 17.170 1.00 50.68 104 ILE B CA 1
ATOM 2900 C C . ILE B 2 104 ? 1.203 57.697 18.464 1.00 49.02 104 ILE B C 1
ATOM 2901 O O . ILE B 2 104 ? 0.157 58.089 18.948 1.00 46.35 104 ILE B O 1
ATOM 2906 N N . VAL B 2 105 ? 2.411 58.056 18.935 1.00 47.76 105 VAL B N 1
ATOM 2907 C CA . VAL B 2 105 ? 2.502 58.985 20.063 1.00 47.89 105 VAL B CA 1
ATOM 2908 C C . VAL B 2 105 ? 3.176 60.315 19.684 1.00 46.53 105 VAL B C 1
ATOM 2909 O O . VAL B 2 105 ? 2.960 61.312 20.329 1.00 47.43 105 VAL B O 1
ATOM 2913 N N . LYS B 2 106 ? 3.960 60.340 18.609 1.00 46.49 106 LYS B N 1
ATOM 2914 C CA . LYS B 2 106 ? 4.625 61.543 18.135 1.00 46.64 106 LYS B CA 1
ATOM 2915 C C . LYS B 2 106 ? 4.664 61.526 16.618 1.00 41.33 106 LYS B C 1
ATOM 2916 O O . LYS B 2 106 ? 4.714 60.454 16.003 1.00 42.10 106 LYS B O 1
ATOM 2922 N N . GLU B 2 107 ? 4.680 62.721 16.034 1.00 40.44 107 GLU B N 1
ATOM 2923 C CA . GLU B 2 107 ? 4.839 62.884 14.608 1.00 40.56 107 GLU B CA 1
ATOM 2924 C C . GLU B 2 107 ? 5.883 63.977 14.381 1.00 41.27 107 GLU B C 1
ATOM 2925 O O . GLU B 2 107 ? 5.802 65.042 15.003 1.00 40.15 107 GLU B O 1
ATOM 2931 N N . TYR B 2 108 ? 6.844 63.685 13.496 1.00 38.19 108 TYR B N 1
ATOM 2932 C CA . TYR B 2 108 ? 7.935 64.578 13.170 1.00 38.97 108 TYR B CA 1
ATOM 2933 C C . TYR B 2 108 ? 7.963 64.817 11.663 1.00 35.72 108 TYR B C 1
ATOM 2934 O O . TYR B 2 108 ? 7.341 64.061 10.904 1.00 38.09 108 TYR B O 1
ATOM 2943 N N . TYR B 2 109 ? 8.672 65.874 11.260 1.00 33.65 109 TYR B N 1
ATOM 2944 C CA . TYR B 2 109 ? 9.022 66.089 9.904 1.00 35.60 109 TYR B CA 1
ATOM 2945 C C . TYR B 2 109 ? 10.468 65.637 9.679 1.00 36.87 109 TYR B C 1
ATOM 2946 O O . TYR B 2 109 ? 11.347 66.052 10.414 1.00 35.65 109 TYR B O 1
ATOM 2955 N N . LEU B 2 110 ? 10.730 64.898 8.593 1.00 35.68 110 LEU B N 1
ATOM 2956 C CA . LEU B 2 110 ? 12.166 64.598 8.250 1.00 36.55 110 LEU B CA 1
ATOM 2957 C C . LEU B 2 110 ? 12.327 64.672 6.742 1.00 36.19 110 LEU B C 1
ATOM 2958 O O . LEU B 2 110 ? 11.529 64.074 6.014 1.00 38.60 110 LEU B O 1
ATOM 2963 N N . ALA B 2 111 ? 13.316 65.431 6.264 1.00 35.51 111 ALA B N 1
ATOM 2964 C CA . ALA B 2 111 ? 13.648 65.426 4.826 1.00 34.93 111 ALA B CA 1
ATOM 2965 C C . ALA B 2 111 ? 15.177 65.419 4.627 1.00 35.56 111 ALA B C 1
ATOM 2966 O O . ALA B 2 111 ? 15.933 65.966 5.464 1.00 35.97 111 ALA B O 1
ATOM 2968 N N . ILE B 2 112 ? 15.589 64.810 3.520 1.00 35.09 112 ILE B N 1
ATOM 2969 C CA . ILE B 2 112 ? 16.952 64.870 2.975 1.00 36.16 112 ILE B CA 1
ATOM 2970 C C . ILE B 2 112 ? 16.863 65.461 1.587 1.00 36.23 112 ILE B C 1
ATOM 2971 O O . ILE B 2 112 ? 16.051 65.004 0.755 1.00 36.64 112 ILE B O 1
ATOM 2976 N N . LEU B 2 113 ? 17.654 66.510 1.332 1.00 35.84 113 LEU B N 1
ATOM 2977 C CA . LEU B 2 113 ? 17.521 67.213 0.067 1.00 37.18 113 LEU B CA 1
ATOM 2978 C C . LEU B 2 113 ? 18.816 67.922 -0.271 1.00 35.79 113 LEU B C 1
ATOM 2979 O O . LEU B 2 113 ? 19.642 68.112 0.571 1.00 35.03 113 LEU B O 1
ATOM 2984 N N . PHE B 2 114 ? 18.918 68.322 -1.530 1.00 36.55 114 PHE B N 1
ATOM 2985 C CA . PHE B 2 114 ? 20.097 68.966 -2.064 1.00 37.24 114 PHE B CA 1
ATOM 2986 C C . PHE B 2 114 ? 20.135 70.449 -1.669 1.00 37.75 114 PHE B C 1
ATOM 2987 O O . PHE B 2 114 ? 19.170 71.165 -1.776 1.00 37.57 114 PHE B O 1
ATOM 2995 N N . ASN B 2 115 ? 21.288 70.901 -1.190 1.00 35.54 115 ASN B N 1
ATOM 2996 C CA . ASN B 2 115 ? 21.497 72.310 -0.905 1.00 38.31 115 ASN B CA 1
ATOM 2997 C C . ASN B 2 115 ? 22.395 72.875 -1.998 1.00 38.22 115 ASN B C 1
ATOM 2998 O O . ASN B 2 115 ? 23.623 72.692 -2.011 1.00 36.48 115 ASN B O 1
ATOM 3003 N N . ARG B 2 116 ? 21.749 73.550 -2.932 1.00 38.38 116 ARG B N 1
ATOM 3004 C CA . ARG B 2 116 ? 22.368 74.029 -4.168 1.00 40.70 116 ARG B CA 1
ATOM 3005 C C . ARG B 2 116 ? 23.453 75.051 -3.840 1.00 40.71 116 ARG B C 1
ATOM 3006 O O . ARG B 2 116 ? 24.565 74.954 -4.369 1.00 40.69 116 ARG B O 1
ATOM 3014 N N . MET B 2 117 ? 23.155 76.010 -2.970 1.00 41.58 117 MET B N 1
ATOM 3015 C CA . MET B 2 117 ? 24.124 77.092 -2.655 1.00 47.54 117 MET B CA 1
ATOM 3016 C C . MET B 2 117 ? 25.374 76.515 -1.950 1.00 44.86 117 MET B C 1
ATOM 3017 O O . MET B 2 117 ? 26.474 76.951 -2.197 1.00 40.74 117 MET B O 1
ATOM 3022 N N . ALA B 2 118 ? 25.230 75.482 -1.117 1.00 40.08 118 ALA B N 1
ATOM 3023 C CA . ALA B 2 118 ? 26.415 74.953 -0.398 1.00 39.56 118 ALA B CA 1
ATOM 3024 C C . ALA B 2 118 ? 27.032 73.766 -1.147 1.00 39.20 118 ALA B C 1
ATOM 3025 O O . ALA B 2 118 ? 28.045 73.226 -0.730 1.00 43.63 118 ALA B O 1
ATOM 3027 N N . GLU B 2 119 ? 26.381 73.309 -2.230 1.00 38.37 119 GLU B N 1
ATOM 3028 C CA . GLU B 2 119 ? 26.768 72.130 -3.002 1.00 39.35 119 GLU B CA 1
ATOM 3029 C C . GLU B 2 119 ? 26.870 70.930 -2.057 1.00 39.66 119 GLU B C 1
ATOM 3030 O O . GLU B 2 119 ? 27.854 70.142 -2.109 1.00 42.35 119 GLU B O 1
ATOM 3036 N N . GLN B 2 120 ? 25.894 70.779 -1.168 1.00 35.82 120 GLN B N 1
ATOM 3037 C CA . GLN B 2 120 ? 25.936 69.611 -0.263 1.00 39.28 120 GLN B CA 1
ATOM 3038 C C . GLN B 2 120 ? 24.504 69.187 0.072 1.00 39.19 120 GLN B C 1
ATOM 3039 O O . GLN B 2 120 ? 23.613 69.575 -0.638 1.00 38.07 120 GLN B O 1
ATOM 3045 N N . ILE B 2 121 ? 24.341 68.261 1.038 1.00 37.46 121 ILE B N 1
ATOM 3046 C CA . ILE B 2 121 ? 23.059 67.724 1.378 1.00 36.09 121 ILE B CA 1
ATOM 3047 C C . ILE B 2 121 ? 22.609 68.416 2.680 1.00 40.28 121 ILE B C 1
ATOM 3048 O O . ILE B 2 121 ? 23.445 68.841 3.515 1.00 39.27 121 ILE B O 1
ATOM 3053 N N . THR B 2 122 ? 21.296 68.584 2.828 1.00 35.55 122 THR B N 1
ATOM 3054 C CA . THR B 2 122 ? 20.695 69.075 4.059 1.00 36.96 122 THR B CA 1
ATOM 3055 C C . THR B 2 122 ? 19.793 67.981 4.611 1.00 34.54 122 THR B C 1
ATOM 3056 O O . THR B 2 122 ? 19.054 67.362 3.860 1.00 35.49 122 THR B O 1
ATOM 3060 N N . ILE B 2 123 ? 19.879 67.750 5.917 1.00 35.86 123 ILE B N 1
ATOM 3061 C CA . ILE B 2 123 ? 18.897 67.024 6.621 1.00 37.39 123 ILE B CA 1
ATOM 3062 C C . ILE B 2 123 ? 18.079 68.021 7.440 1.00 38.94 123 ILE B C 1
ATOM 3063 O O . ILE B 2 123 ? 18.620 68.771 8.261 1.00 37.74 123 ILE B O 1
ATOM 3068 N N . ILE B 2 124 ? 16.783 68.071 7.128 1.00 36.51 124 ILE B N 1
ATOM 3069 C CA . ILE B 2 124 ? 15.845 68.925 7.851 1.00 39.93 124 ILE B CA 1
ATOM 3070 C C . ILE B 2 124 ? 14.951 68.042 8.717 1.00 36.74 124 ILE B C 1
ATOM 3071 O O . ILE B 2 124 ? 14.271 67.146 8.222 1.00 35.71 124 ILE B O 1
ATOM 3076 N N . ALA B 2 125 ? 14.866 68.367 9.998 1.00 36.74 125 ALA B N 1
ATOM 3077 C CA . ALA B 2 125 ? 13.960 67.680 10.933 1.00 38.08 125 ALA B CA 1
ATOM 3078 C C . ALA B 2 125 ? 13.190 68.721 11.753 1.00 39.58 125 AL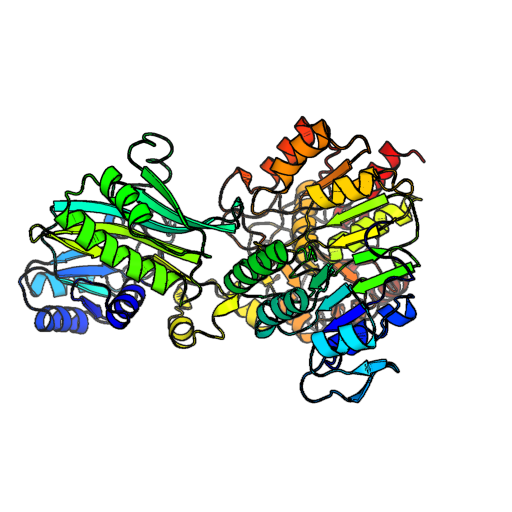A B C 1
ATOM 3079 O O . ALA B 2 125 ? 13.764 69.773 12.110 1.00 37.71 125 ALA B O 1
ATOM 3081 N N . SER B 2 126 ? 11.936 68.397 12.093 1.00 37.80 126 SER B N 1
ATOM 3082 C CA . SER B 2 126 ? 11.149 69.251 12.995 1.00 38.94 126 SER B CA 1
ATOM 3083 C C . SER B 2 126 ? 10.278 68.393 13.896 1.00 37.22 126 SER B C 1
ATOM 3084 O O . SER B 2 126 ? 9.772 67.334 13.484 1.00 37.86 126 SER B O 1
ATOM 3087 N N . SER B 2 127 ? 10.042 68.916 15.094 1.00 37.57 127 SER B N 1
ATOM 3088 C CA . SER B 2 127 ? 9.077 68.347 16.052 1.00 39.66 127 SER B CA 1
ATOM 3089 C C . SER B 2 127 ? 7.637 68.427 15.520 1.00 37.98 127 SER B C 1
ATOM 3090 O O . SER B 2 127 ? 6.741 67.714 16.017 1.00 41.31 127 SER B O 1
ATOM 3093 N N . GLU B 2 128 ? 7.383 69.311 14.557 1.00 38.01 128 GLU B N 1
ATOM 3094 C CA . GLU B 2 128 ? 6.027 69.612 14.093 1.00 38.25 128 GLU B CA 1
ATOM 3095 C C . GLU B 2 128 ? 5.600 68.753 12.883 1.00 40.58 128 GLU B C 1
ATOM 3096 O O . GLU B 2 128 ? 5.199 69.264 11.829 1.00 37.21 128 GLU B O 1
ATOM 3102 N N . GLY B 2 129 ? 5.553 67.434 13.087 1.00 40.32 129 GLY B N 1
ATOM 3103 C CA . GLY B 2 129 ? 5.167 66.533 12.039 1.00 41.88 129 GLY B CA 1
ATOM 3104 C C . GLY B 2 129 ? 3.743 66.795 11.567 1.00 41.15 129 GLY B C 1
ATOM 3105 O O . GLY B 2 129 ? 2.877 67.119 12.368 1.00 39.02 129 GLY B O 1
ATOM 3106 N N . GLY B 2 130 ? 3.522 66.697 10.252 1.00 38.67 130 GLY B N 1
ATOM 3107 C CA . GLY B 2 130 ? 2.197 66.909 9.646 1.00 40.11 130 GLY B CA 1
ATOM 3108 C C . GLY B 2 130 ? 1.990 68.355 9.212 1.00 42.15 130 GLY B C 1
ATOM 3109 O O . GLY B 2 130 ? 1.077 68.642 8.444 1.00 41.04 130 GLY B O 1
ATOM 3110 N N . MET B 2 131 ? 2.812 69.284 9.724 1.00 38.88 131 MET B N 1
ATOM 3111 C CA . MET B 2 131 ? 2.590 70.693 9.466 1.00 39.75 131 MET B CA 1
ATOM 3112 C C . MET B 2 131 ? 3.412 71.097 8.240 1.00 39.87 131 MET B C 1
ATOM 3113 O O . MET B 2 131 ? 4.185 70.291 7.677 1.00 40.71 131 MET B O 1
ATOM 3118 N N . ASP B 2 132 ? 3.168 72.318 7.784 1.00 40.44 132 ASP B N 1
ATOM 3119 C CA . ASP B 2 132 ? 3.892 72.933 6.653 1.00 43.37 132 ASP B CA 1
ATOM 3120 C C . ASP B 2 132 ? 5.268 73.422 7.162 1.00 43.20 132 ASP B C 1
ATOM 3121 O O . ASP B 2 132 ? 5.339 74.410 7.906 1.00 39.29 132 ASP B O 1
ATOM 3126 N N . ILE B 2 133 ? 6.342 72.752 6.732 1.00 40.99 133 ILE B N 1
ATOM 3127 C CA . ILE B 2 133 ? 7.703 73.028 7.185 1.00 44.16 133 ILE B CA 1
ATOM 3128 C C . ILE B 2 133 ? 8.132 74.476 6.886 1.00 43.97 133 ILE B C 1
ATOM 3129 O O . ILE B 2 133 ? 8.865 75.038 7.685 1.00 45.42 133 ILE B O 1
ATOM 3134 N N . GLU B 2 134 ? 7.651 75.072 5.784 1.00 46.53 134 GLU B N 1
ATOM 3135 C CA A GLU B 2 134 ? 8.013 76.462 5.453 0.60 50.79 134 GLU B CA 1
ATOM 3136 C CA B GLU B 2 134 ? 7.942 76.481 5.411 0.40 49.00 134 GLU B CA 1
ATOM 3137 C C . GLU B 2 134 ? 7.357 77.396 6.486 1.00 47.80 134 GLU B C 1
ATOM 3138 O O . GLU B 2 134 ? 7.977 78.345 6.948 1.00 49.15 134 GLU B O 1
ATOM 3149 N N . LYS B 2 135 ? 6.136 77.084 6.920 1.00 45.93 135 LYS B N 1
ATOM 3150 C CA . LYS B 2 135 ? 5.466 77.941 7.948 1.00 48.50 135 LYS B CA 1
ATOM 3151 C C . LYS B 2 135 ? 6.133 77.734 9.311 1.00 49.11 135 LYS B C 1
ATOM 3152 O O . LYS B 2 135 ? 6.230 78.694 10.075 1.00 49.40 135 LYS B O 1
ATOM 3158 N N . VAL B 2 136 ? 6.563 76.500 9.618 1.00 46.79 136 VAL B N 1
ATOM 3159 C CA . VAL B 2 136 ? 7.222 76.243 10.911 1.00 47.39 136 VAL B CA 1
ATOM 3160 C C . VAL B 2 136 ? 8.577 76.991 10.957 1.00 48.43 136 VAL B C 1
ATOM 3161 O O . VAL B 2 136 ? 8.909 77.624 11.956 1.00 45.77 136 VAL B O 1
ATOM 3165 N N . ALA B 2 137 ? 9.347 76.924 9.868 1.00 47.18 137 ALA B N 1
ATOM 3166 C CA . ALA B 2 137 ? 10.661 77.643 9.776 1.00 52.14 137 ALA B CA 1
ATOM 3167 C C . ALA B 2 137 ? 10.464 79.165 9.970 1.00 57.25 137 ALA B C 1
ATOM 3168 O O . ALA B 2 137 ? 11.197 79.825 10.691 1.00 60.36 137 ALA B O 1
ATOM 3170 N N . LYS B 2 138 ? 9.445 79.726 9.326 1.00 58.63 138 LYS B N 1
ATOM 3171 C CA . LYS B 2 138 ? 9.216 81.145 9.380 1.00 67.05 138 LYS B CA 1
ATOM 3172 C C . LYS B 2 138 ? 8.803 81.554 10.800 1.00 64.42 138 LYS B C 1
ATOM 3173 O O . LYS B 2 138 ? 9.347 82.493 11.342 1.00 65.13 138 LYS B O 1
ATOM 3179 N N . GLU B 2 139 ? 7.877 80.810 11.409 1.00 58.16 139 GLU B N 1
ATOM 3180 C CA A GLU B 2 139 ? 7.160 81.195 12.634 0.60 58.64 139 GLU B CA 1
ATOM 3181 C CA B GLU B 2 139 ? 7.238 81.286 12.628 0.40 56.68 139 GLU B CA 1
ATOM 3182 C C . GLU B 2 139 ? 7.983 80.743 13.869 1.00 57.26 139 GLU B C 1
ATOM 3183 O O . GLU B 2 139 ? 8.096 81.445 14.858 1.00 52.32 139 GLU B O 1
ATOM 3194 N N . SER B 2 140 ? 8.588 79.540 13.815 1.00 52.53 140 SER B N 1
ATOM 3195 C CA . SER B 2 140 ? 9.212 78.924 14.997 1.00 52.66 140 SER B CA 1
ATOM 3196 C C . SER B 2 140 ? 10.508 78.192 14.629 1.00 54.17 140 SER B C 1
ATOM 3197 O O . SER B 2 140 ? 10.571 76.959 14.683 1.00 49.56 140 SER B O 1
ATOM 3200 N N . PRO B 2 141 ? 11.614 78.919 14.353 1.00 55.63 141 PRO B N 1
ATOM 3201 C CA . PRO B 2 141 ? 12.844 78.293 13.856 1.00 57.52 141 PRO B CA 1
ATOM 3202 C C . PRO B 2 141 ? 13.481 77.338 14.880 1.00 54.91 141 PRO B C 1
ATOM 3203 O O . PRO B 2 141 ? 14.148 76.368 14.492 1.00 50.52 141 PRO B O 1
ATOM 3207 N N . GLU B 2 142 ? 13.221 77.549 16.172 1.00 51.41 142 GLU B N 1
ATOM 3208 C CA . GLU B 2 142 ? 13.790 76.663 17.205 1.00 54.26 142 GLU B CA 1
ATOM 3209 C C . GLU B 2 142 ? 13.164 75.239 17.143 1.00 52.45 142 GLU B C 1
ATOM 3210 O O . GLU B 2 142 ? 13.730 74.288 17.667 1.00 48.70 142 GLU B O 1
ATOM 3216 N N . LYS B 2 143 ? 12.029 75.040 16.453 1.00 48.26 143 LYS B N 1
ATOM 3217 C CA . LYS B 2 143 ? 11.462 73.679 16.326 1.00 49.12 143 LYS B CA 1
ATOM 3218 C C . LYS B 2 143 ? 12.003 72.903 15.093 1.00 49.14 143 LYS B C 1
ATOM 3219 O O . LYS B 2 143 ? 11.453 71.852 14.762 1.00 46.48 143 LYS B O 1
ATOM 3225 N N . ILE B 2 144 ? 13.030 73.437 14.416 1.00 46.17 144 ILE B N 1
ATOM 3226 C CA . ILE B 2 144 ? 13.647 72.876 13.197 1.00 49.42 144 ILE B CA 1
ATOM 3227 C C . ILE B 2 144 ? 15.158 72.704 13.412 1.00 49.96 144 ILE B C 1
ATOM 3228 O O . ILE B 2 144 ? 15.785 73.602 13.883 1.00 48.00 144 ILE B O 1
ATOM 3233 N N . ALA B 2 145 ? 15.702 71.541 13.040 1.00 45.87 145 ALA B N 1
ATOM 3234 C CA . ALA B 2 145 ? 17.163 71.337 12.832 1.00 46.01 145 ALA B CA 1
ATOM 3235 C C . ALA B 2 145 ? 17.417 71.256 11.332 1.00 44.78 145 ALA B C 1
ATOM 3236 O O . ALA B 2 145 ? 16.805 70.419 10.633 1.00 44.58 145 ALA B O 1
ATOM 3238 N N . LYS B 2 146 ? 18.297 72.111 10.838 1.00 42.12 146 LYS B N 1
ATOM 3239 C CA . LYS B 2 146 ? 18.744 72.076 9.478 1.00 47.72 146 LYS B CA 1
ATOM 3240 C C . LYS B 2 146 ? 20.232 71.726 9.501 1.00 43.39 146 LYS B C 1
ATOM 3241 O O . LYS B 2 146 ? 21.033 72.475 9.996 1.00 47.61 146 LYS B O 1
ATOM 3247 N N . VAL B 2 147 ? 20.569 70.515 9.101 1.00 40.68 147 VAL B N 1
ATOM 3248 C CA . VAL B 2 147 ? 21.887 69.999 9.344 1.00 41.00 147 VAL B CA 1
ATOM 3249 C C . VAL B 2 147 ? 22.586 69.830 8.003 1.00 38.93 147 VAL B C 1
ATOM 3250 O O . VAL B 2 147 ? 22.084 69.110 7.151 1.00 37.85 147 VAL B O 1
ATOM 3254 N N . GLY B 2 148 ? 23.734 70.476 7.849 1.00 39.06 148 GLY B N 1
ATOM 3255 C CA . GLY B 2 148 ? 24.504 70.473 6.566 1.00 40.27 148 GLY B CA 1
ATOM 3256 C C . GLY B 2 148 ? 25.425 69.262 6.530 1.00 39.76 148 GLY B C 1
ATOM 3257 O O . GLY B 2 148 ? 26.268 69.110 7.419 1.00 39.77 148 GLY B O 1
ATOM 3258 N N . ILE B 2 149 ? 25.212 68.363 5.569 1.00 35.73 149 ILE B N 1
ATOM 3259 C CA . ILE B 2 149 ? 25.972 67.148 5.459 1.00 37.72 149 ILE B CA 1
ATOM 3260 C C . ILE B 2 149 ? 26.940 67.279 4.269 1.00 38.39 149 ILE B C 1
ATOM 3261 O O . ILE B 2 149 ? 26.519 67.270 3.100 1.00 36.53 149 ILE B O 1
ATOM 3266 N N . ASP B 2 150 ? 28.222 67.403 4.564 1.00 35.47 150 ASP B N 1
ATOM 3267 C CA . ASP B 2 150 ? 29.241 67.386 3.523 1.00 36.33 150 ASP B CA 1
ATOM 3268 C C . ASP B 2 150 ? 29.355 65.940 3.026 1.00 37.10 150 ASP B C 1
ATOM 3269 O O . ASP B 2 150 ? 29.654 65.014 3.788 1.00 36.29 150 ASP B O 1
ATOM 3274 N N . PRO B 2 151 ? 29.070 65.685 1.734 1.00 36.54 151 PRO B N 1
ATOM 3275 C CA . PRO B 2 151 ? 29.073 64.325 1.219 1.00 37.16 151 PRO B CA 1
ATOM 3276 C C . PRO B 2 151 ? 30.443 63.643 1.241 1.00 36.85 151 PRO B C 1
ATOM 3277 O O . PRO B 2 151 ? 30.511 62.438 1.084 1.00 36.99 151 PRO B O 1
ATOM 3281 N N . GLN B 2 152 ? 31.516 64.400 1.464 1.00 36.66 152 GLN B N 1
ATOM 3282 C CA . GLN B 2 152 ? 32.808 63.836 1.611 1.00 36.34 152 GLN B CA 1
ATOM 3283 C C . GLN B 2 152 ? 32.803 62.914 2.829 1.00 35.44 152 GLN B C 1
ATOM 3284 O O . GLN B 2 152 ? 33.508 61.908 2.822 1.00 36.56 152 GLN B O 1
ATOM 3290 N N . ILE B 2 153 ? 32.100 63.312 3.895 1.00 34.47 153 ILE B N 1
ATOM 3291 C CA . ILE B 2 153 ? 32.071 62.518 5.125 1.00 35.80 153 ILE B CA 1
ATOM 3292 C C . ILE B 2 153 ? 30.749 61.751 5.237 1.00 35.84 153 ILE B C 1
ATOM 3293 O O . ILE B 2 153 ? 30.643 60.747 5.969 1.00 36.01 153 ILE B O 1
ATOM 3298 N N . GLY B 2 154 ? 29.686 62.270 4.624 1.00 36.94 154 GLY B N 1
ATOM 3299 C CA . GLY B 2 154 ? 28.346 61.653 4.827 1.00 37.29 154 GLY B CA 1
ATOM 3300 C C . GLY B 2 154 ? 27.774 61.885 6.222 1.00 41.60 154 GLY B C 1
ATOM 3301 O O . GLY B 2 154 ? 28.320 62.642 7.032 1.00 40.45 154 GLY B O 1
ATOM 3302 N N . PHE B 2 155 ? 26.631 61.234 6.481 1.00 40.87 155 PHE B N 1
ATOM 3303 C CA . PHE B 2 155 ? 25.869 61.389 7.718 1.00 41.58 155 PHE B CA 1
ATOM 3304 C C . PHE B 2 155 ? 26.600 60.673 8.861 1.00 38.56 155 PHE B C 1
ATOM 3305 O O . PHE B 2 155 ? 27.085 59.577 8.717 1.00 41.18 155 PHE B O 1
ATOM 3313 N N . LYS B 2 156 ? 26.808 61.395 9.955 1.00 39.82 156 LYS B N 1
ATOM 3314 C CA . LYS B 2 156 ? 27.598 60.893 11.099 1.00 40.19 156 LYS B CA 1
ATOM 3315 C C . LYS B 2 156 ? 26.708 60.978 12.353 1.00 39.73 156 LYS B C 1
ATOM 3316 O O . LYS B 2 156 ? 25.797 61.790 12.408 1.00 39.29 156 LYS B O 1
ATOM 3322 N N . MET B 2 157 ? 27.051 60.209 13.381 1.00 39.26 157 MET B N 1
ATOM 3323 C CA . MET B 2 157 ? 26.366 60.251 14.650 1.00 41.25 157 MET B CA 1
ATOM 3324 C C . MET B 2 157 ? 26.258 61.698 15.140 1.00 40.54 157 MET B C 1
ATOM 3325 O O . MET B 2 157 ? 25.185 62.089 15.610 1.00 39.89 157 MET B O 1
ATOM 3330 N N . PHE B 2 158 ? 27.296 62.521 14.966 1.00 38.14 158 PHE B N 1
ATOM 3331 C CA . PHE B 2 158 ? 27.224 63.884 15.541 1.00 40.22 158 PHE B CA 1
ATOM 3332 C C . PHE B 2 158 ? 26.111 64.696 14.870 1.00 42.35 158 PHE B C 1
ATOM 3333 O O . PHE B 2 158 ? 25.526 65.619 15.522 1.00 44.40 158 PHE B O 1
ATOM 3341 N N . HIS B 2 159 ? 25.864 64.430 13.578 1.00 40.91 159 HIS B N 1
ATOM 3342 C CA . HIS B 2 159 ? 24.739 65.075 12.848 1.00 38.95 159 HIS B CA 1
ATOM 3343 C C . HIS B 2 159 ? 23.425 64.598 13.464 1.00 39.66 159 HIS B C 1
ATOM 3344 O O . HIS B 2 159 ? 22.528 65.374 13.725 1.00 39.41 159 HIS B O 1
ATOM 3351 N N . GLY B 2 160 ? 23.346 63.290 13.707 1.00 39.86 160 GLY B N 1
ATOM 3352 C CA . GLY B 2 160 ? 22.151 62.676 14.299 1.00 41.14 160 GLY B CA 1
ATOM 3353 C C . GLY B 2 160 ? 21.804 63.238 15.666 1.00 41.59 160 GLY B C 1
ATOM 3354 O O . GLY B 2 160 ? 20.641 63.398 15.985 1.00 40.70 160 GLY B O 1
ATOM 3355 N N . LEU B 2 161 ? 22.816 63.550 16.483 1.00 39.63 161 LEU B N 1
ATOM 3356 C CA . LEU B 2 161 ? 22.566 64.010 17.813 1.00 40.45 161 LEU B CA 1
ATOM 3357 C C . LEU B 2 161 ? 21.882 65.371 17.762 1.00 43.03 161 LEU B C 1
ATOM 3358 O O . LEU B 2 161 ? 21.032 65.629 18.576 1.00 40.66 161 LEU B O 1
ATOM 3363 N N . GLU B 2 162 ? 22.185 66.177 16.733 1.00 45.74 162 GLU B N 1
ATOM 3364 C CA . GLU B 2 162 ? 21.519 67.458 16.510 1.00 48.48 162 GLU B CA 1
ATOM 3365 C C . GLU B 2 162 ? 20.035 67.247 16.137 1.00 47.56 162 GLU B C 1
ATOM 3366 O O . GLU B 2 162 ? 19.137 67.899 16.671 1.00 43.71 162 GLU B O 1
ATOM 3372 N N . VAL B 2 163 ? 19.746 66.307 15.243 1.00 44.26 163 VAL B N 1
ATOM 3373 C CA . VAL B 2 163 ? 18.366 65.965 14.948 1.00 43.87 163 VAL B CA 1
ATOM 3374 C C . VAL B 2 163 ? 17.655 65.487 16.226 1.00 47.87 163 VAL B C 1
ATOM 3375 O O . VAL B 2 163 ? 16.529 65.920 16.526 1.00 46.39 163 VAL B O 1
ATOM 3379 N N . ALA B 2 164 ? 18.290 64.569 16.968 1.00 43.38 164 ALA B N 1
ATOM 3380 C CA . ALA B 2 164 ? 17.655 64.003 18.186 1.00 45.85 164 ALA B CA 1
ATOM 3381 C C . ALA B 2 164 ? 17.342 65.106 19.205 1.00 47.12 164 ALA B C 1
ATOM 3382 O O . ALA B 2 164 ? 16.297 65.025 19.856 1.00 47.76 164 ALA B O 1
ATOM 3384 N N . ARG B 2 165 ? 18.232 66.087 19.362 1.00 49.86 165 ARG B N 1
ATOM 3385 C CA . ARG B 2 165 ? 17.964 67.187 20.287 1.00 54.20 165 ARG B CA 1
ATOM 3386 C C . ARG B 2 165 ? 16.633 67.878 19.895 1.00 55.25 165 ARG B C 1
ATOM 3387 O O . ARG B 2 165 ? 15.695 67.936 20.690 1.00 49.28 165 ARG B O 1
ATOM 3395 N N . VAL B 2 166 ? 16.496 68.333 18.647 1.00 53.70 166 VAL B N 1
ATOM 3396 C CA . VAL B 2 166 ? 15.316 69.125 18.265 1.00 52.72 166 VAL B CA 1
ATOM 3397 C C . VAL B 2 166 ? 14.043 68.284 18.321 1.00 52.30 166 VAL B C 1
ATOM 3398 O O . VAL B 2 166 ? 12.998 68.826 18.555 1.00 51.55 166 VAL B O 1
ATOM 3402 N N . LEU B 2 167 ? 14.135 66.970 18.119 1.00 48.46 167 LEU B N 1
ATOM 3403 C CA . LEU B 2 167 ? 12.956 66.120 18.214 1.00 48.03 167 LEU B CA 1
ATOM 3404 C C . LEU B 2 167 ? 12.614 65.724 19.671 1.00 47.31 167 LEU B C 1
ATOM 3405 O O . LEU B 2 167 ? 11.664 64.947 19.894 1.00 51.10 167 LEU B O 1
ATOM 3410 N N . GLY B 2 168 ? 13.399 66.204 20.642 1.00 50.29 168 GLY B N 1
ATOM 3411 C CA . GLY B 2 168 ? 13.328 65.877 22.077 1.00 53.89 168 GLY B CA 1
ATOM 3412 C C . GLY B 2 168 ? 13.443 64.387 22.376 1.00 52.85 168 GLY B C 1
ATOM 3413 O O . GLY B 2 168 ? 12.701 63.889 23.191 1.00 50.00 168 GLY B O 1
ATOM 3414 N N . LEU B 2 169 ? 14.347 63.672 21.697 1.00 48.00 169 LEU B N 1
ATOM 3415 C CA . LEU B 2 169 ? 14.467 62.260 21.886 1.00 49.73 169 LEU B CA 1
ATOM 3416 C C . LEU B 2 169 ? 15.480 61.964 23.005 1.00 49.20 169 LEU B C 1
ATOM 3417 O O . LEU B 2 169 ? 16.494 62.614 23.123 1.00 51.90 169 LEU B O 1
ATOM 3422 N N . ASP B 2 170 ? 15.182 60.954 23.811 1.00 48.03 170 ASP B N 1
ATOM 3423 C CA . ASP B 2 170 ? 16.127 60.450 24.824 1.00 53.23 170 ASP B CA 1
ATOM 3424 C C . ASP B 2 170 ? 17.247 59.670 24.111 1.00 52.44 170 ASP B C 1
ATOM 3425 O O . ASP B 2 170 ? 17.255 59.540 22.883 1.00 46.11 170 ASP B O 1
ATOM 3430 N N . LYS B 2 171 ? 18.183 59.137 24.896 1.00 47.65 171 LYS B N 1
ATOM 3431 C CA . LYS B 2 171 ? 19.326 58.453 24.395 1.00 53.29 171 LYS B CA 1
ATOM 3432 C C . LYS B 2 171 ? 18.925 57.294 23.469 1.00 52.49 171 LYS B C 1
ATOM 3433 O O . LYS B 2 171 ? 19.451 57.173 22.350 1.00 47.62 171 LYS B O 1
ATOM 3439 N N . ASP B 2 172 ? 18.086 56.384 23.954 1.00 51.82 172 ASP B N 1
ATOM 3440 C CA . ASP B 2 172 ? 17.844 55.120 23.232 1.00 54.74 172 ASP B CA 1
ATOM 3441 C C . ASP B 2 172 ? 16.954 55.359 22.006 1.00 50.26 172 ASP B C 1
ATOM 3442 O O . ASP B 2 172 ? 17.144 54.736 20.980 1.00 48.50 172 ASP B O 1
ATOM 3447 N N . GLU B 2 173 ? 15.973 56.237 22.150 1.00 45.29 173 GLU B N 1
ATOM 3448 C CA . GLU B 2 173 ? 15.109 56.657 21.053 1.00 48.04 173 GLU B CA 1
ATOM 3449 C C . GLU B 2 173 ? 15.927 57.337 19.944 1.00 45.37 173 GLU B C 1
ATOM 3450 O O . GLU B 2 173 ? 15.737 57.064 18.743 1.00 45.47 173 GLU B O 1
ATOM 3456 N N . GLY B 2 174 ? 16.797 58.256 20.361 1.00 42.73 174 GLY B N 1
ATOM 3457 C CA . GLY B 2 174 ? 17.714 58.954 19.495 1.00 45.23 174 GLY B CA 1
ATOM 3458 C C . GLY B 2 174 ? 18.557 57.964 18.707 1.00 48.08 174 GLY B C 1
ATOM 3459 O O . GLY B 2 174 ? 18.616 58.046 17.497 1.00 45.25 174 GLY B O 1
ATOM 3460 N N . LYS B 2 175 ? 19.123 56.960 19.386 1.00 46.83 175 LYS B N 1
ATOM 3461 C CA . LYS B 2 175 ? 19.952 55.963 18.719 1.00 51.81 175 LYS B CA 1
ATOM 3462 C C . LYS B 2 175 ? 19.133 55.220 17.658 1.00 49.23 175 LYS B C 1
ATOM 3463 O O . LYS B 2 175 ? 19.613 54.986 16.559 1.00 43.41 175 LYS B O 1
ATOM 3469 N N . LYS B 2 176 ? 17.897 54.860 17.978 1.00 48.02 176 LYS B N 1
ATOM 3470 C CA . LYS B 2 176 ? 17.102 54.113 17.043 1.00 51.10 176 LYS B CA 1
ATOM 3471 C C . LYS B 2 176 ? 16.754 54.981 15.816 1.00 49.18 176 LYS B C 1
ATOM 3472 O O . LYS B 2 176 ? 16.836 54.506 14.686 1.00 49.62 176 LYS B O 1
ATOM 3478 N N . LEU B 2 177 ? 16.363 56.238 16.022 1.00 44.66 177 LEU B N 1
ATOM 3479 C CA . LEU B 2 177 ? 16.056 57.102 14.895 1.00 42.67 177 LEU B CA 1
ATOM 3480 C C . LEU B 2 177 ? 17.306 57.363 14.044 1.00 44.47 177 LEU B C 1
ATOM 3481 O O . LEU B 2 177 ? 17.224 57.281 12.827 1.00 42.88 177 LEU B O 1
ATOM 3486 N N . ILE B 2 178 ? 18.458 57.636 14.689 1.00 41.16 178 ILE B N 1
ATOM 3487 C CA . ILE B 2 178 ? 19.675 57.980 13.993 1.00 41.71 178 ILE B CA 1
ATOM 3488 C C . ILE B 2 178 ? 20.093 56.815 13.081 1.00 41.77 178 ILE B C 1
ATOM 3489 O O . ILE B 2 178 ? 20.513 57.033 11.970 1.00 39.81 178 ILE B O 1
ATOM 3494 N N . SER B 2 179 ? 19.926 55.575 13.541 1.00 40.62 179 SER B N 1
ATOM 3495 C CA . SER B 2 179 ? 20.176 54.405 12.717 1.00 42.91 179 SER B CA 1
ATOM 3496 C C . SER B 2 179 ? 19.309 54.436 11.435 1.00 44.41 179 SER B C 1
ATOM 3497 O O . SER B 2 179 ? 19.775 54.142 10.324 1.00 42.43 179 SER B O 1
ATOM 3500 N N . MET B 2 180 ? 18.042 54.824 11.576 1.00 41.46 180 MET B N 1
ATOM 3501 C CA . MET B 2 180 ? 17.136 54.908 10.435 1.00 43.71 180 MET B CA 1
ATOM 3502 C C . MET B 2 180 ? 17.597 56.028 9.477 1.00 42.11 180 MET B C 1
ATOM 3503 O O . MET B 2 180 ? 17.607 55.814 8.257 1.00 39.52 180 MET B O 1
ATOM 3508 N N . ILE B 2 181 ? 17.985 57.186 10.029 1.00 40.38 181 ILE B N 1
ATOM 3509 C CA . ILE B 2 181 ? 18.423 58.319 9.209 1.00 38.66 181 ILE B CA 1
ATOM 3510 C C . ILE B 2 181 ? 19.685 57.932 8.409 1.00 38.86 181 ILE B C 1
ATOM 3511 O O . ILE B 2 181 ? 19.753 58.298 7.259 1.00 37.79 181 ILE B O 1
ATOM 3516 N N . ALA B 2 182 ? 20.624 57.185 9.005 1.00 35.62 182 ALA B N 1
ATOM 3517 C CA . ALA B 2 182 ? 21.820 56.754 8.301 1.00 41.59 182 ALA B CA 1
ATOM 3518 C C . ALA B 2 182 ? 21.433 55.906 7.070 1.00 40.16 182 ALA B C 1
ATOM 3519 O O . ALA B 2 182 ? 22.055 56.076 5.994 1.00 39.49 182 ALA B O 1
ATOM 3521 N N . LYS B 2 183 ? 20.400 55.044 7.206 1.00 40.08 183 LYS B N 1
ATOM 3522 C CA . LYS B 2 183 ? 19.941 54.228 6.090 1.00 39.63 183 LYS B CA 1
ATOM 3523 C C . LYS B 2 183 ? 19.268 55.078 5.024 1.00 37.39 183 LYS B C 1
ATOM 3524 O O . LYS B 2 183 ? 19.440 54.810 3.847 1.00 35.79 183 LYS B O 1
ATOM 3530 N N . LEU B 2 184 ? 18.517 56.097 5.452 1.00 35.41 184 LEU B N 1
ATOM 3531 C CA . LEU B 2 184 ? 17.814 56.935 4.532 1.00 36.16 184 LEU B CA 1
ATOM 3532 C C . LEU B 2 184 ? 18.847 57.775 3.746 1.00 35.14 184 LEU B C 1
ATOM 3533 O O . LEU B 2 184 ? 18.696 57.959 2.532 1.00 34.18 184 LEU B O 1
ATOM 3538 N N . TYR B 2 185 ? 19.922 58.241 4.423 1.00 35.51 185 TYR B N 1
ATOM 3539 C CA . TYR B 2 185 ? 20.968 59.030 3.763 1.00 34.07 185 TYR B CA 1
ATOM 3540 C C . TYR B 2 185 ? 21.649 58.157 2.700 1.00 36.37 185 TYR B C 1
ATOM 3541 O O . TYR B 2 185 ? 21.890 58.589 1.555 1.00 35.57 185 TYR B O 1
ATOM 3550 N N . LYS B 2 186 ? 21.996 56.938 3.088 1.00 37.16 186 LYS B N 1
ATOM 3551 C CA . LYS B 2 186 ? 22.671 56.005 2.168 1.00 38.20 186 LYS B CA 1
ATOM 3552 C C . LYS B 2 186 ? 21.793 55.751 0.934 1.00 38.94 186 LYS B C 1
ATOM 3553 O O . LYS B 2 186 ? 22.309 55.689 -0.176 1.00 38.83 186 LYS B O 1
ATOM 3559 N N . LEU B 2 187 ? 20.479 55.565 1.139 1.00 37.72 187 LEU B N 1
ATOM 3560 C CA . LEU B 2 187 ? 19.534 55.318 0.041 1.00 38.04 187 LEU B CA 1
ATOM 3561 C C . LEU B 2 187 ? 19.455 56.538 -0.882 1.00 37.66 187 LEU B C 1
ATOM 3562 O O . LEU B 2 187 ? 19.430 56.393 -2.114 1.00 34.78 187 LEU B O 1
ATOM 3567 N N . TYR B 2 188 ? 19.346 57.732 -0.276 1.00 37.03 188 TYR B N 1
ATOM 3568 C CA . TYR B 2 188 ? 19.311 59.004 -0.985 1.00 34.57 188 TYR B CA 1
ATOM 3569 C C . TYR B 2 188 ? 20.506 59.120 -1.950 1.00 37.36 188 TYR B C 1
ATOM 3570 O O . TYR B 2 188 ? 20.343 59.462 -3.129 1.00 36.92 188 TYR B O 1
ATOM 3579 N N . MET B 2 189 ? 21.707 58.837 -1.433 1.00 37.13 189 MET B N 1
ATOM 3580 C CA . MET B 2 189 ? 22.938 58.862 -2.211 1.00 36.02 189 MET B CA 1
ATOM 3581 C C . MET B 2 189 ? 22.933 57.750 -3.268 1.00 38.78 189 MET B C 1
ATOM 3582 O O . MET B 2 189 ? 23.184 58.038 -4.436 1.00 38.67 189 MET B O 1
ATOM 3587 N N . ASP B 2 190 ? 22.570 56.524 -2.886 1.00 38.87 190 ASP B N 1
ATOM 3588 C CA A ASP B 2 190 ? 22.700 55.362 -3.753 0.60 41.83 190 ASP B CA 1
ATOM 3589 C CA B ASP B 2 190 ? 22.707 55.355 -3.771 0.40 40.78 190 ASP B CA 1
ATOM 3590 C C . ASP B 2 190 ? 21.764 55.498 -4.971 1.00 40.67 190 ASP B C 1
ATOM 3591 O O . ASP B 2 190 ? 22.103 55.069 -6.067 1.00 40.96 190 ASP B O 1
ATOM 3600 N N . LYS B 2 191 ? 20.563 56.086 -4.777 1.00 37.57 191 LYS B N 1
ATOM 3601 C CA . LYS B 2 191 ? 19.567 56.129 -5.869 1.00 36.33 191 LYS B CA 1
ATOM 3602 C C . LYS B 2 191 ? 19.564 57.468 -6.620 1.00 38.61 191 LYS B C 1
ATOM 3603 O O . LYS B 2 191 ? 18.644 57.745 -7.421 1.00 38.58 191 LYS B O 1
ATOM 3609 N N . ASP B 2 192 ? 20.586 58.293 -6.397 1.00 36.11 192 ASP B N 1
ATOM 3610 C CA . ASP B 2 192 ? 20.658 59.654 -7.020 1.00 35.82 192 ASP B CA 1
ATOM 3611 C C . ASP B 2 192 ? 19.350 60.436 -6.775 1.00 36.21 192 ASP B C 1
ATOM 3612 O O . ASP B 2 192 ? 18.820 61.088 -7.671 1.00 37.65 192 ASP B O 1
ATOM 3617 N N . MET B 2 193 ? 18.853 60.399 -5.548 1.00 35.36 193 MET B N 1
ATOM 3618 C CA . MET B 2 193 ? 17.708 61.221 -5.177 1.00 37.13 193 MET B CA 1
ATOM 3619 C C . MET B 2 193 ? 18.097 62.698 -5.101 1.00 37.11 193 MET B C 1
ATOM 3620 O O . MET B 2 193 ? 19.280 63.058 -4.967 1.00 38.20 193 MET B O 1
ATOM 3625 N N . ASN B 2 194 ? 17.094 63.574 -5.225 1.00 36.52 194 ASN B N 1
ATOM 3626 C CA . ASN B 2 194 ? 17.295 64.980 -4.924 1.00 38.44 194 ASN B CA 1
ATOM 3627 C C . ASN B 2 194 ? 16.301 65.465 -3.844 1.00 39.56 194 ASN B C 1
ATOM 3628 O O . ASN B 2 194 ? 16.477 66.543 -3.288 1.00 41.31 194 ASN B O 1
ATOM 3633 N N . MET B 2 195 ? 15.358 64.614 -3.448 1.00 40.05 195 MET B N 1
ATOM 3634 C CA . MET B 2 195 ? 14.441 64.935 -2.300 1.00 42.44 195 MET B CA 1
ATOM 3635 C C . MET B 2 195 ? 13.872 63.630 -1.736 1.00 41.25 195 MET B C 1
ATOM 3636 O O . MET B 2 195 ? 13.322 62.793 -2.465 1.00 43.49 195 MET B O 1
ATOM 3641 N N . LEU B 2 196 ? 14.055 63.432 -0.441 1.00 37.54 196 LEU B N 1
ATOM 3642 C CA . LEU B 2 196 ? 13.383 62.355 0.314 1.00 37.61 196 LEU B CA 1
ATOM 3643 C C . LEU B 2 196 ? 12.666 62.996 1.511 1.00 39.27 196 LEU B C 1
ATOM 3644 O O . LEU B 2 196 ? 13.327 63.523 2.385 1.00 40.46 196 LEU B O 1
ATOM 3649 N N . GLU B 2 197 ? 11.329 63.054 1.464 1.00 36.31 197 GLU B N 1
ATOM 3650 C CA . GLU B 2 197 ? 10.555 63.779 2.448 1.00 37.77 197 GLU B CA 1
ATOM 3651 C C . GLU B 2 197 ? 9.578 62.831 3.139 1.00 37.54 197 GLU B C 1
ATOM 3652 O O . GLU B 2 197 ? 8.778 62.154 2.458 1.00 38.43 197 GLU B O 1
ATOM 3658 N N . ILE B 2 198 ? 9.718 62.765 4.461 1.00 36.14 198 ILE B N 1
ATOM 3659 C CA . ILE B 2 198 ? 8.852 61.987 5.331 1.00 38.60 198 ILE B CA 1
ATOM 3660 C C . ILE B 2 198 ? 8.068 62.925 6.268 1.00 38.73 198 ILE B C 1
ATOM 3661 O O . ILE B 2 198 ? 8.619 63.510 7.185 1.00 36.62 198 ILE B O 1
ATOM 3666 N N . ASN B 2 199 ? 6.783 63.117 5.940 1.00 36.60 199 ASN B N 1
ATOM 3667 C CA . ASN B 2 199 ? 5.924 64.052 6.655 1.00 37.46 199 ASN B CA 1
ATOM 3668 C C . ASN B 2 199 ? 4.554 63.409 6.805 1.00 37.20 199 ASN B C 1
ATOM 3669 O O . ASN B 2 199 ? 3.699 63.522 5.920 1.00 35.46 199 ASN B O 1
ATOM 3674 N N . PRO B 2 200 ? 4.242 62.753 7.931 1.00 38.45 200 PRO B N 1
ATOM 3675 C CA . PRO B 2 200 ? 5.114 62.644 9.087 1.00 36.82 200 PRO B CA 1
ATOM 3676 C C . PRO B 2 200 ? 5.841 61.315 9.235 1.00 37.63 200 PRO B C 1
ATOM 3677 O O . PRO B 2 200 ? 5.428 60.293 8.641 1.00 39.58 200 PRO B O 1
ATOM 3681 N N . LEU B 2 201 ? 6.964 61.415 9.934 1.00 37.86 201 LEU B N 1
ATOM 3682 C CA . LEU B 2 201 ? 7.685 60.326 10.563 1.00 38.36 201 LEU B CA 1
ATOM 3683 C C . LEU B 2 201 ? 7.056 60.102 11.938 1.00 40.55 201 LEU B C 1
ATOM 3684 O O . LEU B 2 201 ? 6.937 61.059 12.720 1.00 41.15 201 LEU B O 1
ATOM 3689 N N . ILE B 2 202 ? 6.606 58.889 12.213 1.00 39.05 202 ILE B N 1
ATOM 3690 C CA . ILE B 2 202 ? 5.867 58.638 13.465 1.00 42.52 202 ILE B CA 1
ATOM 3691 C C . ILE B 2 202 ? 6.786 57.893 14.421 1.00 44.30 202 ILE B C 1
ATOM 3692 O O . ILE B 2 202 ? 7.650 57.110 13.995 1.00 41.38 202 ILE B O 1
ATOM 3697 N N . LYS B 2 203 ? 6.579 58.168 15.710 1.00 44.52 203 LYS B N 1
ATOM 3698 C CA . LYS B 2 203 ? 7.103 57.326 16.753 1.00 46.54 203 LYS B CA 1
ATOM 3699 C C . LYS B 2 203 ? 5.930 56.593 17.397 1.00 47.08 203 LYS B C 1
ATOM 3700 O O . LYS B 2 203 ? 4.946 57.235 17.729 1.00 46.67 203 LYS B O 1
ATOM 3706 N N . THR B 2 204 ? 6.052 55.263 17.530 1.00 46.83 204 THR B N 1
ATOM 3707 C CA . THR B 2 204 ? 4.984 54.440 18.035 1.00 49.31 204 THR B CA 1
ATOM 3708 C C . THR B 2 204 ? 5.087 54.368 19.552 1.00 52.52 204 THR B C 1
ATOM 3709 O O . THR B 2 204 ? 6.120 54.677 20.135 1.00 49.79 204 THR B O 1
ATOM 3713 N N . ALA B 2 205 ? 4.000 53.909 20.178 1.00 54.21 205 ALA B N 1
ATOM 3714 C CA . ALA B 2 205 ? 3.993 53.732 21.630 1.00 56.41 205 ALA B CA 1
ATOM 3715 C C . ALA B 2 205 ? 5.021 52.672 22.020 1.00 56.62 205 ALA B C 1
ATOM 3716 O O . ALA B 2 205 ? 5.574 52.743 23.082 1.00 56.61 205 ALA B O 1
ATOM 3718 N N . GLU B 2 206 ? 5.306 51.726 21.121 1.00 58.89 206 GLU B N 1
ATOM 3719 C CA . GLU B 2 206 ? 6.295 50.668 21.378 1.00 62.55 206 GLU B CA 1
ATOM 3720 C C . GLU B 2 206 ? 7.733 51.181 21.149 1.00 63.51 206 GLU B C 1
ATOM 3721 O O . GLU B 2 206 ? 8.678 50.448 21.349 1.00 62.38 206 GLU B O 1
ATOM 3727 N N . GLY B 2 207 ? 7.919 52.442 20.733 1.00 61.09 207 GLY B N 1
ATOM 3728 C CA . GLY B 2 207 ? 9.268 53.026 20.563 1.00 58.18 207 GLY B CA 1
ATOM 3729 C C . GLY B 2 207 ? 9.897 52.849 19.166 1.00 54.91 207 GLY B C 1
ATOM 3730 O O . GLY B 2 207 ? 11.096 53.059 19.022 1.00 56.23 207 GLY B O 1
ATOM 3731 N N . ASP B 2 208 ? 9.117 52.484 18.141 1.00 49.75 208 ASP B N 1
ATOM 3732 C CA . ASP B 2 208 ? 9.608 52.361 16.758 1.00 54.21 208 ASP B CA 1
ATOM 3733 C C . ASP B 2 208 ? 9.384 53.657 15.955 1.00 49.30 208 ASP B C 1
ATOM 3734 O O . ASP B 2 208 ? 8.472 54.423 16.239 1.00 46.42 208 ASP B O 1
ATOM 3739 N N . PHE B 2 209 ? 10.219 53.859 14.937 1.00 46.01 209 PHE B N 1
ATOM 3740 C CA . PHE B 2 209 ? 10.062 54.962 13.982 1.00 43.87 209 PHE B CA 1
ATOM 3741 C C . PHE B 2 209 ? 9.725 54.416 12.597 1.00 44.61 209 PHE B C 1
ATOM 3742 O O . PHE B 2 209 ? 10.423 53.562 12.034 1.00 42.67 209 PHE B O 1
ATOM 3750 N N . TYR B 2 210 ? 8.689 55.012 12.003 1.00 42.85 210 TYR B N 1
ATOM 3751 C CA . TYR B 2 210 ? 8.257 54.657 10.686 1.00 42.45 210 TYR B CA 1
ATOM 3752 C C . TYR B 2 210 ? 7.909 55.904 9.879 1.00 40.62 210 TYR B C 1
ATOM 3753 O O . TYR B 2 210 ? 7.414 56.876 10.431 1.00 42.74 210 TYR B O 1
ATOM 3762 N N . ALA B 2 211 ? 8.024 55.795 8.562 1.00 39.58 211 ALA B N 1
ATOM 3763 C CA . ALA B 2 211 ? 7.500 56.810 7.696 1.00 39.19 211 ALA B CA 1
ATOM 3764 C C . ALA B 2 211 ? 6.008 56.546 7.500 1.00 41.52 211 ALA B C 1
ATOM 3765 O O . ALA B 2 211 ? 5.638 55.509 6.954 1.00 39.91 211 ALA B O 1
ATOM 3767 N N . LEU B 2 212 ? 5.157 57.483 7.944 1.00 39.58 212 LEU B N 1
ATOM 3768 C CA . LEU B 2 212 ? 3.728 57.359 7.692 1.00 39.21 212 LEU B CA 1
ATOM 3769 C C . LEU B 2 212 ? 3.419 57.771 6.261 1.00 41.31 212 LEU B C 1
ATOM 3770 O O . LEU B 2 212 ? 2.463 57.315 5.683 1.00 41.79 212 LEU B O 1
ATOM 3775 N N . ASP B 2 213 ? 4.230 58.669 5.697 1.00 42.27 213 ASP B N 1
ATOM 3776 C CA . ASP B 2 213 ? 4.171 58.963 4.270 1.00 42.32 213 ASP B CA 1
ATOM 3777 C C . ASP B 2 213 ? 5.626 59.047 3.774 1.00 41.86 213 ASP B C 1
ATOM 3778 O O . ASP B 2 213 ? 6.543 59.194 4.586 1.00 39.29 213 ASP B O 1
ATOM 3783 N N . ALA B 2 214 ? 5.819 58.991 2.455 1.00 39.16 214 ALA B N 1
ATOM 3784 C CA . ALA B 2 214 ? 7.147 59.177 1.881 1.00 41.45 214 ALA B CA 1
ATOM 3785 C C . ALA B 2 214 ? 6.990 59.683 0.446 1.00 40.67 214 ALA B C 1
ATOM 3786 O O . ALA B 2 214 ? 6.100 59.209 -0.266 1.00 44.27 214 ALA B O 1
ATOM 3788 N N . LYS B 2 215 ? 7.720 60.765 0.134 1.00 45.04 215 LYS B N 1
ATOM 3789 C CA . LYS B 2 215 ? 7.841 61.430 -1.191 1.00 45.35 215 LYS B CA 1
ATOM 3790 C C . LYS B 2 215 ? 9.313 61.444 -1.578 1.00 46.39 215 LYS B C 1
ATOM 3791 O O . LYS B 2 215 ? 10.149 62.064 -0.867 1.00 45.94 215 LYS B O 1
ATOM 3797 N N . CYS B 2 216 ? 9.628 60.702 -2.638 1.00 40.91 216 CYS B N 1
ATOM 3798 C CA . CYS B 2 216 ? 10.946 60.560 -3.161 1.00 42.26 216 CYS B CA 1
ATOM 3799 C C . CYS B 2 216 ? 10.991 61.130 -4.589 1.00 44.09 216 CYS B C 1
ATOM 3800 O O . CYS B 2 216 ? 10.153 60.800 -5.464 1.00 44.74 216 CYS B O 1
ATOM 3803 N N . SER B 2 217 ? 11.967 61.997 -4.826 1.00 39.44 217 SER B N 1
ATOM 3804 C CA . SER B 2 217 ? 12.223 62.587 -6.110 1.00 40.32 217 SER B CA 1
ATOM 3805 C C . SER B 2 217 ? 13.625 62.161 -6.550 1.00 39.68 217 SER B C 1
ATOM 3806 O O . SER B 2 217 ? 14.551 62.208 -5.734 1.00 40.59 217 SER B O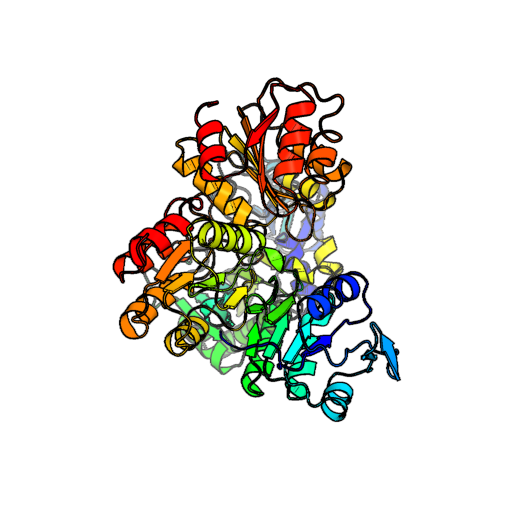 1
ATOM 3809 N N . PHE B 2 218 ? 13.755 61.745 -7.817 1.00 35.63 218 PHE B N 1
ATOM 3810 C CA . PHE B 2 218 ? 14.988 61.200 -8.357 1.00 36.44 218 PHE B CA 1
ATOM 3811 C C . PHE B 2 218 ? 15.529 62.092 -9.477 1.00 36.12 218 PHE B C 1
ATOM 3812 O O . PHE B 2 218 ? 14.784 62.603 -10.260 1.00 35.84 218 PHE B O 1
ATOM 3820 N N . ASP B 2 219 ? 16.855 62.246 -9.531 1.00 36.93 219 ASP B N 1
ATOM 3821 C CA . ASP B 2 219 ? 17.540 62.990 -10.559 1.00 36.37 219 ASP B CA 1
ATOM 3822 C C . ASP B 2 219 ? 17.240 62.331 -11.916 1.00 37.89 219 ASP B C 1
ATOM 3823 O O . ASP B 2 219 ? 17.604 61.166 -12.122 1.00 36.35 219 ASP B O 1
ATOM 3828 N N . ASP B 2 220 ? 16.533 63.049 -12.807 1.00 36.43 220 ASP B N 1
ATOM 3829 C CA . ASP B 2 220 ? 16.177 62.517 -14.102 1.00 37.17 220 ASP B CA 1
ATOM 3830 C C . ASP B 2 220 ? 17.438 62.137 -14.885 1.00 39.62 220 ASP B C 1
ATOM 3831 O O . ASP B 2 220 ? 17.377 61.215 -15.635 1.00 38.99 220 ASP B O 1
ATOM 3836 N N . SER B 2 221 ? 18.573 62.808 -14.648 1.00 36.54 221 SER B N 1
ATOM 3837 C CA . SER B 2 221 ? 19.810 62.547 -15.350 1.00 38.23 221 SER B CA 1
ATOM 3838 C C . SER B 2 221 ? 20.457 61.215 -14.957 1.00 35.97 221 SER B C 1
ATOM 3839 O O . SER B 2 221 ? 21.414 60.802 -15.586 1.00 36.60 221 SER B O 1
ATOM 3842 N N . ALA B 2 222 ? 20.033 60.617 -13.845 1.00 36.61 222 ALA B N 1
ATOM 3843 C CA . ALA B 2 222 ? 20.661 59.395 -13.344 1.00 37.48 222 ALA B CA 1
ATOM 3844 C C . ALA B 2 222 ? 19.751 58.162 -13.482 1.00 37.79 222 ALA B C 1
ATOM 3845 O O . ALA B 2 222 ? 20.100 57.054 -13.064 1.00 37.85 222 ALA B O 1
ATOM 3847 N N . LEU B 2 223 ? 18.560 58.351 -14.025 1.00 37.17 223 LEU B N 1
ATOM 3848 C CA . LEU B 2 223 ? 17.618 57.221 -14.151 1.00 39.47 223 LEU B CA 1
ATOM 3849 C C . LEU B 2 223 ? 18.185 56.091 -15.026 1.00 41.98 223 LEU B C 1
ATOM 3850 O O . LEU B 2 223 ? 17.860 54.945 -14.768 1.00 40.29 223 LEU B O 1
ATOM 3855 N N . TYR B 2 224 ? 19.063 56.424 -15.972 1.00 40.03 224 TYR B N 1
ATOM 3856 C CA . TYR B 2 224 ? 19.694 55.427 -16.843 1.00 43.93 224 TYR B CA 1
ATOM 3857 C C . TYR B 2 224 ? 20.444 54.387 -16.001 1.00 44.50 224 TYR B C 1
ATOM 3858 O O . TYR B 2 224 ? 20.584 53.283 -16.442 1.00 42.56 224 TYR B O 1
ATOM 3867 N N . ARG B 2 225 ? 20.979 54.743 -14.827 1.00 40.49 225 ARG B N 1
ATOM 3868 C CA . ARG B 2 225 ? 21.705 53.753 -14.038 1.00 40.93 225 ARG B CA 1
ATOM 3869 C C . ARG B 2 225 ? 20.836 53.224 -12.885 1.00 40.05 225 ARG B C 1
ATOM 3870 O O . ARG B 2 225 ? 21.330 52.531 -12.039 1.00 41.67 225 ARG B O 1
ATOM 3878 N N . HIS B 2 226 ? 19.530 53.518 -12.862 1.00 38.47 226 HIS B N 1
ATOM 3879 C CA . HIS B 2 226 ? 18.652 52.923 -11.834 1.00 40.63 226 HIS B CA 1
ATOM 3880 C C . HIS B 2 226 ? 17.392 52.379 -12.497 1.00 42.28 226 HIS B C 1
ATOM 3881 O O . HIS B 2 226 ? 16.283 52.912 -12.298 1.00 43.96 226 HIS B O 1
ATOM 3888 N N . PRO B 2 227 ? 17.518 51.315 -13.322 1.00 46.38 227 PRO B N 1
ATOM 3889 C CA . PRO B 2 227 ? 16.365 50.774 -14.047 1.00 46.80 227 PRO B CA 1
ATOM 3890 C C . PRO B 2 227 ? 15.232 50.365 -13.096 1.00 42.58 227 PRO B C 1
ATOM 3891 O O . PRO B 2 227 ? 14.110 50.496 -13.444 1.00 49.29 227 PRO B O 1
ATOM 3895 N N . GLU B 2 228 ? 15.558 49.930 -11.888 1.00 43.85 228 GLU B N 1
ATOM 3896 C CA . GLU B 2 228 ? 14.548 49.543 -10.871 1.00 48.29 228 GLU B CA 1
ATOM 3897 C C . GLU B 2 228 ? 13.780 50.771 -10.334 1.00 47.93 228 GLU B C 1
ATOM 3898 O O . GLU B 2 228 ? 12.669 50.626 -9.811 1.00 48.67 228 GLU B O 1
ATOM 3904 N N . ILE B 2 229 ? 14.324 51.986 -10.510 1.00 43.60 229 ILE B N 1
ATOM 3905 C CA . ILE B 2 229 ? 13.594 53.234 -10.163 1.00 42.38 229 ILE B CA 1
ATOM 3906 C C . ILE B 2 229 ? 12.814 53.706 -11.387 1.00 42.31 229 ILE B C 1
ATOM 3907 O O . ILE B 2 229 ? 11.662 54.101 -11.268 1.00 42.50 229 ILE B O 1
ATOM 3912 N N . ALA B 2 230 ? 13.443 53.638 -12.572 1.00 41.67 230 ALA B N 1
ATOM 3913 C CA . ALA B 2 230 ? 12.832 54.117 -13.808 1.00 43.65 230 ALA B CA 1
ATOM 3914 C C . ALA B 2 230 ? 11.517 53.366 -14.072 1.00 43.93 230 ALA B C 1
ATOM 3915 O O . ALA B 2 230 ? 10.548 53.956 -14.524 1.00 44.82 230 ALA B O 1
ATOM 3917 N N . GLU B 2 231 ? 11.486 52.075 -13.755 1.00 44.50 231 GLU B N 1
ATOM 3918 C CA . GLU B 2 231 ? 10.284 51.234 -14.024 1.00 50.20 231 GLU B CA 1
ATOM 3919 C C . GLU B 2 231 ? 9.110 51.639 -13.096 1.00 48.94 231 GLU B C 1
ATOM 3920 O O . GLU B 2 231 ? 8.018 51.181 -13.305 1.00 46.62 231 GLU B O 1
ATOM 3926 N N . LEU B 2 232 ? 9.344 52.465 -12.058 1.00 44.67 232 LEU B N 1
ATOM 3927 C CA . LEU B 2 232 ? 8.302 52.896 -11.141 1.00 44.35 232 LEU B CA 1
ATOM 3928 C C . LEU B 2 232 ? 7.465 54.022 -11.729 1.00 45.16 232 LEU B C 1
ATOM 3929 O O . LEU B 2 232 ? 6.451 54.422 -11.112 1.00 45.73 232 LEU B O 1
ATOM 3934 N N . ARG B 2 233 ? 7.895 54.580 -12.865 1.00 41.92 233 ARG B N 1
ATOM 3935 C CA . ARG B 2 233 ? 7.247 55.729 -13.403 1.00 43.69 233 ARG B CA 1
ATOM 3936 C C . ARG B 2 233 ? 5.733 55.497 -13.493 1.00 46.87 233 ARG B C 1
ATOM 3937 O O . ARG B 2 233 ? 5.255 54.421 -13.924 1.00 45.66 233 ARG B O 1
ATOM 3945 N N . ASP B 2 234 ? 4.961 56.529 -13.155 1.00 46.21 234 ASP B N 1
ATOM 3946 C CA . ASP B 2 234 ? 3.512 56.512 -13.344 1.00 45.76 234 ASP B CA 1
ATOM 3947 C C . ASP B 2 234 ? 3.164 57.643 -14.312 1.00 44.96 234 ASP B C 1
ATOM 3948 O O . ASP B 2 234 ? 3.050 58.796 -13.924 1.00 41.95 234 ASP B O 1
ATOM 3953 N N . THR B 2 235 ? 2.974 57.296 -15.586 1.00 45.64 235 THR B N 1
ATOM 3954 C CA . THR B 2 235 ? 2.736 58.289 -16.640 1.00 47.68 235 THR B CA 1
ATOM 3955 C C . THR B 2 235 ? 1.393 59.013 -16.449 1.00 44.21 235 THR B C 1
ATOM 3956 O O . THR B 2 235 ? 1.244 60.097 -16.953 1.00 45.38 235 THR B O 1
ATOM 3960 N N . THR B 2 236 ? 0.460 58.465 -15.651 1.00 47.89 236 THR B N 1
ATOM 3961 C CA . THR B 2 236 ? -0.812 59.167 -15.353 1.00 48.80 236 THR B CA 1
ATOM 3962 C C . THR B 2 236 ? -0.531 60.375 -14.459 1.00 51.33 236 THR B C 1
ATOM 3963 O O . THR B 2 236 ? -1.367 61.268 -14.376 1.00 51.61 236 THR B O 1
ATOM 3967 N N . GLU B 2 237 ? 0.648 60.410 -13.821 1.00 47.33 237 GLU B N 1
ATOM 3968 C CA . GLU B 2 237 ? 0.996 61.506 -12.903 1.00 48.61 237 GLU B CA 1
ATOM 3969 C C . GLU B 2 237 ? 1.808 62.610 -13.598 1.00 50.28 237 GLU B C 1
ATOM 3970 O O . GLU B 2 237 ? 2.195 63.594 -12.952 1.00 52.77 237 GLU B O 1
ATOM 3976 N N . GLU B 2 238 ? 2.121 62.426 -14.880 1.00 50.33 238 GLU B N 1
ATOM 3977 C CA . GLU B 2 238 ? 3.042 63.309 -15.635 1.00 51.66 238 GLU B CA 1
ATOM 3978 C C . GLU B 2 238 ? 2.242 63.935 -16.765 1.00 52.08 238 GLU B C 1
ATOM 3979 O O . GLU B 2 238 ? 1.193 63.431 -17.139 1.00 52.26 238 GLU B O 1
ATOM 3985 N N . ASN B 2 239 ? 2.749 65.045 -17.283 1.00 47.44 239 ASN B N 1
ATOM 3986 C CA . ASN B 2 239 ? 2.098 65.773 -18.312 1.00 50.25 239 ASN B CA 1
ATOM 3987 C C . ASN B 2 239 ? 2.290 65.072 -19.665 1.00 48.70 239 ASN B C 1
ATOM 3988 O O . ASN B 2 239 ? 3.416 64.913 -20.130 1.00 45.58 239 ASN B O 1
ATOM 3993 N N . PRO B 2 240 ? 1.213 64.636 -20.358 1.00 46.69 240 PRO B N 1
ATOM 3994 C CA . PRO B 2 240 ? 1.363 63.899 -21.612 1.00 50.52 2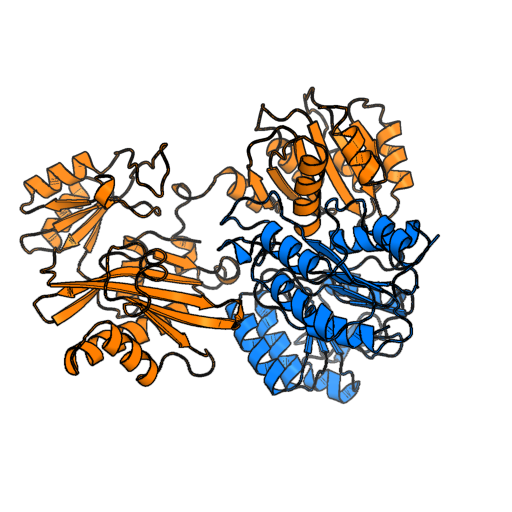40 PRO B CA 1
ATOM 3995 C C . PRO B 2 240 ? 2.149 64.650 -22.709 1.00 43.94 240 PRO B C 1
ATOM 3996 O O . PRO B 2 240 ? 2.994 64.064 -23.351 1.00 44.34 240 PRO B O 1
ATOM 4000 N N . ALA B 2 241 ? 1.864 65.933 -22.909 1.00 43.26 241 ALA B N 1
ATOM 4001 C CA . ALA B 2 241 ? 2.512 66.719 -23.959 1.00 45.20 241 ALA B CA 1
ATOM 4002 C C . ALA B 2 241 ? 4.026 66.927 -23.686 1.00 41.68 241 ALA B C 1
ATOM 4003 O O . ALA B 2 241 ? 4.853 66.784 -24.570 1.00 40.83 241 ALA B O 1
ATOM 4005 N N . GLU B 2 242 ? 4.412 67.182 -22.437 1.00 41.70 242 GLU B N 1
ATOM 4006 C CA . GLU B 2 242 ? 5.842 67.283 -22.091 1.00 42.34 242 GLU B CA 1
ATOM 4007 C C . GLU B 2 242 ? 6.562 65.977 -22.404 1.00 41.01 242 GLU B C 1
ATOM 4008 O O . GLU B 2 242 ? 7.651 65.982 -22.982 1.00 40.37 242 GLU B O 1
ATOM 4014 N N . ARG B 2 243 ? 5.939 64.858 -22.035 1.00 40.53 243 ARG B N 1
ATOM 4015 C CA . ARG B 2 243 ? 6.531 63.563 -22.233 1.00 43.46 243 ARG B CA 1
ATOM 4016 C C . ARG B 2 243 ? 6.628 63.265 -23.734 1.00 43.36 243 ARG B C 1
ATOM 4017 O O . ARG B 2 243 ? 7.640 62.722 -24.270 1.00 41.45 243 ARG B O 1
ATOM 4025 N N . GLU B 2 244 ? 5.563 63.601 -24.455 1.00 43.69 244 GLU B N 1
ATOM 4026 C CA . GLU B 2 244 ? 5.543 63.329 -25.908 1.00 44.51 244 GLU B CA 1
ATOM 4027 C C . GLU B 2 244 ? 6.646 64.166 -26.577 1.00 41.36 244 GLU B C 1
ATOM 4028 O O . GLU B 2 244 ? 7.434 63.659 -27.370 1.00 40.94 244 GLU B O 1
ATOM 4034 N N . ALA B 2 245 ? 6.720 65.453 -26.226 1.00 41.13 245 ALA B N 1
ATOM 4035 C CA . ALA B 2 245 ? 7.770 66.340 -26.778 1.00 41.72 245 ALA B CA 1
ATOM 4036 C C . ALA B 2 245 ? 9.170 65.748 -26.548 1.00 43.37 245 ALA B C 1
ATOM 4037 O O . ALA B 2 245 ? 10.003 65.701 -27.467 1.00 40.84 245 ALA B O 1
ATOM 4039 N N . ALA B 2 246 ? 9.418 65.285 -25.320 1.00 43.99 246 ALA B N 1
ATOM 4040 C CA . ALA B 2 246 ? 10.739 64.757 -24.947 1.00 45.65 246 ALA B CA 1
ATOM 4041 C C . ALA B 2 246 ? 11.051 63.525 -25.794 1.00 47.25 246 ALA B C 1
ATOM 4042 O O . ALA B 2 246 ? 12.189 63.331 -26.168 1.00 45.84 246 ALA B O 1
ATOM 4044 N N . GLU B 2 247 ? 10.042 62.719 -26.140 1.00 48.48 247 GLU B N 1
ATOM 4045 C CA . GLU B 2 247 ? 10.326 61.579 -27.022 1.00 51.75 247 GLU B CA 1
ATOM 4046 C C . GLU B 2 247 ? 10.869 62.071 -28.358 1.00 51.38 247 GLU B C 1
ATOM 4047 O O . GLU B 2 247 ? 11.581 61.336 -29.018 1.00 51.05 247 GLU B O 1
ATOM 4053 N N . PHE B 2 248 ? 10.461 63.265 -28.815 1.00 47.34 248 PHE B N 1
ATOM 4054 C CA . PHE B 2 248 ? 10.945 63.745 -30.145 1.00 46.91 248 PHE B CA 1
ATOM 4055 C C . PHE B 2 248 ? 12.161 64.660 -29.996 1.00 47.92 248 PHE B C 1
ATOM 4056 O O . PHE B 2 248 ? 12.491 65.378 -30.903 1.00 48.82 248 PHE B O 1
ATOM 4064 N N . GLY B 2 249 ? 12.816 64.665 -28.835 1.00 47.54 249 GLY B N 1
ATOM 4065 C CA . GLY B 2 249 ? 14.005 65.530 -28.635 1.00 46.19 249 GLY B CA 1
ATOM 4066 C C . GLY B 2 249 ? 13.661 67.013 -28.379 1.00 46.76 249 GLY B C 1
ATOM 4067 O O . GLY B 2 249 ? 14.473 67.867 -28.580 1.00 48.25 249 GLY B O 1
ATOM 4068 N N . LEU B 2 250 ? 12.447 67.316 -27.937 1.00 45.43 250 LEU B N 1
ATOM 4069 C CA . LEU B 2 250 ? 11.974 68.699 -27.683 1.00 44.11 250 LEU B CA 1
ATOM 4070 C C . LEU B 2 250 ? 11.823 68.873 -26.178 1.00 43.17 250 LEU B C 1
ATOM 4071 O O . LEU B 2 250 ? 11.406 67.921 -25.539 1.00 44.19 250 LEU B O 1
ATOM 4076 N N . SER B 2 251 ? 12.098 70.061 -25.625 1.00 40.39 251 SER B N 1
ATOM 4077 C CA . SER B 2 251 ? 11.651 70.382 -24.252 1.00 40.84 251 SER B CA 1
ATOM 4078 C C . SER B 2 251 ? 10.506 71.365 -24.352 1.00 39.53 251 SER B C 1
ATOM 4079 O O . SER B 2 251 ? 10.744 72.475 -24.835 1.00 40.48 251 SER B O 1
ATOM 4082 N N . TYR B 2 252 ? 9.356 71.013 -23.786 1.00 36.80 252 TYR B N 1
ATOM 4083 C CA . TYR B 2 252 ? 8.148 71.806 -23.876 1.00 37.88 252 TYR B CA 1
ATOM 4084 C C . TYR B 2 252 ? 7.517 71.984 -22.496 1.00 39.86 252 TYR B C 1
ATOM 4085 O O . TYR B 2 252 ? 7.447 71.051 -21.706 1.00 39.63 252 TYR B O 1
ATOM 4094 N N . VAL B 2 253 ? 7.003 73.187 -22.247 1.00 37.70 253 VAL B N 1
ATOM 4095 C CA . VAL B 2 253 ? 6.212 73.467 -21.092 1.00 39.89 253 VAL B CA 1
ATOM 4096 C C . VAL B 2 253 ? 5.049 74.326 -21.580 1.00 40.91 253 VAL B C 1
ATOM 4097 O O . VAL B 2 253 ? 5.293 75.385 -22.227 1.00 39.72 253 VAL B O 1
ATOM 4101 N N . LYS B 2 254 ? 3.819 73.935 -21.226 1.00 40.84 254 LYS B N 1
ATOM 4102 C CA . LYS B 2 254 ? 2.642 74.732 -21.583 1.00 43.87 254 LYS B CA 1
ATOM 4103 C C . LYS B 2 254 ? 2.398 75.855 -20.565 1.00 44.53 254 LYS B C 1
ATOM 4104 O O . LYS B 2 254 ? 2.458 75.620 -19.393 1.00 44.19 254 LYS B O 1
ATOM 4110 N N . LEU B 2 255 ? 2.151 77.079 -21.053 1.00 41.74 255 LEU B N 1
ATOM 4111 C CA . LEU B 2 255 ? 1.655 78.212 -20.277 1.00 45.81 255 LEU B CA 1
ATOM 4112 C C . LEU B 2 255 ? 0.261 78.622 -20.806 1.00 47.29 255 LEU B C 1
ATOM 4113 O O . LEU B 2 255 ? -0.275 77.994 -21.694 1.00 46.94 255 LEU B O 1
ATOM 4118 N N . ASP B 2 256 ? -0.292 79.701 -20.271 1.00 46.94 256 ASP B N 1
ATOM 4119 C CA A ASP B 2 256 ? -1.529 80.260 -20.772 0.60 52.40 256 ASP B CA 1
ATOM 4120 C CA B ASP B 2 256 ? -1.553 80.314 -20.719 0.40 51.47 256 ASP B CA 1
ATOM 4121 C C . ASP B 2 256 ? -1.170 81.604 -21.436 1.00 49.48 256 ASP B C 1
ATOM 4122 O O . ASP B 2 256 ? -0.605 82.470 -20.856 1.00 56.70 256 ASP B O 1
ATOM 4131 N N . GLY B 2 257 ? -1.446 81.712 -22.714 1.00 52.84 257 GLY B N 1
ATOM 4132 C CA . GLY B 2 257 ? -1.035 82.896 -23.436 1.00 49.02 257 GLY B CA 1
ATOM 4133 C C . GLY B 2 257 ? -1.475 82.800 -24.872 1.00 45.52 257 GLY B C 1
ATOM 4134 O O . GLY B 2 257 ? -2.203 81.858 -25.256 1.00 48.01 257 GLY B O 1
ATOM 4135 N N . ASP B 2 258 ? -1.023 83.764 -25.667 1.00 44.47 258 ASP B N 1
ATOM 4136 C CA . ASP B 2 258 ? -1.552 83.960 -27.007 1.00 47.33 258 ASP B CA 1
ATOM 4137 C C . ASP B 2 258 ? -0.424 83.933 -28.050 1.00 43.29 258 ASP B C 1
ATOM 4138 O O . ASP B 2 258 ? -0.711 83.985 -29.225 1.00 39.71 258 ASP B O 1
ATOM 4143 N N . VAL B 2 259 ? 0.849 83.866 -27.635 1.00 42.23 259 VAL B N 1
ATOM 4144 C CA . VAL B 2 259 ? 1.942 83.793 -28.599 1.00 42.74 259 VAL B CA 1
ATOM 4145 C C . VAL B 2 259 ? 2.762 82.528 -28.329 1.00 42.12 259 VAL B C 1
ATOM 4146 O O . VAL B 2 259 ? 3.441 82.408 -27.307 1.00 42.76 259 VAL B O 1
ATOM 4150 N N . ALA B 2 260 ? 2.689 81.569 -29.239 1.00 40.72 260 ALA B N 1
ATOM 4151 C CA . ALA B 2 260 ? 3.517 80.375 -29.076 1.00 44.96 260 ALA B CA 1
ATOM 4152 C C . ALA B 2 260 ? 4.972 80.698 -29.438 1.00 46.14 260 ALA B C 1
ATOM 4153 O O . ALA B 2 260 ? 5.246 81.623 -30.202 1.00 45.35 260 ALA B O 1
ATOM 4155 N N . CYS B 2 261 ? 5.918 79.911 -28.918 1.00 43.08 261 CYS B N 1
ATOM 4156 C CA . CYS B 2 261 ? 7.264 80.153 -29.296 1.00 43.59 261 CYS B CA 1
ATOM 4157 C C . CYS B 2 261 ? 7.995 78.837 -29.634 1.00 39.18 261 CYS B C 1
ATOM 4158 O O . CYS B 2 261 ? 7.621 77.724 -29.226 1.00 40.70 261 CYS B O 1
ATOM 4161 N N . MET B 2 262 ? 8.938 78.951 -30.564 1.00 35.61 262 MET B N 1
ATOM 4162 C CA . MET B 2 262 ? 9.812 77.870 -30.978 1.00 38.25 262 MET B CA 1
ATOM 4163 C C . MET B 2 262 ? 11.244 78.432 -31.081 1.00 35.80 262 MET B C 1
ATOM 4164 O O . MET B 2 262 ? 11.550 79.300 -31.934 1.00 37.83 262 MET B O 1
ATOM 4169 N N . VAL B 2 263 ? 12.144 77.942 -30.223 1.00 34.72 263 VAL B N 1
ATOM 4170 C CA . VAL B 2 263 ? 13.452 78.566 -30.031 1.00 34.03 263 VAL B CA 1
ATOM 4171 C C . VAL B 2 263 ? 14.522 77.487 -29.831 1.00 35.88 263 VAL B C 1
ATOM 4172 O O . VAL B 2 263 ? 14.250 76.404 -29.287 1.00 36.02 263 VAL B O 1
ATOM 4176 N N . ASN B 2 264 ? 15.767 77.784 -30.188 1.00 34.45 264 ASN B N 1
ATOM 4177 C CA . ASN B 2 264 ? 16.831 76.857 -29.885 1.00 35.89 264 ASN B CA 1
ATOM 4178 C C . ASN B 2 264 ? 17.640 77.354 -28.663 1.00 37.11 264 ASN B C 1
ATOM 4179 O O . ASN B 2 264 ? 18.219 78.457 -28.677 1.00 35.94 264 ASN B O 1
ATOM 4184 N N . GLY B 2 265 ? 17.697 76.502 -27.628 1.00 34.47 265 GLY B N 1
ATOM 4185 C CA . GLY B 2 265 ? 18.461 76.743 -26.402 1.00 35.55 265 GLY B CA 1
ATOM 4186 C C . GLY B 2 265 ? 17.542 77.296 -25.303 1.00 36.52 265 GLY B C 1
ATOM 4187 O O . GLY B 2 265 ? 16.723 78.194 -25.538 1.00 35.15 265 GLY B O 1
ATOM 4188 N N . ALA B 2 266 ? 17.672 76.742 -24.109 1.00 33.45 266 ALA B N 1
ATOM 4189 C CA . ALA B 2 266 ? 16.768 77.016 -23.003 1.00 34.83 266 ALA B CA 1
ATOM 4190 C C . ALA B 2 266 ? 16.852 78.494 -22.603 1.00 35.39 266 ALA B C 1
ATOM 4191 O O . ALA B 2 266 ? 15.836 79.066 -22.297 1.00 36.00 266 ALA B O 1
ATOM 4193 N N . GLY B 2 267 ? 18.062 79.058 -22.560 1.00 34.47 267 GLY B N 1
ATOM 4194 C CA . GLY B 2 267 ? 18.228 80.421 -22.192 1.00 37.64 267 GLY B CA 1
ATOM 4195 C C . GLY B 2 267 ? 17.520 81.352 -23.168 1.00 39.50 267 GLY B C 1
ATOM 4196 O O . GLY B 2 267 ? 16.765 82.271 -22.769 1.00 36.03 267 GLY B O 1
ATOM 4197 N N . LEU B 2 268 ? 17.760 81.124 -24.464 1.00 37.81 268 LEU B N 1
ATOM 4198 C CA . LEU B 2 268 ? 17.138 81.972 -25.484 1.00 36.96 268 LEU B CA 1
ATOM 4199 C C . LEU B 2 268 ? 15.630 81.729 -25.514 1.00 36.27 268 LEU B C 1
ATOM 4200 O O . LEU B 2 268 ? 14.845 82.650 -25.789 1.00 38.32 268 LEU B O 1
ATOM 4205 N N . ALA B 2 269 ? 15.198 80.495 -25.241 1.00 36.61 269 ALA B N 1
ATOM 4206 C CA . ALA B 2 269 ? 13.753 80.209 -25.205 1.00 37.69 269 ALA B CA 1
ATOM 4207 C C . ALA B 2 269 ? 13.077 81.010 -24.077 1.00 38.68 269 ALA B C 1
ATOM 4208 O O . ALA B 2 269 ? 12.030 81.601 -24.314 1.00 36.40 269 ALA B O 1
ATOM 4210 N N . MET B 2 270 ? 13.664 80.999 -22.872 1.00 36.42 270 MET B N 1
ATOM 4211 C CA . MET B 2 270 ? 13.170 81.822 -21.713 1.00 37.45 270 MET B CA 1
ATOM 4212 C C . MET B 2 270 ? 13.179 83.305 -22.125 1.00 37.57 270 MET B C 1
ATOM 4213 O O . MET B 2 270 ? 12.233 84.024 -21.899 1.00 37.96 270 MET B O 1
ATOM 4218 N N . ALA B 2 271 ? 14.272 83.764 -22.740 1.00 37.21 271 ALA B N 1
ATOM 4219 C CA . ALA B 2 271 ? 14.389 85.169 -23.132 1.00 36.39 271 ALA B CA 1
ATOM 4220 C C . ALA B 2 271 ? 13.305 85.549 -24.140 1.00 37.25 271 ALA B C 1
ATOM 4221 O O . ALA B 2 271 ? 12.890 86.695 -24.143 1.00 38.32 271 ALA B O 1
ATOM 4223 N N . THR B 2 272 ? 12.921 84.605 -25.008 1.00 36.09 272 THR B N 1
ATOM 4224 C CA . THR B 2 272 ? 11.888 84.801 -26.009 1.00 35.61 272 THR B CA 1
ATOM 4225 C C . THR B 2 272 ? 10.527 84.950 -25.328 1.00 38.33 272 THR B C 1
ATOM 4226 O O . THR B 2 272 ? 9.741 85.864 -25.664 1.00 37.08 272 THR B O 1
ATOM 4230 N N . MET B 2 273 ? 10.245 84.081 -24.364 1.00 37.91 273 MET B N 1
ATOM 4231 C CA . MET B 2 273 ? 9.040 84.232 -23.569 1.00 41.50 273 MET B CA 1
ATOM 4232 C C . MET B 2 273 ? 9.041 85.612 -22.893 1.00 39.84 273 MET B C 1
ATOM 4233 O O . MET B 2 273 ? 7.989 86.287 -22.863 1.00 40.12 273 MET B O 1
ATOM 4238 N N . ASP B 2 274 ? 10.214 86.042 -22.407 1.00 35.85 274 ASP B N 1
ATOM 4239 C CA . ASP B 2 274 ? 10.329 87.293 -21.684 1.00 37.83 274 ASP B CA 1
ATOM 4240 C C . ASP B 2 274 ? 10.062 88.475 -22.618 1.00 39.33 274 ASP B C 1
ATOM 4241 O O . ASP B 2 274 ? 9.303 89.350 -22.246 1.00 40.35 274 ASP B O 1
ATOM 4246 N N . ILE B 2 275 ? 10.632 88.479 -23.831 1.00 37.71 275 ILE B N 1
ATOM 4247 C CA . ILE B 2 275 ? 10.409 89.580 -24.749 1.00 39.83 275 ILE B CA 1
ATOM 4248 C C . ILE B 2 275 ? 8.946 89.637 -25.239 1.00 42.14 275 ILE B C 1
ATOM 4249 O O . ILE B 2 275 ? 8.434 90.706 -25.529 1.00 43.62 275 ILE B O 1
ATOM 4254 N N . ILE B 2 276 ? 8.260 88.507 -25.322 1.00 41.98 276 ILE B N 1
ATOM 4255 C CA . ILE B 2 276 ? 6.868 88.529 -25.717 1.00 43.12 276 ILE B CA 1
ATOM 4256 C C . ILE B 2 276 ? 6.099 89.306 -24.638 1.00 44.39 276 ILE B C 1
ATOM 4257 O O . ILE B 2 276 ? 5.308 90.156 -24.978 1.00 43.12 276 ILE B O 1
ATOM 4262 N N . ASN B 2 277 ? 6.362 88.998 -23.351 1.00 43.55 277 ASN B N 1
ATOM 4263 C CA . ASN B 2 277 ? 5.749 89.692 -22.203 1.00 44.78 277 ASN B CA 1
ATOM 4264 C C . ASN B 2 277 ? 6.097 91.183 -22.233 1.00 48.34 277 ASN B C 1
ATOM 4265 O O . ASN B 2 277 ? 5.240 92.038 -22.117 1.00 48.81 277 ASN B O 1
ATOM 4270 N N . TYR B 2 278 ? 7.360 91.493 -22.476 1.00 48.07 278 TYR B N 1
ATOM 4271 C CA . TYR B 2 278 ? 7.816 92.887 -22.555 1.00 50.14 278 TYR B CA 1
ATOM 4272 C C . TYR B 2 278 ? 7.101 93.642 -23.679 1.00 52.33 278 TYR B C 1
ATOM 4273 O O . TYR B 2 278 ? 6.947 94.821 -23.571 1.00 51.28 278 TYR B O 1
ATOM 4282 N N . SER B 2 279 ? 6.698 92.945 -24.750 1.00 51.84 279 SER B N 1
ATOM 4283 C CA . SER B 2 279 ? 6.022 93.531 -25.906 1.00 53.76 279 SER B CA 1
ATOM 4284 C C . SER B 2 279 ? 4.509 93.652 -25.657 1.00 54.66 279 SER B C 1
ATOM 4285 O O . SER B 2 279 ? 3.812 94.116 -26.508 1.00 58.29 279 SER B O 1
ATOM 4288 N N . GLY B 2 280 ? 4.020 93.194 -24.504 1.00 54.82 280 GLY B N 1
ATOM 4289 C CA . GLY B 2 280 ? 2.630 93.381 -24.098 1.00 56.83 280 GLY B CA 1
ATOM 4290 C C . GLY B 2 280 ? 1.744 92.222 -24.527 1.00 59.45 280 GLY B C 1
ATOM 4291 O O . GLY B 2 280 ? 0.549 92.347 -24.541 1.00 60.06 280 GLY B O 1
ATOM 4292 N N . ALA B 2 281 ? 2.322 91.067 -24.873 1.00 51.67 281 ALA B N 1
ATOM 4293 C CA . ALA B 2 281 ? 1.495 89.867 -25.065 1.00 48.85 281 ALA B CA 1
ATOM 4294 C C . ALA B 2 281 ? 1.905 88.832 -24.020 1.00 47.52 281 ALA B C 1
ATOM 4295 O O . ALA B 2 281 ? 2.631 89.145 -23.068 1.00 45.29 281 ALA B O 1
ATOM 4297 N N . LYS B 2 282 ? 1.482 87.591 -24.221 1.00 47.04 282 LYS B N 1
ATOM 4298 C CA . LYS B 2 282 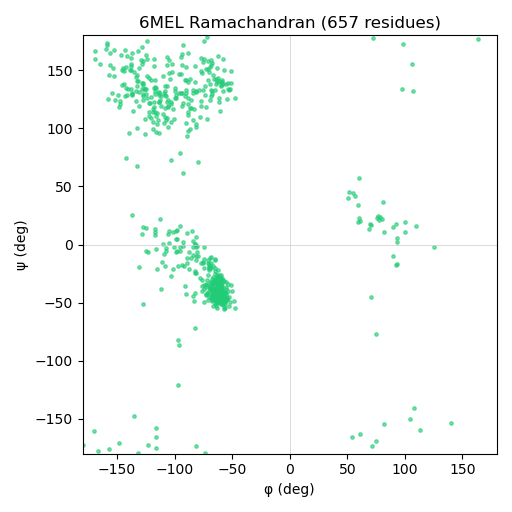? 1.667 86.571 -23.215 1.00 48.48 282 LYS B CA 1
ATOM 4299 C C . LYS B 2 282 ? 2.218 85.316 -23.879 1.00 44.71 282 LYS B C 1
ATOM 4300 O O . LYS B 2 282 ? 1.607 84.773 -24.797 1.00 43.41 282 LYS B O 1
ATOM 4306 N N . PRO B 2 283 ? 3.368 84.794 -23.430 1.00 43.34 283 PRO B N 1
ATOM 4307 C CA . PRO B 2 283 ? 3.859 83.537 -23.981 1.00 42.64 283 PRO B CA 1
ATOM 4308 C C . PRO B 2 283 ? 2.950 82.335 -23.670 1.00 44.72 283 PRO B C 1
ATOM 4309 O O . PRO B 2 283 ? 2.523 82.126 -22.524 1.00 45.05 283 PRO B O 1
ATOM 4313 N N . ALA B 2 284 ? 2.671 81.535 -24.706 1.00 40.49 284 ALA B N 1
ATOM 4314 C CA . ALA B 2 284 ? 1.791 80.418 -24.558 1.00 42.46 284 ALA B CA 1
ATOM 4315 C C . ALA B 2 284 ? 2.553 79.157 -24.132 1.00 41.73 284 ALA B C 1
ATOM 4316 O O . ALA B 2 284 ? 1.912 78.176 -23.668 1.00 40.71 284 ALA B O 1
ATOM 4318 N N . ASN B 2 285 ? 3.880 79.164 -24.269 1.00 40.28 285 ASN B N 1
ATOM 4319 C CA . ASN B 2 285 ? 4.681 77.968 -24.042 1.00 40.05 285 ASN B CA 1
ATOM 4320 C C . ASN B 2 285 ? 6.165 78.333 -23.998 1.00 40.01 285 ASN B C 1
ATOM 4321 O O . ASN B 2 285 ? 6.592 79.370 -24.510 1.00 39.59 285 ASN B O 1
ATOM 4326 N N . PHE B 2 286 ? 6.935 77.429 -23.392 1.00 37.51 286 PHE B N 1
ATOM 4327 C CA . PHE B 2 286 ? 8.369 77.280 -23.543 1.00 37.61 286 PHE B CA 1
ATOM 4328 C C . PHE B 2 286 ? 8.572 76.127 -24.519 1.00 38.87 286 PHE B C 1
ATOM 4329 O O . PHE B 2 286 ? 7.904 75.070 -24.379 1.00 36.89 286 PHE B O 1
ATOM 4337 N N . LEU B 2 287 ? 9.431 76.316 -25.521 1.00 36.29 287 LEU B N 1
ATOM 4338 C CA . LEU B 2 287 ? 9.868 75.184 -26.367 1.00 37.78 287 LEU B CA 1
ATOM 4339 C C . LEU B 2 287 ? 11.304 75.424 -26.825 1.00 38.10 287 LEU B C 1
ATOM 4340 O O . LEU B 2 287 ? 11.601 76.470 -27.451 1.00 37.86 287 LEU B O 1
ATOM 4345 N N . ASP B 2 288 ? 12.159 74.451 -26.499 1.00 35.97 288 ASP B N 1
ATOM 4346 C CA . ASP B 2 288 ? 13.507 74.369 -26.921 1.00 38.32 288 ASP B CA 1
ATOM 4347 C C . ASP B 2 288 ? 13.609 73.227 -27.941 1.00 38.59 288 ASP B C 1
ATOM 4348 O O . ASP B 2 288 ? 13.353 72.077 -27.632 1.00 37.79 288 ASP B O 1
ATOM 4353 N N . VAL B 2 289 ? 13.977 73.580 -29.165 1.00 37.76 289 VAL B N 1
ATOM 4354 C CA . VAL B 2 289 ? 14.207 72.627 -30.242 1.00 39.93 289 VAL B CA 1
ATOM 4355 C C . VAL B 2 289 ? 15.597 72.947 -30.794 1.00 41.27 289 VAL B C 1
ATOM 4356 O O . VAL B 2 289 ? 15.911 74.111 -31.013 1.00 43.62 289 VAL B O 1
ATOM 4360 N N . GLY B 2 290 ? 16.383 71.924 -31.095 1.00 41.16 290 GLY B N 1
ATOM 4361 C CA . GLY B 2 290 ? 17.715 72.173 -31.661 1.00 41.49 290 GLY B CA 1
ATOM 4362 C C . GLY B 2 290 ? 17.618 72.851 -33.025 1.00 40.62 290 GLY B C 1
ATOM 4363 O O . GLY B 2 290 ? 16.754 72.528 -33.854 1.00 37.22 290 GLY B O 1
ATOM 4364 N N . GLY B 2 291 ? 18.538 73.771 -33.297 1.00 39.11 291 GLY B N 1
ATOM 4365 C CA . GLY B 2 291 ? 18.560 74.410 -34.591 1.00 43.07 291 GLY B CA 1
ATOM 4366 C C . GLY B 2 291 ? 18.839 73.404 -35.690 1.00 42.54 291 GLY B C 1
ATOM 4367 O O . GLY B 2 291 ? 18.472 73.612 -36.792 1.00 41.99 291 GLY B O 1
ATOM 4368 N N . GLY B 2 292 ? 19.576 72.351 -35.347 1.00 44.76 292 GLY B N 1
ATOM 4369 C CA . GLY B 2 292 ? 19.895 71.241 -36.226 1.00 46.69 292 GLY B CA 1
ATOM 4370 C C . GLY B 2 292 ? 18.808 70.182 -36.286 1.00 46.49 292 GLY B C 1
ATOM 4371 O O . GLY B 2 292 ? 19.020 69.176 -36.908 1.00 46.29 292 GLY B O 1
ATOM 4372 N N . ALA B 2 293 ? 17.667 70.372 -35.616 1.00 44.05 293 ALA B N 1
ATOM 4373 C CA . ALA B 2 293 ? 16.614 69.344 -35.632 1.00 45.08 293 ALA B CA 1
ATOM 4374 C C . ALA B 2 293 ? 16.203 69.056 -37.089 1.00 45.49 293 ALA B C 1
ATOM 4375 O O . ALA B 2 293 ? 16.201 69.977 -37.961 1.00 44.44 293 ALA B O 1
ATOM 4377 N N . SER B 2 294 ? 15.781 67.816 -37.330 1.00 45.09 294 SER B N 1
ATOM 4378 C CA . SER B 2 294 ? 15.245 67.424 -38.642 1.00 48.93 294 SER B CA 1
ATOM 4379 C C . SER B 2 294 ? 13.898 68.107 -38.898 1.00 48.29 294 SER B C 1
ATOM 4380 O O . SER B 2 294 ? 13.236 68.522 -37.950 1.00 45.68 294 SER B O 1
ATOM 4383 N N . PRO B 2 295 ? 13.455 68.241 -40.176 1.00 49.39 295 PRO B N 1
ATOM 4384 C CA . PRO B 2 295 ? 12.136 68.796 -40.487 1.00 50.98 295 PRO B CA 1
ATOM 4385 C C . PRO B 2 295 ? 10.982 67.989 -39.865 1.00 48.55 295 PRO B C 1
ATOM 4386 O O . PRO B 2 295 ? 9.968 68.573 -39.529 1.00 46.55 295 PRO B O 1
ATOM 4390 N N . GLU B 2 296 ? 11.206 66.695 -39.621 1.00 46.59 296 GLU B N 1
ATOM 4391 C CA . GLU B 2 296 ? 10.257 65.833 -38.917 1.00 50.45 296 GLU B CA 1
ATOM 4392 C C . GLU B 2 296 ? 10.069 66.296 -37.472 1.00 49.13 296 GLU B C 1
ATOM 4393 O O . GLU B 2 296 ? 8.921 66.361 -37.010 1.00 50.96 296 GLU B O 1
ATOM 4399 N N . THR B 2 297 ? 11.177 66.505 -36.741 1.00 45.44 297 THR B N 1
ATOM 4400 C CA . THR B 2 297 ? 11.139 67.032 -35.402 1.00 42.90 297 THR B CA 1
ATOM 4401 C C . THR B 2 297 ? 10.450 68.407 -35.392 1.00 41.52 297 THR B C 1
ATOM 4402 O O . THR B 2 297 ? 9.595 68.637 -34.563 1.00 40.60 297 THR B O 1
ATOM 4406 N N . VAL B 2 298 ? 10.781 69.275 -36.354 1.00 40.16 298 VAL B N 1
ATOM 4407 C CA . VAL B 2 298 ? 10.213 70.624 -36.406 1.00 39.19 298 VAL B CA 1
ATOM 4408 C C . VAL B 2 298 ? 8.704 70.516 -36.644 1.00 38.38 298 VAL B C 1
ATOM 4409 O O . VAL B 2 298 ? 7.893 71.240 -36.047 1.00 40.25 298 VAL B O 1
ATOM 4413 N N . ALA B 2 299 ? 8.306 69.560 -37.481 1.00 40.24 299 ALA B N 1
ATOM 4414 C CA . ALA B 2 299 ? 6.887 69.352 -37.800 1.00 41.63 299 ALA B CA 1
ATOM 4415 C C . ALA B 2 299 ? 6.123 68.914 -36.536 1.00 41.08 299 ALA B C 1
ATOM 4416 O O . ALA B 2 299 ? 5.056 69.443 -36.267 1.00 38.97 299 ALA B O 1
ATOM 4418 N N . LYS B 2 300 ? 6.729 68.039 -35.723 1.00 38.81 300 LYS B N 1
ATOM 4419 C CA . LYS B 2 300 ? 6.156 67.615 -34.441 1.00 40.89 300 LYS B CA 1
ATOM 4420 C C . LYS B 2 300 ? 6.058 68.810 -33.478 1.00 38.54 300 LYS B C 1
ATOM 4421 O O . LYS B 2 300 ? 5.055 68.996 -32.787 1.00 38.48 300 LYS B O 1
ATOM 4427 N N . ALA B 2 301 ? 7.087 69.658 -33.449 1.00 36.55 301 ALA B N 1
ATOM 4428 C CA . ALA B 2 301 ? 7.036 70.866 -32.620 1.00 39.54 301 ALA B CA 1
ATOM 4429 C C . ALA B 2 301 ? 5.863 71.782 -33.005 1.00 38.00 301 ALA B C 1
ATOM 4430 O O . ALA B 2 301 ? 5.150 72.284 -32.144 1.00 37.10 301 ALA B O 1
ATOM 4432 N N . PHE B 2 302 ? 5.661 72.003 -34.315 1.00 40.05 302 PHE B N 1
ATOM 4433 C CA . PHE B 2 302 ? 4.486 72.763 -34.809 1.00 39.53 302 PHE B CA 1
ATOM 4434 C C . PHE B 2 302 ? 3.204 72.112 -34.304 1.00 38.54 302 PHE B C 1
ATOM 4435 O O . PHE B 2 302 ? 2.351 72.811 -33.749 1.00 39.33 302 PHE B O 1
ATOM 4443 N N . GLU B 2 303 ? 3.081 70.784 -34.480 1.00 36.68 303 GLU B N 1
ATOM 4444 C CA . GLU B 2 303 ? 1.866 70.063 -34.063 1.00 36.97 303 GLU B CA 1
ATOM 4445 C C . GLU B 2 303 ? 1.579 70.326 -32.587 1.00 36.93 303 GLU B C 1
ATOM 4446 O O . GLU B 2 303 ? 0.458 70.679 -32.203 1.00 36.14 303 GLU B O 1
ATOM 4452 N N . ILE B 2 304 ? 2.619 70.206 -31.748 1.00 38.07 304 ILE B N 1
ATOM 4453 C CA . ILE B 2 304 ? 2.393 70.322 -30.305 1.00 39.25 304 ILE B CA 1
ATOM 4454 C C . ILE B 2 304 ? 1.986 71.749 -29.942 1.00 40.20 304 ILE B C 1
ATOM 4455 O O . ILE B 2 304 ? 1.026 71.941 -29.257 1.00 37.11 304 ILE B O 1
ATOM 4460 N N . ILE B 2 305 ? 2.700 72.745 -30.464 1.00 40.00 305 ILE B N 1
ATOM 4461 C CA A ILE B 2 305 ? 2.424 74.169 -30.191 0.60 43.12 305 ILE B CA 1
ATOM 4462 C CA B ILE B 2 305 ? 2.367 74.099 -30.030 0.40 39.12 305 ILE B CA 1
ATOM 4463 C C . ILE B 2 305 ? 0.991 74.530 -30.576 1.00 40.92 305 ILE B C 1
ATOM 4464 O O . ILE B 2 305 ? 0.353 75.334 -29.924 1.00 44.46 305 ILE B O 1
ATOM 4473 N N . LEU B 2 306 ? 0.541 73.994 -31.720 1.00 38.32 306 LEU B N 1
ATOM 4474 C CA . LEU B 2 306 ? -0.752 74.452 -32.326 1.00 41.42 306 LEU B CA 1
ATOM 4475 C C . LEU B 2 306 ? -1.955 73.769 -31.663 1.00 42.04 306 LEU B C 1
ATOM 4476 O O . LEU B 2 306 ? -3.081 74.083 -32.024 1.00 39.31 306 LEU B O 1
ATOM 4481 N N . ARG B 2 307 ? -1.728 72.857 -30.701 1.00 40.35 307 ARG B N 1
ATOM 4482 C CA . ARG B 2 307 ? -2.854 72.243 -29.969 1.00 41.32 307 ARG B CA 1
ATOM 4483 C C . ARG B 2 307 ? -3.632 73.310 -29.203 1.00 44.96 307 ARG B C 1
ATOM 4484 O O . ARG B 2 307 ? -4.879 73.185 -29.012 1.00 44.57 307 ARG B O 1
ATOM 4492 N N . ASP B 2 308 ? -2.935 74.376 -28.779 1.00 40.60 308 ASP B N 1
ATOM 4493 C CA . ASP B 2 308 ? -3.556 75.382 -28.008 1.00 39.38 308 ASP B CA 1
ATOM 4494 C C . ASP B 2 308 ? -4.235 76.329 -28.986 1.00 42.97 308 ASP B C 1
ATOM 4495 O O . ASP B 2 308 ? -3.581 77.149 -29.620 1.00 40.92 308 ASP B O 1
ATOM 4500 N N . LYS B 2 309 ? -5.563 76.267 -29.042 1.00 43.10 309 LYS B N 1
ATOM 4501 C CA . LYS B 2 309 ? -6.343 77.070 -29.991 1.00 45.38 309 LYS B CA 1
ATOM 4502 C C . LYS B 2 309 ? -6.554 78.510 -29.483 1.00 45.07 309 LYS B C 1
ATOM 4503 O O . LYS B 2 309 ? -7.245 79.241 -30.141 1.00 47.42 309 LYS B O 1
ATOM 4509 N N . ASN B 2 310 ? -5.928 78.913 -28.363 1.00 46.62 310 ASN B N 1
ATOM 4510 C CA . ASN B 2 310 ? -5.836 80.319 -27.965 1.00 49.27 310 ASN B CA 1
ATOM 4511 C C . ASN B 2 310 ? -4.627 80.998 -28.628 1.00 49.39 310 ASN B C 1
ATOM 4512 O O . ASN B 2 310 ? -4.505 82.172 -28.552 1.00 46.52 310 ASN B O 1
ATOM 4517 N N . VAL B 2 311 ? -3.720 80.241 -29.249 1.00 45.70 311 VAL B N 1
ATOM 4518 C CA . VAL B 2 311 ? -2.537 80.858 -29.821 1.00 45.89 311 VAL B CA 1
ATOM 4519 C C . VAL B 2 311 ? -2.923 81.731 -31.040 1.00 43.89 311 VAL B C 1
ATOM 4520 O O . VAL B 2 311 ? -3.634 81.293 -31.924 1.00 43.06 311 VAL B O 1
ATOM 4524 N N . LYS B 2 312 ? -2.406 82.963 -31.111 1.00 41.52 312 LYS B N 1
ATOM 4525 C CA A LYS B 2 312 ? -2.716 83.900 -32.194 0.60 45.34 312 LYS B CA 1
ATOM 4526 C CA B LYS B 2 312 ? -2.732 83.884 -32.207 0.40 44.34 312 LYS B CA 1
ATOM 4527 C C . LYS B 2 312 ? -1.529 84.078 -33.142 1.00 44.77 312 LYS B C 1
ATOM 4528 O O . LYS B 2 312 ? -1.713 84.506 -34.274 1.00 44.93 312 LYS B O 1
ATOM 4539 N N . VAL B 2 313 ? -0.316 83.757 -32.674 1.00 42.56 313 VAL B N 1
ATOM 4540 C CA . VAL B 2 313 ? 0.888 83.978 -33.456 1.00 39.60 313 VAL B CA 1
ATOM 4541 C C . VAL B 2 313 ? 1.920 82.951 -33.014 1.00 38.09 313 VAL B C 1
ATOM 4542 O O . VAL B 2 313 ? 1.998 82.629 -31.819 1.00 38.42 313 VAL B O 1
ATOM 4546 N N . ILE B 2 314 ? 2.743 82.481 -33.948 1.00 36.51 314 ILE B N 1
ATOM 4547 C CA . ILE B 2 314 ? 3.907 81.672 -33.577 1.00 37.75 314 ILE B CA 1
ATOM 4548 C C . ILE B 2 314 ? 5.147 82.530 -33.801 1.00 37.11 314 ILE B C 1
ATOM 4549 O O . ILE B 2 314 ? 5.309 83.076 -34.884 1.00 37.18 314 ILE B O 1
ATOM 4554 N N . PHE B 2 315 ? 6.004 82.612 -32.781 1.00 36.19 315 PHE B N 1
ATOM 4555 C CA . PHE B 2 315 ? 7.280 83.314 -32.840 1.00 36.42 315 PHE B CA 1
ATOM 4556 C C . PHE B 2 315 ? 8.405 82.292 -32.835 1.00 38.07 315 PHE B C 1
ATOM 4557 O O . PHE B 2 315 ? 8.689 81.669 -31.780 1.00 37.84 315 PHE B O 1
ATOM 4565 N N . ILE B 2 316 ? 9.013 82.090 -34.011 1.00 35.69 316 ILE B N 1
ATOM 4566 C CA . ILE B 2 316 ? 10.184 81.238 -34.158 1.00 36.80 316 ILE B CA 1
ATOM 4567 C C . ILE B 2 316 ? 11.398 82.150 -34.026 1.00 39.05 316 ILE B C 1
ATOM 4568 O O . ILE B 2 316 ? 11.501 83.125 -34.747 1.00 37.81 316 ILE B O 1
ATOM 4573 N N . ASN B 2 317 ? 12.266 81.852 -33.062 1.00 38.54 317 ASN B N 1
ATOM 4574 C CA . ASN B 2 317 ? 13.411 82.664 -32.762 1.00 37.63 317 ASN B CA 1
ATOM 4575 C C . ASN B 2 317 ? 14.583 81.704 -32.663 1.00 38.77 317 ASN B C 1
ATOM 4576 O O . ASN B 2 317 ? 14.693 80.955 -31.701 1.00 36.58 317 ASN B O 1
ATOM 4581 N N . ILE B 2 318 ? 15.379 81.628 -33.719 1.00 36.98 318 ILE B N 1
ATOM 4582 C CA . ILE B 2 318 ? 16.423 80.629 -33.764 1.00 37.31 318 ILE B CA 1
ATOM 4583 C C . ILE B 2 318 ? 17.722 81.315 -34.169 1.00 38.91 318 ILE B C 1
ATOM 4584 O O . ILE B 2 318 ? 17.784 82.041 -35.192 1.00 41.71 318 ILE B O 1
ATOM 4589 N N . PHE B 2 319 ? 18.771 81.028 -33.406 1.00 37.19 319 PHE B N 1
ATOM 4590 C CA . PHE B 2 319 ? 20.108 81.510 -33.709 1.00 37.42 319 PHE B CA 1
ATOM 4591 C C . PHE B 2 319 ? 20.901 80.348 -34.313 1.00 40.02 319 PHE B C 1
ATOM 4592 O O . PHE B 2 319 ? 21.279 79.391 -33.616 1.00 39.82 319 PHE B O 1
ATOM 4600 N N . GLY B 2 320 ? 21.106 80.414 -35.630 1.00 42.53 320 GLY B N 1
ATOM 4601 C CA . GLY B 2 320 ? 21.957 79.440 -36.322 1.00 44.98 320 GLY B CA 1
ATOM 4602 C C . GLY B 2 320 ? 23.428 79.817 -36.184 1.00 46.09 320 GLY B C 1
ATOM 4603 O O . GLY B 2 320 ? 23.898 80.715 -36.840 1.00 46.56 320 GLY B O 1
ATOM 4604 N N . GLY B 2 321 ? 24.152 79.124 -35.313 1.00 43.79 321 GLY B N 1
ATOM 4605 C CA . GLY B 2 321 ? 25.549 79.394 -35.104 1.00 43.51 321 GLY B CA 1
ATOM 4606 C C . GLY B 2 321 ? 26.388 78.423 -35.924 1.00 45.12 321 GLY B C 1
ATOM 4607 O O . GLY B 2 321 ? 26.797 78.734 -37.037 1.00 43.72 321 GLY B O 1
ATOM 4608 N N . ILE B 2 322 ? 26.578 77.220 -35.375 1.00 44.06 322 ILE B N 1
ATOM 4609 C CA . ILE B 2 322 ? 27.151 76.086 -36.086 1.00 45.11 322 ILE B CA 1
ATOM 4610 C C . ILE B 2 322 ? 26.194 75.646 -37.202 1.00 47.71 322 ILE B C 1
ATOM 4611 O O . ILE B 2 322 ? 26.660 75.188 -38.231 1.00 45.09 322 ILE B O 1
ATOM 4616 N N . VAL B 2 323 ? 24.872 75.708 -36.970 1.00 44.06 323 VAL B N 1
ATOM 4617 C CA . VAL B 2 323 ? 23.898 75.321 -37.992 1.00 43.83 323 VAL B CA 1
ATOM 4618 C C . VAL B 2 323 ? 23.559 76.556 -38.826 1.00 43.32 323 VAL B C 1
ATOM 4619 O O . VAL B 2 323 ? 23.312 77.599 -38.292 1.00 43.49 323 VAL B O 1
ATOM 4623 N N . ARG B 2 324 ? 23.569 76.410 -40.141 1.00 42.71 324 ARG B N 1
ATOM 4624 C CA . ARG B 2 324 ? 23.324 77.516 -41.087 1.00 47.77 324 ARG B CA 1
ATOM 4625 C C . ARG B 2 324 ? 21.832 77.853 -41.126 1.00 44.53 324 ARG B C 1
ATOM 4626 O O . ARG B 2 324 ? 20.992 76.953 -41.212 1.00 40.85 324 ARG B O 1
ATOM 4634 N N . CYS B 2 325 ? 21.528 79.149 -41.037 1.00 41.56 325 CYS B N 1
ATOM 4635 C CA . CYS B 2 325 ? 20.165 79.623 -40.959 1.00 43.30 325 CYS B CA 1
ATOM 4636 C C . CYS B 2 325 ? 19.394 79.248 -42.227 1.00 42.97 325 CYS B C 1
ATOM 4637 O O . CYS B 2 325 ? 18.208 79.094 -42.170 1.00 42.07 325 CYS B O 1
ATOM 4640 N N . ASP B 2 326 ? 20.083 79.138 -43.375 1.00 45.47 326 ASP B N 1
ATOM 4641 C CA . ASP B 2 326 ? 19.397 78.835 -44.659 1.00 45.47 326 ASP B CA 1
ATOM 4642 C C . ASP B 2 326 ? 18.894 77.404 -44.618 1.00 44.06 326 ASP B C 1
ATOM 4643 O O . ASP B 2 326 ? 17.798 77.113 -45.102 1.00 43.93 326 ASP B O 1
ATOM 4648 N N . ARG B 2 327 ? 19.650 76.518 -43.978 1.00 45.19 327 ARG B N 1
ATOM 4649 C CA A ARG B 2 327 ? 19.160 75.165 -43.846 0.50 46.44 327 ARG B CA 1
ATOM 4650 C CA B ARG B 2 327 ? 19.212 75.125 -43.774 0.50 45.70 327 ARG B CA 1
ATOM 4651 C C . ARG B 2 327 ? 18.008 75.131 -42.827 1.00 44.02 327 ARG B C 1
ATOM 4652 O O . ARG B 2 327 ? 17.053 74.387 -43.015 1.00 44.31 327 ARG B O 1
ATOM 4667 N N . ILE B 2 328 ? 18.050 75.981 -41.799 1.00 41.27 328 ILE B N 1
ATOM 4668 C CA . ILE B 2 328 ? 16.921 76.022 -40.836 1.00 42.02 328 ILE B CA 1
ATOM 4669 C C . ILE B 2 328 ? 15.647 76.493 -41.561 1.00 39.13 328 ILE B C 1
ATOM 4670 O O . ILE B 2 328 ? 14.531 75.938 -41.362 1.00 40.41 328 ILE B O 1
ATOM 4675 N N . ALA B 2 329 ? 15.808 77.499 -42.426 1.00 39.76 329 ALA B N 1
ATOM 4676 C CA . ALA B 2 329 ? 14.682 78.082 -43.170 1.00 40.01 329 ALA B CA 1
ATOM 4677 C C . ALA B 2 329 ? 14.019 77.029 -44.069 1.00 40.77 329 ALA B C 1
ATOM 4678 O O . ALA B 2 329 ? 12.769 76.896 -44.072 1.00 41.50 329 ALA B O 1
ATOM 4680 N N . ASN B 2 330 ? 14.838 76.293 -44.836 1.00 40.68 330 ASN B N 1
ATOM 4681 C CA . ASN B 2 330 ? 14.364 75.153 -45.677 1.00 43.47 330 ASN B CA 1
ATOM 4682 C C . ASN B 2 330 ? 13.610 74.100 -44.835 1.00 43.34 330 ASN B C 1
ATOM 4683 O O . ASN B 2 330 ? 12.563 73.633 -45.252 1.00 43.30 330 ASN B O 1
ATOM 4688 N N . GLY B 2 331 ? 14.149 73.727 -43.664 1.00 40.67 331 GLY B N 1
ATOM 4689 C CA . GLY B 2 331 ? 13.465 72.801 -42.785 1.00 39.91 331 GLY B CA 1
ATOM 4690 C C . GLY B 2 331 ? 12.118 73.339 -42.300 1.00 39.32 331 GLY B C 1
ATOM 4691 O O . GLY B 2 331 ? 11.127 72.578 -42.183 1.00 43.71 331 GLY B O 1
ATOM 4692 N N . ILE B 2 332 ? 12.024 74.654 -42.041 1.00 41.11 332 ILE B N 1
ATOM 4693 C CA . ILE B 2 332 ? 10.730 75.249 -41.589 1.00 38.89 332 ILE B CA 1
ATOM 4694 C C . ILE B 2 332 ? 9.711 75.177 -42.737 1.00 41.76 332 ILE B C 1
ATOM 4695 O O . ILE B 2 332 ? 8.500 74.924 -42.528 1.00 40.89 332 ILE B O 1
ATOM 4700 N N . LEU B 2 333 ? 10.161 75.485 -43.952 1.00 42.15 333 LEU B N 1
ATOM 4701 C CA . LEU B 2 333 ? 9.294 75.387 -45.111 1.00 42.86 333 LEU B CA 1
ATOM 4702 C C . LEU B 2 333 ? 8.835 73.934 -45.297 1.00 43.02 333 LEU B C 1
ATOM 4703 O O . LEU B 2 333 ? 7.665 73.697 -45.463 1.00 44.29 333 LEU B O 1
ATOM 4708 N N . GLU B 2 334 ? 9.750 72.964 -45.194 1.00 44.54 334 GLU B N 1
ATOM 4709 C CA A GLU B 2 334 ? 9.388 71.534 -45.334 0.60 45.30 334 GLU B CA 1
ATOM 4710 C CA B GLU B 2 334 ? 9.417 71.527 -45.311 0.40 43.83 334 GLU B CA 1
ATOM 4711 C C . GLU B 2 334 ? 8.383 71.161 -44.231 1.00 44.84 334 GLU B C 1
ATOM 4712 O O . GLU B 2 334 ? 7.347 70.531 -44.492 1.00 41.44 334 GLU B O 1
ATOM 4723 N N . ALA B 2 335 ? 8.614 71.639 -43.008 1.00 42.14 335 ALA B N 1
ATOM 4724 C CA . ALA B 2 335 ? 7.793 71.257 -41.878 1.00 41.91 335 ALA B CA 1
ATOM 4725 C C . ALA B 2 335 ? 6.377 71.848 -41.937 1.00 41.69 335 ALA B C 1
ATOM 4726 O O . ALA B 2 335 ? 5.509 71.381 -41.226 1.00 40.43 335 ALA B O 1
ATOM 4728 N N . THR B 2 336 ? 6.157 72.919 -42.705 1.00 40.44 336 THR B N 1
ATOM 4729 C CA . THR B 2 336 ? 4.868 73.518 -42.828 1.00 39.79 336 THR B CA 1
ATOM 4730 C C . THR B 2 336 ? 4.088 72.947 -44.022 1.00 40.06 336 THR B C 1
ATOM 4731 O O . THR B 2 336 ? 2.941 73.366 -44.273 1.00 39.33 336 THR B O 1
ATOM 4735 N N . LYS B 2 337 ? 4.674 72.022 -44.779 1.00 42.45 337 LYS B N 1
ATOM 4736 C CA . LYS B 2 337 ? 3.937 71.396 -45.882 1.00 48.09 337 LYS B CA 1
ATOM 4737 C C . LYS B 2 337 ? 2.639 70.709 -45.421 1.00 46.10 337 LYS B C 1
ATOM 4738 O O . LYS B 2 337 ? 2.648 69.927 -44.511 1.00 45.22 337 LYS B O 1
ATOM 4744 N N . ASN B 2 338 ? 1.548 70.990 -46.133 1.00 44.32 338 ASN B N 1
ATOM 4745 C CA . ASN B 2 338 ? 0.219 70.349 -45.970 1.00 48.01 338 ASN B CA 1
ATOM 4746 C C . ASN B 2 338 ? -0.404 70.769 -44.644 1.00 46.01 338 ASN B C 1
ATOM 4747 O O . ASN B 2 338 ? -1.326 70.153 -44.193 1.00 49.07 338 ASN B O 1
ATOM 4752 N N . VAL B 2 339 ? 0.145 71.794 -43.995 1.00 42.19 339 VAL B N 1
ATOM 4753 C CA . VAL B 2 339 ? -0.453 72.266 -42.738 1.00 42.89 339 VAL B CA 1
ATOM 4754 C C . VAL B 2 339 ? -1.531 73.279 -43.118 1.00 44.64 339 VAL B C 1
ATOM 4755 O O . VAL B 2 339 ? -1.339 74.083 -44.030 1.00 45.28 339 VAL B O 1
ATOM 4759 N N . GLU B 2 340 ? -2.631 73.251 -42.386 1.00 43.01 340 GLU B N 1
ATOM 4760 C CA . GLU B 2 340 ? -3.767 74.151 -42.604 1.00 44.02 340 GLU B CA 1
ATOM 4761 C C . GLU B 2 340 ? -3.903 75.022 -41.345 1.00 46.78 340 GLU B C 1
ATOM 4762 O O . GLU B 2 340 ? -4.488 74.613 -40.382 1.00 51.62 340 GLU B O 1
ATOM 4768 N N . VAL B 2 341 ? -3.340 76.230 -41.370 1.00 46.13 341 VAL B N 1
ATOM 4769 C CA . VAL B 2 341 ? -3.231 77.117 -40.199 1.00 47.58 341 VAL B CA 1
ATOM 4770 C C . VAL B 2 341 ? -3.468 78.558 -40.687 1.00 46.72 341 VAL B C 1
ATOM 4771 O O . VAL B 2 341 ? -2.920 78.946 -41.724 1.00 46.78 341 VAL B O 1
ATOM 4775 N N . ASN B 2 342 ? -4.288 79.317 -39.958 1.00 43.74 342 ASN B N 1
ATOM 4776 C CA . ASN B 2 342 ? -4.648 80.675 -40.287 1.00 46.57 342 ASN B CA 1
ATOM 4777 C C . ASN B 2 342 ? -3.837 81.672 -39.451 1.00 49.88 342 ASN B C 1
ATOM 4778 O O . ASN B 2 342 ? -3.973 82.852 -39.631 1.00 49.38 342 ASN B O 1
ATOM 4783 N N . ILE B 2 343 ? -2.979 81.209 -38.543 1.00 47.75 343 ILE B N 1
ATOM 4784 C CA . ILE B 2 343 ? -2.283 82.188 -37.740 1.00 46.90 343 ILE B CA 1
ATOM 4785 C C . ILE B 2 343 ? -0.920 82.464 -38.359 1.00 42.75 343 ILE B C 1
ATOM 4786 O O . ILE B 2 343 ? -0.314 81.587 -38.959 1.00 41.76 343 ILE B O 1
ATOM 4791 N N . PRO B 2 344 ? -0.419 83.710 -38.255 1.00 42.68 344 PRO B N 1
ATOM 4792 C CA . PRO B 2 344 ? 0.884 84.061 -38.819 1.00 41.52 344 PRO B CA 1
ATOM 4793 C C . PRO B 2 344 ? 2.054 83.443 -38.044 1.00 40.85 344 PRO B C 1
ATOM 4794 O O . PRO B 2 344 ? 1.946 83.168 -36.847 1.00 39.73 344 PRO B O 1
ATOM 4798 N N . ILE B 2 345 ? 3.151 83.191 -38.751 1.00 39.29 345 ILE B N 1
ATOM 4799 C CA . ILE B 2 345 ? 4.357 82.714 -38.172 1.00 40.47 345 ILE B CA 1
ATOM 4800 C C . ILE B 2 345 ? 5.452 83.764 -38.401 1.00 41.50 345 ILE B C 1
ATOM 4801 O O . ILE B 2 345 ? 5.864 84.026 -39.506 1.00 43.37 345 ILE B O 1
ATOM 4806 N N . VAL B 2 346 ? 5.935 84.365 -37.321 1.00 42.19 346 VAL B N 1
ATOM 4807 C CA . VAL B 2 346 ? 7.071 85.299 -37.397 1.00 40.34 346 VAL B CA 1
ATOM 4808 C C . VAL B 2 346 ? 8.320 84.460 -37.249 1.00 39.46 346 VAL B C 1
ATOM 4809 O O . VAL B 2 346 ? 8.424 83.698 -36.291 1.00 39.47 346 VAL B O 1
ATOM 4813 N N . VAL B 2 347 ? 9.242 84.583 -38.185 1.00 37.29 347 VAL B N 1
ATOM 4814 C CA . VAL B 2 347 ? 10.429 83.748 -38.153 1.00 38.85 347 VAL B CA 1
ATOM 4815 C C . VAL B 2 347 ? 11.654 84.641 -38.060 1.00 41.99 347 VAL B C 1
ATOM 4816 O O . VAL B 2 347 ? 11.967 85.331 -39.015 1.00 45.80 347 VAL B O 1
ATOM 4820 N N . ARG B 2 348 ? 12.313 84.641 -36.905 1.00 39.09 348 ARG B N 1
ATOM 4821 C CA . ARG B 2 348 ? 13.483 85.414 -36.709 1.00 38.40 348 ARG B CA 1
ATOM 4822 C C . ARG B 2 348 ? 14.658 84.450 -36.680 1.00 39.69 348 ARG B C 1
ATOM 4823 O O . ARG B 2 348 ? 14.812 83.674 -35.727 1.00 40.65 348 ARG B O 1
ATOM 4831 N N . LEU B 2 349 ? 15.450 84.461 -37.747 1.00 38.32 349 LEU B N 1
ATOM 4832 C CA . LEU B 2 349 ? 16.619 83.661 -37.846 1.00 39.61 349 LEU B CA 1
ATOM 4833 C C . LEU B 2 349 ? 17.802 84.610 -37.872 1.00 43.06 349 LEU B C 1
ATOM 4834 O O . LEU B 2 349 ? 17.823 85.549 -38.694 1.00 43.03 349 LEU B O 1
ATOM 4839 N N . ASP B 2 350 ? 18.798 84.342 -37.027 1.00 41.95 350 ASP B N 1
ATOM 4840 C CA . ASP B 2 350 ? 20.002 85.172 -37.056 1.00 42.76 350 ASP B CA 1
ATOM 4841 C C . ASP B 2 350 ? 21.234 84.300 -36.850 1.00 42.78 350 ASP B C 1
ATOM 4842 O O . ASP B 2 350 ? 21.137 83.167 -36.418 1.00 44.08 350 ASP B O 1
ATOM 4847 N N . GLY B 2 351 ? 22.405 84.837 -37.211 1.00 43.86 351 GLY B N 1
ATOM 4848 C CA . GLY B 2 351 ? 23.650 84.068 -37.220 1.00 42.52 351 GLY B CA 1
ATOM 4849 C C . GLY B 2 351 ? 24.121 83.755 -38.624 1.00 44.12 351 GLY B C 1
ATOM 4850 O O . GLY B 2 351 ? 23.996 84.585 -39.530 1.00 46.71 351 GLY B O 1
ATOM 4851 N N . THR B 2 352 ? 24.629 82.533 -38.796 1.00 44.90 352 THR B N 1
ATOM 4852 C CA . THR B 2 352 ? 25.238 82.067 -40.025 1.00 46.62 352 THR B CA 1
ATOM 4853 C C . THR B 2 352 ? 24.208 82.097 -41.164 1.00 48.29 352 THR B C 1
ATOM 4854 O O . THR B 2 352 ? 23.165 81.482 -41.059 1.00 47.55 352 THR B O 1
ATOM 4858 N N . ASN B 2 353 ? 24.523 82.833 -42.239 1.00 48.28 353 ASN B N 1
ATOM 4859 C CA . ASN B 2 353 ? 23.727 82.895 -43.472 1.00 46.01 353 ASN B CA 1
ATOM 4860 C C . ASN B 2 353 ? 22.314 83.402 -43.191 1.00 44.42 353 ASN B C 1
ATOM 4861 O O . ASN B 2 353 ? 21.360 82.965 -43.843 1.00 45.59 353 ASN B O 1
ATOM 4866 N N . ALA B 2 354 ? 22.195 84.312 -42.225 1.00 44.98 354 ALA B N 1
ATOM 4867 C CA . ALA B 2 354 ? 20.926 84.872 -41.845 1.00 45.19 354 ALA B CA 1
ATOM 4868 C C . ALA B 2 354 ? 20.269 85.539 -43.059 1.00 48.48 354 ALA B C 1
ATOM 4869 O O . ALA B 2 354 ? 19.040 85.408 -43.250 1.00 42.77 354 ALA B O 1
ATOM 4871 N N . ALA B 2 355 ? 21.064 86.294 -43.844 1.00 48.61 355 ALA B N 1
ATOM 4872 C CA . ALA B 2 355 ? 20.481 87.082 -44.985 1.00 50.55 355 ALA B CA 1
ATOM 4873 C C . ALA B 2 355 ? 19.889 86.113 -46.023 1.00 46.22 355 ALA B C 1
ATOM 4874 O O . ALA B 2 355 ? 18.763 86.286 -46.434 1.00 45.45 355 ALA B O 1
ATOM 4876 N N . GLU B 2 356 ? 20.616 85.041 -46.354 1.00 46.67 356 GLU B N 1
ATOM 4877 C CA . GLU B 2 356 ? 20.158 84.010 -47.293 1.00 50.94 356 GLU B CA 1
ATOM 4878 C C . GLU B 2 356 ? 18.862 83.362 -46.773 1.00 48.82 356 GLU B C 1
ATOM 4879 O O . GLU B 2 356 ? 17.981 82.978 -47.542 1.00 47.28 356 GLU B O 1
ATOM 4885 N N . ALA B 2 357 ? 18.778 83.197 -45.450 1.00 45.92 357 ALA B N 1
ATOM 4886 C CA . ALA B 2 357 ? 17.637 82.508 -44.864 1.00 45.11 357 ALA B CA 1
ATOM 4887 C C . ALA B 2 357 ? 16.404 83.376 -45.069 1.00 43.03 357 ALA B C 1
ATOM 4888 O O . ALA B 2 357 ? 15.350 82.882 -45.477 1.00 42.88 357 ALA B O 1
ATOM 4890 N N . LYS B 2 358 ? 16.537 84.666 -44.753 1.00 42.75 358 LYS B N 1
ATOM 4891 C CA . LYS B 2 358 ? 15.438 85.591 -44.937 1.00 44.74 358 LYS B CA 1
ATOM 4892 C C . LYS B 2 358 ? 15.025 85.617 -46.416 1.00 48.28 358 LYS B C 1
ATOM 4893 O O . LYS B 2 358 ? 13.839 85.704 -46.734 1.00 47.02 358 LYS B O 1
ATOM 4899 N N . THR B 2 359 ? 16.003 85.562 -47.317 1.00 46.56 359 THR B N 1
ATOM 4900 C CA . THR B 2 359 ? 15.704 85.562 -48.788 1.00 51.29 359 THR B CA 1
ATOM 4901 C C . THR B 2 359 ? 14.850 84.331 -49.142 1.00 49.01 359 THR B C 1
ATOM 4902 O O . THR B 2 359 ? 13.865 84.448 -49.887 1.00 47.83 359 THR B O 1
ATOM 4906 N N . ILE B 2 360 ? 15.229 83.158 -48.620 1.00 47.41 360 ILE B N 1
ATOM 4907 C CA . ILE B 2 360 ? 14.507 81.906 -48.879 1.00 47.70 360 ILE B CA 1
ATOM 4908 C C . ILE B 2 360 ? 13.061 82.042 -48.405 1.00 47.28 360 ILE B C 1
ATOM 4909 O O . ILE B 2 360 ? 12.119 81.724 -49.138 1.00 47.06 360 ILE B O 1
ATOM 4914 N N . LEU B 2 361 ? 12.875 82.547 -47.189 1.00 43.88 361 LEU B N 1
ATOM 4915 C CA . LEU B 2 361 ? 11.514 82.644 -46.623 1.00 43.43 361 LEU B CA 1
ATOM 4916 C C . LEU B 2 361 ? 10.689 83.656 -47.437 1.00 45.82 361 LEU B C 1
ATOM 4917 O O . LEU B 2 361 ? 9.532 83.363 -47.766 1.00 45.78 361 LEU B O 1
ATOM 4922 N N . ASP B 2 362 ? 11.279 84.820 -47.783 1.00 44.63 362 ASP B N 1
ATOM 4923 C CA . ASP B 2 362 ? 10.552 85.866 -48.580 1.00 48.46 362 ASP B CA 1
ATOM 4924 C C . ASP B 2 362 ? 10.140 85.309 -49.966 1.00 45.34 362 ASP B C 1
ATOM 4925 O O . ASP B 2 362 ? 8.997 85.498 -50.450 1.00 46.55 362 ASP B O 1
ATOM 4930 N N . ASN B 2 363 ? 11.052 84.566 -50.582 1.00 46.57 363 ASN B N 1
ATOM 4931 C CA . ASN B 2 363 ? 10.882 84.018 -51.922 1.00 49.80 363 ASN B CA 1
ATOM 4932 C C . ASN B 2 363 ? 9.839 82.899 -51.975 1.00 50.37 363 ASN B C 1
ATOM 4933 O O . ASN B 2 363 ? 9.364 82.610 -53.028 1.00 48.39 363 ASN B O 1
ATOM 4938 N N . SER B 2 364 ? 9.530 82.244 -50.849 1.00 47.87 364 SER B N 1
ATOM 4939 C CA . SER B 2 364 ? 8.483 81.201 -50.818 1.00 46.39 364 SER B CA 1
ATOM 4940 C C . SER B 2 364 ? 7.118 81.788 -51.206 1.00 43.56 364 SER B C 1
ATOM 4941 O O . SER B 2 364 ? 6.229 81.053 -51.581 1.00 44.01 364 SER B O 1
ATOM 4944 N N . ASN B 2 365 ? 6.937 83.096 -50.980 1.00 43.97 365 ASN B N 1
ATOM 4945 C CA . ASN B 2 365 ? 5.676 83.820 -51.201 1.00 44.80 365 ASN B CA 1
ATOM 4946 C C . ASN B 2 365 ? 4.520 83.276 -50.351 1.00 44.15 365 ASN B C 1
ATOM 4947 O O . ASN B 2 365 ? 3.349 83.533 -50.646 1.00 43.40 365 ASN B O 1
ATOM 4952 N N . LEU B 2 366 ? 4.852 82.602 -49.249 1.00 45.77 366 LEU B N 1
ATOM 4953 C CA . LEU B 2 366 ? 3.873 82.226 -48.265 1.00 43.08 366 LEU B CA 1
ATOM 4954 C C . LEU B 2 366 ? 3.740 83.415 -47.319 1.00 43.46 366 LEU B C 1
ATOM 4955 O O . LEU B 2 366 ? 4.574 83.591 -46.446 1.00 40.84 366 LEU B O 1
ATOM 4960 N N . LYS B 2 367 ? 2.698 84.223 -47.528 1.00 43.67 367 LYS B N 1
ATOM 4961 C CA . LYS B 2 367 ? 2.642 85.545 -46.939 1.00 47.80 367 LYS B CA 1
ATOM 4962 C C . LYS B 2 367 ? 2.335 85.521 -45.438 1.00 46.50 367 LYS B C 1
ATOM 4963 O O . LYS B 2 367 ? 2.475 86.557 -44.799 1.00 43.51 367 LYS B O 1
ATOM 4969 N N . ASN B 2 368 ? 1.913 84.383 -44.866 1.00 45.48 368 ASN B N 1
ATOM 4970 C CA . ASN B 2 368 ? 1.708 84.355 -43.441 1.00 43.70 368 ASN B CA 1
ATOM 4971 C C . ASN B 2 368 ? 2.970 83.864 -42.716 1.00 43.64 368 ASN B C 1
ATOM 4972 O O . ASN B 2 368 ? 2.956 83.743 -41.492 1.00 43.82 368 ASN B O 1
ATOM 4977 N N . ILE B 2 369 ? 4.054 83.588 -43.449 1.00 42.47 369 ILE B N 1
ATOM 4978 C CA . ILE B 2 369 ? 5.396 83.501 -42.880 1.00 43.92 369 ILE B CA 1
ATOM 4979 C C . ILE B 2 369 ? 6.063 84.876 -43.031 1.00 46.59 369 ILE B C 1
ATOM 4980 O O . ILE B 2 369 ? 6.205 85.382 -44.148 1.00 44.92 369 ILE B O 1
ATOM 4985 N N . LYS B 2 370 ? 6.425 85.473 -41.894 1.00 45.43 370 LYS B N 1
ATOM 4986 C CA . LYS B 2 370 ? 6.983 86.786 -41.822 1.00 48.17 370 LYS B CA 1
ATOM 4987 C C . LYS B 2 370 ? 8.393 86.714 -41.226 1.00 46.14 370 LYS B C 1
ATOM 4988 O O . LYS B 2 370 ? 8.560 86.587 -40.022 1.00 45.10 370 LYS B O 1
ATOM 4994 N N . ALA B 2 371 ? 9.395 86.868 -42.092 1.00 43.13 371 ALA B N 1
ATOM 4995 C CA . ALA B 2 371 ? 10.784 86.764 -41.744 1.00 47.37 371 ALA B CA 1
ATOM 4996 C C . ALA B 2 371 ? 11.284 88.084 -41.149 1.00 47.59 371 ALA B C 1
ATOM 4997 O O . ALA B 2 371 ? 11.013 89.102 -41.655 1.00 47.29 371 ALA B O 1
ATOM 4999 N N . ALA B 2 372 ? 12.108 88.006 -40.110 1.00 46.42 372 ALA B N 1
ATOM 5000 C CA . ALA B 2 372 ? 12.794 89.157 -39.540 1.00 46.97 372 ALA B CA 1
ATOM 5001 C C . ALA B 2 372 ? 14.223 88.717 -39.242 1.00 48.42 372 ALA B C 1
ATOM 5002 O O . ALA B 2 372 ? 14.489 87.464 -39.191 1.00 52.67 372 ALA B O 1
ATOM 5004 N N . THR B 2 373 ? 15.157 89.664 -39.098 1.00 55.44 373 THR B N 1
ATOM 5005 C CA . THR B 2 373 ? 16.578 89.260 -38.742 1.00 58.70 373 THR B CA 1
ATOM 5006 C C . THR B 2 373 ? 16.947 89.732 -37.317 1.00 59.89 373 THR B C 1
ATOM 5007 O O . THR B 2 373 ? 17.593 88.956 -36.531 1.00 59.62 373 THR B O 1
ATOM 5011 N N . ASN B 2 374 ? 16.502 90.923 -36.916 1.00 52.00 374 ASN B N 1
ATOM 5012 C CA . ASN B 2 374 ? 16.898 91.399 -35.570 1.00 54.65 374 ASN B CA 1
ATOM 5013 C C . ASN B 2 374 ? 15.794 91.020 -34.543 1.00 51.50 374 ASN B C 1
ATOM 5014 O O . ASN B 2 374 ? 14.594 91.024 -34.845 1.00 47.68 374 ASN B O 1
ATOM 5019 N N . LEU B 2 375 ? 16.198 90.729 -33.291 1.00 47.24 375 LEU B N 1
ATOM 5020 C CA . LEU B 2 375 ? 15.283 90.262 -32.239 1.00 44.69 375 LEU B CA 1
ATOM 5021 C C . LEU B 2 375 ? 14.227 91.325 -31.882 1.00 45.97 375 LEU B C 1
ATOM 5022 O O . LEU B 2 375 ? 13.028 91.019 -31.654 1.00 41.54 375 LEU B O 1
ATOM 5027 N N . LYS B 2 376 ? 14.673 92.575 -31.803 1.00 47.10 376 LYS B N 1
ATOM 5028 C CA . LYS B 2 376 ? 13.799 93.711 -31.450 1.00 51.72 376 LYS B CA 1
ATOM 5029 C C . LYS B 2 376 ? 12.659 93.835 -32.473 1.00 47.46 376 LYS B C 1
ATOM 5030 O O . LYS B 2 376 ? 11.505 93.963 -32.111 1.00 47.27 376 LYS B O 1
ATOM 5036 N N . ASN B 2 377 ? 13.024 93.769 -33.751 1.00 48.02 377 ASN B N 1
ATOM 5037 C CA . ASN B 2 377 ? 12.080 93.869 -34.891 1.00 52.32 377 ASN B CA 1
ATOM 5038 C C . ASN B 2 377 ? 11.127 92.680 -34.893 1.00 48.62 377 ASN B C 1
ATOM 5039 O O . ASN B 2 377 ? 9.944 92.876 -35.114 1.00 48.56 377 ASN B O 1
ATOM 5044 N N . GLY B 2 378 ? 11.678 91.472 -34.690 1.00 46.54 378 GLY B N 1
ATOM 5045 C CA . GLY B 2 378 ? 10.870 90.266 -34.528 1.00 44.95 378 GLY B CA 1
ATOM 5046 C C . GLY B 2 378 ? 9.745 90.485 -33.531 1.00 42.78 378 GLY B C 1
ATOM 5047 O O . GLY B 2 378 ? 8.569 90.238 -33.823 1.00 43.52 378 GLY B O 1
ATOM 5048 N N . ALA B 2 379 ? 10.119 90.931 -32.336 1.00 42.69 379 ALA B N 1
ATOM 5049 C CA . ALA B 2 379 ? 9.196 91.033 -31.211 1.00 43.59 379 ALA B CA 1
ATOM 5050 C C . ALA B 2 379 ? 8.157 92.107 -31.496 1.00 44.22 379 ALA B C 1
ATOM 5051 O O . ALA B 2 379 ? 7.023 91.928 -31.159 1.00 42.48 379 ALA B O 1
ATOM 5053 N N . GLU B 2 380 ? 8.582 93.185 -32.145 1.00 47.44 380 GLU B N 1
ATOM 5054 C CA . GLU B 2 380 ? 7.650 94.278 -32.558 1.00 52.60 380 GLU B CA 1
ATOM 5055 C C . GLU B 2 380 ? 6.649 93.756 -33.604 1.00 49.56 380 GLU B C 1
ATOM 5056 O O . GLU B 2 380 ? 5.471 94.031 -33.530 1.00 46.92 380 GLU B O 1
ATOM 5062 N N . LEU B 2 381 ? 7.126 92.952 -34.554 1.00 46.39 381 LEU B N 1
ATOM 5063 C CA . LEU B 2 381 ? 6.222 92.361 -35.535 1.00 47.08 381 LEU B CA 1
ATOM 5064 C C . LEU B 2 381 ? 5.197 91.423 -34.847 1.00 46.95 381 LEU B C 1
ATOM 5065 O O . LEU B 2 381 ? 4.001 91.509 -35.088 1.00 43.40 381 LEU B O 1
ATOM 5070 N N . VAL B 2 382 ? 5.642 90.578 -33.898 1.00 41.87 382 VAL B N 1
ATOM 5071 C CA . VAL B 2 382 ? 4.718 89.740 -33.121 1.00 43.71 382 VAL B CA 1
ATOM 5072 C C . VAL B 2 382 ? 3.655 90.632 -32.461 1.00 46.48 382 VAL B C 1
ATOM 5073 O O . VAL B 2 382 ? 2.441 90.318 -32.449 1.00 46.09 382 VAL B O 1
ATOM 5077 N N . LYS B 2 383 ? 4.123 91.719 -31.855 1.00 51.70 383 LYS B N 1
ATOM 5078 C CA A LYS B 2 383 ? 3.225 92.565 -31.112 0.60 57.34 383 LYS B CA 1
ATOM 5079 C CA B LYS B 2 383 ? 3.290 92.666 -31.122 0.40 55.11 383 LYS B CA 1
ATOM 5080 C C . LYS B 2 383 ? 2.193 93.195 -32.056 1.00 54.92 383 LYS B C 1
ATOM 5081 O O . LYS B 2 383 ? 1.014 93.245 -31.697 1.00 56.60 383 LYS B O 1
ATOM 5092 N N . SER B 2 384 ? 2.613 93.635 -33.244 1.00 52.71 384 SER B N 1
ATOM 5093 C CA . SER B 2 384 ? 1.644 94.246 -34.175 1.00 54.63 384 SER B CA 1
ATOM 5094 C C . SER B 2 384 ? 0.599 93.209 -34.636 1.00 55.28 384 SER B C 1
ATOM 5095 O O . SER B 2 384 ? -0.534 93.569 -34.876 1.00 54.58 384 SER B O 1
ATOM 5098 N N . LEU B 2 385 ? 0.951 91.917 -34.707 1.00 50.52 385 LEU B N 1
ATOM 5099 C CA . LEU B 2 385 ? 0.015 90.887 -35.220 1.00 49.40 385 LEU B CA 1
ATOM 5100 C C . LEU B 2 385 ? -0.955 90.427 -34.130 1.00 52.36 385 LEU B C 1
ATOM 5101 O O . LEU B 2 385 ? -1.987 89.905 -34.426 1.00 57.58 385 LEU B O 1
ATOM 5106 N N . VAL B 2 386 ? -0.579 90.557 -32.862 1.00 58.74 386 VAL B N 1
ATOM 5107 C CA . VAL B 2 386 ? -1.529 90.463 -31.784 1.00 62.95 386 VAL B CA 1
ATOM 5108 C C . VAL B 2 386 ? -2.170 91.851 -31.655 1.00 61.31 386 VAL B C 1
ATOM 5109 O O . VAL B 2 386 ? -3.362 91.912 -31.563 1.00 69.16 386 VAL B O 1
#

Sequence (675 aa):
SILVNKNTKVIVQGFTGKEATFHAEEQCMAYGTNIVGGITPHKGGQTHLGKPVFDTVADAVKATKADVSLIFVPAFAVGDSVIEAADAGIKLAVVITEHTPVKDMMFAKQYANKKGMKIIGPNCPGIITSEECKLGIMPGFIFKKGCVGLISKSGTLTYEAANQVVQGGYGISTAVGIGGDPIIGLAYKELLSEFQKDDETKAIVMIIGEIGGSLEVEAAKFIKENISKPVVAFIAGATAPKGKRMGHAGAIVGSADESAAAKKEALKSYGIHVVDSPALIGEEIQKILGEMNIHEYQAKAIFVDNGIPTLKKGKVAFSVDEAVANAKELGGSVWAVKAQIHAGGRGLGGGVKIAKNLDEVKDYASKILGMNLVTHQTGPEGKKLVQKLYIESGANNIVKEYYLAILFNRMAEQITIIASSEGGMDIEEKVAKEESPEKIAKVGIDPQIGFKMFHGLEVARVLGLDKDEGKKLISMIAKLYKLYMDDKDMNMLEINPLIKTAEGDFYALDAKCSFDDSALYRHPEIAELRDTTEENPAEREAAEFGLSYVKLDDGDVACMVNGAGLAMATMDIINYSGAKPANFLDVGGGASPETVAKAFEIIILRDKNVKKVIFINIFGGIVRCDRRIANGILEEATKNVEVNIPIVVRLDGTNAAEAKTILDNSNLKNIKAATNLKNGAELVKKSLV

Organism: Campylobacter jejuni subsp. jejuni serotype O:2 (strain ATCC 700819 / NCTC 11168) (NCBI:txid192222)

CATH classification: 3.40.50.720 (+1 more: 3.40.50.261)

InterPro domains:
  IPR003781 CoA-binding [PF02629] (6-99)
  IPR003781 CoA-binding [SM00881] (4-100)
  IPR005810 Succinyl-CoA ligase, alpha subunit [MF_01988] (1-288)
  IPR005810 Succinyl-CoA ligase, alpha subunit [PIRSF001553] (1-288)
  IPR005810 Succinyl-CoA ligase, alpha subunit [TIGR01019] (3-288)
  IPR005811 ATP-citrate synthase/succinyl-CoA ligase, C-terminal domain [PF00549] (151-267)
  IPR016102 Succinyl-CoA synthetase-like [G3DSA:3.40.50.261] (120-289)
  IPR016102 Succinyl-CoA synthetase-like [SSF52210] (123-281)
  IPR017440 ATP-citrate lyase/succinyl-CoA ligase, active site [PS00399] (236-249)
  IPR033847 ATP-citrate lyase/succinyl-CoA ligase, conserved site [PS01216] (152-181)
  IPR036291 NAD(P)-binding domain superfamily [SSF51735] (1-122)

Radius of gyration: 27.23 Å; Cα contacts (8 Å, |Δi|>4): 1634; chains: 2; bounding box: 70×67×77 Å

B-factor: mean 46.89, std 9.84, range [30.18, 111.01]

Solvent-accessible surface area: 27579 Å² total; per-residue (Å²): 43,7,55,4,60,124,102,25,80,0,0,0,3,19,0,33,38,194,129,3,33,95,15,0,98,66,0,46,95,48,37,7,53,2,24,0,0,7,23,81,173,79,35,76,90,103,38,52,63,68,57,1,28,55,52,0,58,64,0,32,167,69,21,159,2,68,8,0,0,0,28,16,71,22,133,26,0,4,107,12,0,60,61,0,1,94,24,30,1,98,9,0,0,0,19,23,65,111,5,0,31,51,28,3,6,75,0,30,47,59,0,92,156,88,48,6,99,4,0,0,0,15,7,8,0,0,1,0,0,102,35,0,4,0,0,53,4,3,8,96,8,2,94,117,24,24,0,0,0,0,0,7,3,21,22,0,4,12,3,0,0,17,23,1,33,132,20,66,54,0,0,5,0,3,0,2,0,1,2,11,25,2,9,10,16,8,3,88,85,0,0,34,55,0,52,152,16,128,111,1,126,0,0,0,0,0,0,2,0,0,10,13,68,0,45,63,0,0,108,40,9,139,118,81,14,101,37,43,4,0,0,3,2,0,4,58,28,18,44,136,50,73,115,0,10,16,40,3,0,64,6,58,54,76,67,26,27,2,65,30,0,40,125,19,0,143,89,77,58,10,69,26,8,84,3,0,11,40,0,4,73,18,0,61,158,41,53,30,210,20,77,6,2,4,37,18,0,3,53,14,0,94,118,66,47,4,60,23,17,150,26,89,29,0,113,46,36,113,67,0,35,57,6,0,142,122,46,30,74,76,59,12,6,0,10,0,3,3,29,23,13,40,14,48,157,25,25,0,49,65,88,0,150,67,64,116,51,0,116,59,46,0,58,120,0,38,48,49,85,0,69,8,154,117,24,24,124,129,15,42,90,1,80,26,0,11,0,1,27,32,31,98,73,78,108,65,1,7,1,1,0,40,46,48,50,139,51,44,38,2,9,0,18,0,0,37,56,13,46,113,68,21,131,135,5,37,190,122,15,86,124,80,21,4,138,14,41,0,56,11,137,89,9,25,99,100,126,12,0,105,72,0,7,149,15,10,67,21,87,151,104,40,3,111,102,0,8,58,4,0,44,82,0,19,129,3,8,21,65,35,4,12,62,61,0,42,0,43,17,0,0,23,4,66,121,22,45,4,38,2,44,26,1,55,2,23,2,17,85,22,0,19,116,78,19,94,71,0,35,135,29,100,14,63,72,42,46,65,90,25,38,82,40,0,66,135,90,64,5,34,17,9,107,27,130,16,37,0,0,0,0,0,12,23,4,1,0,0,1,0,0,0,8,3,1,58,123,24,56,4,115,6,3,3,0,1,32,1,41,13,54,31,48,47,130,26,13,38,30,1,6,83,4,3,31,108,22,169,103,9,113,0,0,0,0,0,6,2,0,9,56,51,86,0,17,150,14,0,75,13,2,35,83,7,22,131,147,62,171,51,146,34,20,8,0,1,2,4,16,13,27,47,12,72,90,0,80,74,47,4,69,104,37,99,92,150,68,21,58,16,10,49,67,2,77,80,0,4,97,53,1,85,88,60,70

Foldseek 3Di:
DDDDFLPQEEEEEVCPDPVNLVVVLVQVVLRHNHAEYEDAPQAPDAHPRHGYHPAVLVVCVVPVHQEYFYDDEQACQLVNLLRSLVNRRAEYEAEYADRPPVSLVVSVVNSVVSNHFYADYNWQAKDAQSTGTRGDADRVLAHAFQEEEEEQDHVLSSLLQNLQVVLPGGYGMYGHRHLAQDTTDHDLNVLLRSQPDPRHQEYEYEEEFADQPLLVVQVSCLPPHPRAYEYEYPAQPPDAQDDPPRNRHHHPDPNRHSVNSQVSNVVSPHHYDHDSNCSNVVVCVVPHD/DKFWQQLVVVVCVVLVFDAFDKDKFQALVRQLVGDVVSDDQKKKKAFIAQFPQQVVQLGIDIGRHSVSSSVSNVVNQQDQGDGPRVPDRGAGGRMIMIGGDFAFDFWKKWKWAADPVVRFIWIKIFSDFQDDVVVCCVPPVLRMDIATAHVVVFQDLVSLVSNCVSNVHDDVLSVQVSVSVSSVRVSCVVQQWRMWIQRIFTQGPVSHTHRPGIMTHHDPVCCVVVVVVVVSDDCSNDDPLQVVLVVLVKGKDFDCWAEEEEEADQVVQVVLQVLLVVLPTGYGMRMHDHLPRALVSVLVVVVSRVVPVSHQEYEYAYEQAVHALLVSLVSPVVSCPPPDDDHAYEHEYEYHNRVVSQVVQVVVVPVSYHYDHDPNVSSNVVSVSD

Nearest PDB structures (foldseek):
  6mel-assembly1_A  TM=1.003E+00  e=1.814E-56  Campylobacter jejuni
  1jkj-assembly1_A  TM=9.891E-01  e=7.763E-37  Escherichia coli
  6pfn-assembly2_C  TM=9.819E-01  e=4.476E-37  Francisella tularensis subsp. tularensis SCHU S4
  2nu8-assembly1_A  TM=9.885E-01  e=2.467E-36  Escherichia coli
  3ufx-assembly1_A  TM=9.848E-01  e=4.049E-36  Thermus aquaticus

Secondary structure (DSSP, 8-state):
--S--TT-EEEEETTTSHHHHHHHHHHHHHT-EEEEEE-TT-TT-EETTEEEESSHHHHHHHH---EEEE---GGGHHHHHHHHHHTT-SEEEE--S---HHHHHHHHHHHHHHT-EEE-SSS-EEEETTTEEEESS-GGG--EEEEEEEES-SHHHHHHHHHHHHTT--EEEEEE--SSSS-SS-HHHHHHHHHH-TT--EEEEEEESSSSHHHHHHHHHHHH--S-EEEEEE-TTPPTT---SSTT----SGGGSHHHHHHHHHHTT-EE-SSGGGHHHHHHHHH--/-B--HHHHHHHHHHTT-----EEEESSHHHHHHHHHHH-SS-EEEEE--SSS-HHHHT-EEEESSHHHHHHHHHHHTT-EE--TTT-TT-EE---EEEEE---EEEEEEEEEEEETTTTEEEEEEES-TTS-HHHHHHH-GGGEEEEEE-TTT-S-HHHHHHHHHHTT--HHHHHHHHHHHHHHHHHHHHTTEEEEEEEEEEEETTS-EEESS-EEEE-GGGGGG-HHHHTT--GGGS-HHHHHHHHTT-EEEE-SSSEEEEESSHHHHHHHHHHHHHTTS-B-EEEE--TT--HHHHHHHHHHHTT-TT--EEEEEEEESSS-HHHHHHHHHHHTTT----S-EEEEEEETTHHHHHHHHHHT--TTEEEESSHHHHHHHHHHH-